Protein AF-0000000084598721 (afdb_homodimer)

InterPro domains:
  IPR013022 Xylose isomerase-like, TIM barrel domain [PF01261] (22-251)
  IPR036237 Xylose isomerase-like superfamily [SSF51658] (1-235)
  IPR050312 IolE/XylA/MocC-like [PTHR12110] (1-260)

Solvent-accessible surface area (backbone atoms only — not comparable to full-atom values): 28254 Å² total; per-residue (Å²): 56,45,40,18,44,37,51,62,39,45,47,56,36,45,44,26,62,66,56,50,50,54,52,36,43,75,66,67,36,46,23,31,27,40,29,39,62,40,55,62,54,34,57,87,43,75,77,64,36,24,69,48,38,41,75,60,63,26,43,35,70,25,34,39,46,80,64,58,53,88,53,59,64,71,60,34,50,52,50,48,51,51,50,53,51,51,28,54,55,30,63,28,46,35,35,36,31,57,49,56,79,42,26,63,89,74,51,49,72,69,57,48,52,48,36,40,53,47,50,37,53,51,27,52,57,28,45,77,70,66,25,31,39,20,39,34,39,29,76,44,8,36,23,30,38,69,66,42,33,52,49,48,53,61,70,40,62,50,90,28,56,34,27,27,46,23,51,48,38,39,40,70,52,67,47,57,54,69,59,49,46,63,73,44,46,92,42,48,69,33,33,37,44,47,30,31,54,43,80,92,32,55,69,42,70,36,65,78,33,64,49,34,85,86,45,68,48,71,34,61,42,53,49,83,70,25,62,54,58,48,68,57,53,56,69,74,43,92,48,63,88,33,39,32,30,50,55,47,84,48,82,62,42,68,63,50,51,50,54,43,47,60,62,47,51,79,64,35,63,70,76,67,82,118,56,43,39,18,45,36,52,63,38,45,49,56,36,43,43,25,64,67,57,50,49,53,50,37,43,76,66,68,36,45,23,32,26,41,30,38,62,40,53,61,52,36,56,87,42,74,75,65,37,22,68,48,38,42,76,59,63,25,42,37,69,25,34,40,47,80,62,59,54,88,53,58,64,71,62,32,51,53,51,49,50,53,50,53,50,52,29,54,57,29,63,29,47,35,35,34,31,56,50,55,80,43,26,63,87,74,50,49,70,69,56,48,52,47,35,39,53,47,53,37,55,51,26,52,57,28,44,76,68,67,25,30,39,18,39,34,38,29,74,45,7,35,22,30,40,71,68,42,33,53,50,47,53,60,71,38,61,49,90,28,56,33,25,27,46,23,50,48,37,40,40,70,53,67,47,56,53,68,60,50,46,64,73,44,45,93,42,48,67,33,32,38,44,47,30,32,53,44,81,92,31,56,67,44,69,36,66,77,34,63,49,33,84,85,46,69,50,70,35,61,40,52,48,84,71,26,64,54,60,47,69,55,53,55,68,73,43,90,48,61,87,34,40,32,31,49,55,48,84,49,81,62,43,68,64,51,51,51,54,43,48,60,63,46,55,79,64,33,61,72,79,68,82,119

Organism: NCBI:txid1246626

Nearest PDB structures (foldseek):
  3dx5-assembly1_A  TM=9.593E-01  e=3.913E-30  Bacillus anthracis
  3cqi-assembly1_B  TM=7.661E-01  e=5.317E-12  Escherichia coli
  3cqj-assembly1_B  TM=7.608E-01  e=1.124E-11  Escherichia coli
  3cqk-assembly1_B  TM=7.692E-01  e=1.191E-11  Escherichia coli
  3cny-assembly2_B  TM=8.053E-01  e=1.125E-10  Lactiplantibacillus plantarum WCFS1

Radius of gyration: 24.86 Å; Cα contacts (8 Å, |Δi|>4): 1060; chains: 2; bounding box: 48×81×68 Å

Sequence (548 aa):
MNVSVCTISFRHGLQSIEHIAKWATTHGFDGIELWGTHARHLKPHAHVNGEWLQTHGLTVSMLSDYLPLHEEWTKIQSAANNMLHLADRWNTSKVRVFAGELGSQLIQKEERLHLVNQLREVCKMAMEKNKQILVEIHPRTLCDTVSSTLQLLSEVNHPSLRVNFDVLHAWESGANVDEAFEQLQPFIEHLHLKNVLDRGHLHVFHPENVFHASASRQGMTSLFTGQIDYHQFLSNHDLSSFHASLEWFGHHPFAVLEKDKQKLVAYQKQTLYHMNVSVCTISFRHGLQSIEHIAKWATTHGFDGIELWGTHARHLKPHAHVNGEWLQTHGLTVSMLSDYLPLHEEWTKIQSAANNMLHLADRWNTSKVRVFAGELGSQLIQKEERLHLVNQLREVCKMAMEKNKQILVEIHPRTLCDTVSSTLQLLSEVNHPSLRVNFDVLHAWESGANVDEAFEQLQPFIEHLHLKNVLDRGHLHVFHPENVFHASASRQGMTSLFTGQIDYHQFLSNHDLSSFHASLEWFGHHPFAVLEKDKQKLVAYQKQTLYH

Secondary structure (DSSP, 8-state):
-EEEEEGGGGTTTT--HHHHHHHHHHTT--EEEEEHHHHHHTTT-TT-SHHHHHHTT-EEEEEE----TTS-HHHHHHHHHHHHHHHHHTT-SEEEE-S-SS-TTTS-HHHHHHHHHHHHHHHHHHHHTT-EEEEE--TTSTTSSHHHHHHHHHHH--TTEEEEEEHHHHHHTT--HHHHHHHHGGGEEEEEE-EES-GGGGGGGSHHHHS-TTS--TTEE-TTSSSS-HHHHHHHS--TT-EEEE---SS-HHHHHHHHHHHHGGGS------/-EEEEEGGGGTTTT--HHHHHHHHHHTT--EEEEEHHHHHHTTT-TT-SHHHHHHTT-EEEEEE----TTS-HHHHHHHHHHHHHHHHHTT-SEEEE-S-SS-TTTS-HHHHHHHHHHHHHHHHHHHHTT-EEEEE--TTSTTSSHHHHHHHHHHH--TTEEEEEEHHHHHHTT--HHHHHHHHGGGEEEEEE-EES-GGGGGGGSHHHHS-TTS--TTEE-TTSSSS-HHHHHHHS--TT-EEEE---SS-HHHHHHHHHHHHGGGS------

Foldseek 3Di:
DQEAAECLLCVPPPDDPVRVLLLCLVLPHQAYAYEPVNLVVCVVVLCDAQVNSVVSNYAHAEYEYEAPLQDDLVRRVVVLVVQLVSCVRRVYQEYEYEQDQAEPVPDDPVSNLSSLVSVLVSLVVSVVSNHAYAHECAHRGLNQELVSVVVSCVSSVHLRYAHAYEQVSHVLSVDDSQVSCVSRVVRHAEYEAFAWADNVCVCCPPPVNLVDPPHDPHGGDARPNHDDHVVCVLVVDDCLNHYYYYDDSDPPCSVRVSVNSVVCVVSNPDPPPD/DQEAAECLLCVPPPDDPVRVLLLCLVLPHQAYAYEPVNLVVCVVVLCDAQVNSVVSNYAHAEYEYEAPLQDDLVRRVVVLVVQLVSCVRRVYQEYEYEQDQAEPVPDDPVSNLSSLVSVLVSLVVSVVSNHAYAHECAHRGLNQELVSVVVSCVSSVHLRYAHAYEQVSHVLSVDDSQVSCVSRVVRHAEYEAFAWADNVCVCCPPPVNLVDPPHDPHGGDARPNHDDHVVCNLVVDDCLNHYYYYDDSDPPSSVRVSVNSVVCVVSNDPPPPD

pLDDT: mean 95.87, std 8.48, range [29.41, 98.94]

Structure (mmCIF, N/CA/C/O backbone):
data_AF-0000000084598721-model_v1
#
loop_
_entity.id
_entity.type
_entity.pdbx_description
1 polymer '3-dehydroshikimate dehydratase'
#
loop_
_atom_site.group_PDB
_atom_site.id
_atom_site.type_symbol
_atom_site.label_atom_id
_atom_site.label_alt_id
_atom_site.label_comp_id
_atom_site.label_asym_id
_atom_site.label_entity_id
_atom_site.label_seq_id
_atom_site.pdbx_PDB_ins_code
_atom_site.Cartn_x
_atom_site.Cartn_y
_atom_site.Cartn_z
_atom_site.occupancy
_atom_site.B_iso_or_equiv
_atom_site.auth_seq_id
_atom_site.auth_comp_id
_atom_site.auth_asym_id
_atom_site.auth_atom_id
_atom_site.pdbx_PDB_model_num
ATOM 1 N N . MET A 1 1 ? 6.695 20.859 21.328 1 91.44 1 MET A N 1
ATOM 2 C CA . MET A 1 1 ? 5.957 20.25 20.234 1 91.44 1 MET A CA 1
ATOM 3 C C . MET A 1 1 ? 5.785 18.75 20.453 1 91.44 1 MET A C 1
ATOM 5 O O . MET A 1 1 ? 6.719 18.062 20.891 1 91.44 1 MET A O 1
ATOM 9 N N . ASN A 1 2 ? 4.52 18.203 20.328 1 95.25 2 ASN A N 1
ATOM 10 C CA . ASN A 1 2 ? 4.258 16.766 20.375 1 95.25 2 ASN A CA 1
ATOM 11 C C . ASN A 1 2 ? 4.465 16.125 19.016 1 95.25 2 ASN A C 1
ATOM 13 O O . ASN A 1 2 ? 3.842 16.516 18.031 1 95.25 2 ASN A O 1
ATOM 17 N N . VAL A 1 3 ? 5.344 15.125 19 1 98.19 3 VAL A N 1
ATOM 18 C CA . VAL A 1 3 ? 5.75 14.562 17.719 1 98.19 3 VAL A CA 1
ATOM 19 C C . VAL A 1 3 ? 5.188 13.148 17.578 1 98.19 3 VAL A C 1
ATOM 21 O O . VAL A 1 3 ? 5.32 12.328 18.484 1 98.19 3 VAL A O 1
ATOM 24 N N . SER A 1 4 ? 4.578 12.898 16.484 1 98.69 4 SER A N 1
ATOM 25 C CA . SER A 1 4 ? 3.975 11.602 16.188 1 98.69 4 SER A CA 1
ATOM 26 C C . SER A 1 4 ? 4.648 10.93 15 1 98.69 4 SER A C 1
ATOM 28 O O . SER A 1 4 ? 5.254 11.594 14.164 1 98.69 4 SER A O 1
ATOM 30 N N . VAL A 1 5 ? 4.598 9.617 14.953 1 98.69 5 VAL A N 1
ATOM 31 C CA . VAL A 1 5 ? 4.977 8.844 13.773 1 98.69 5 VAL A CA 1
ATOM 32 C C . VAL A 1 5 ? 3.73 8.453 12.984 1 98.69 5 VAL A C 1
ATOM 34 O O . VAL A 1 5 ? 2.695 8.125 13.57 1 98.69 5 VAL A O 1
ATOM 37 N N . CYS A 1 6 ? 3.826 8.516 11.672 1 98.69 6 CYS A N 1
ATOM 38 C CA . CYS A 1 6 ? 2.707 8.141 10.82 1 98.69 6 CYS A CA 1
ATOM 39 C C . CYS A 1 6 ? 2.762 6.66 10.461 1 98.69 6 CYS A C 1
ATOM 41 O O . CYS A 1 6 ? 3.768 6.184 9.93 1 98.69 6 CYS A O 1
ATOM 43 N N . THR A 1 7 ? 1.649 5.98 10.625 1 98.44 7 THR A N 1
ATOM 44 C CA . THR A 1 7 ? 1.666 4.547 10.359 1 98.44 7 THR A CA 1
ATOM 45 C C . THR A 1 7 ? 1.784 4.273 8.859 1 98.44 7 THR A C 1
ATOM 47 O O . THR A 1 7 ? 2.25 3.207 8.453 1 98.44 7 THR A O 1
ATOM 50 N N . ILE A 1 8 ? 1.408 5.238 8.023 1 97.5 8 ILE A N 1
ATOM 51 C CA . ILE A 1 8 ? 1.488 5.039 6.582 1 97.5 8 ILE A CA 1
ATOM 52 C C . ILE A 1 8 ? 2.941 4.805 6.176 1 97.5 8 ILE A C 1
ATOM 54 O O . ILE A 1 8 ? 3.211 4.223 5.121 1 97.5 8 ILE A O 1
ATOM 58 N N . SER A 1 9 ? 3.906 5.258 6.988 1 97.56 9 SER A N 1
ATOM 59 C CA . SER A 1 9 ? 5.324 5.047 6.715 1 97.56 9 SER A CA 1
ATOM 60 C C . SER A 1 9 ? 5.664 3.562 6.664 1 97.56 9 SER A C 1
ATOM 62 O O . SER A 1 9 ? 6.68 3.174 6.082 1 97.56 9 SER A O 1
ATOM 64 N N . PHE A 1 10 ? 4.773 2.766 7.207 1 96.88 10 PHE A N 1
ATOM 65 C CA . PHE A 1 10 ? 5.074 1.347 7.359 1 96.88 10 PHE A CA 1
ATOM 66 C C . PHE A 1 10 ? 4.188 0.503 6.453 1 96.88 10 PHE A C 1
ATOM 68 O O . PHE A 1 10 ? 4.133 -0.72 6.59 1 96.88 10 PHE A O 1
ATOM 75 N N . ARG A 1 11 ? 3.549 1.06 5.441 1 95.81 11 ARG A N 1
ATOM 76 C CA . ARG A 1 11 ? 2.516 0.441 4.617 1 95.81 11 ARG A CA 1
ATOM 77 C C . ARG A 1 11 ? 3.084 -0.727 3.816 1 95.81 11 ARG A C 1
ATOM 79 O O . ARG A 1 11 ? 2.344 -1.626 3.41 1 95.81 11 ARG A O 1
ATOM 86 N N . HIS A 1 12 ? 4.383 -0.811 3.75 1 94 12 HIS A N 1
ATOM 87 C CA . HIS A 1 12 ? 5.008 -1.845 2.934 1 94 12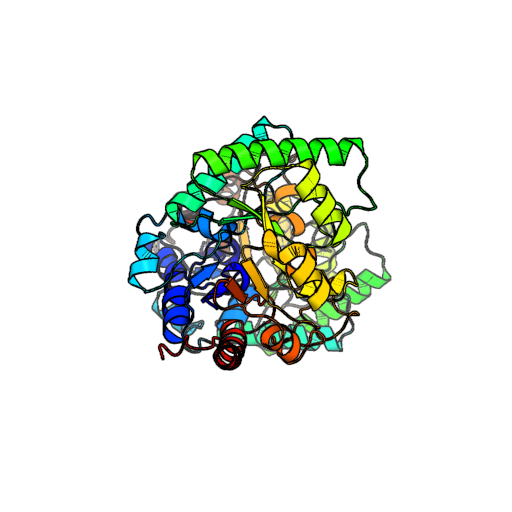 HIS A CA 1
ATOM 88 C C . HIS A 1 12 ? 5.836 -2.797 3.789 1 94 12 HIS A C 1
ATOM 90 O O . HIS A 1 12 ? 6.543 -3.658 3.26 1 94 12 HIS A O 1
ATOM 96 N N . GLY A 1 13 ? 5.762 -2.77 5.148 1 93.06 13 GLY A N 1
ATOM 97 C CA . GLY A 1 13 ? 6.809 -3.383 5.949 1 93.06 13 GLY A CA 1
ATOM 98 C C . GLY A 1 13 ? 6.316 -4.551 6.785 1 93.06 13 GLY A C 1
ATOM 99 O O . GLY A 1 13 ? 7.078 -5.129 7.559 1 93.06 13 GLY A O 1
ATOM 100 N N . LEU A 1 14 ? 5.152 -4.945 6.773 1 95.75 14 LEU A N 1
ATOM 101 C CA . LEU A 1 14 ? 4.559 -5.957 7.641 1 95.75 14 LEU A CA 1
ATOM 102 C C . LEU A 1 14 ? 4.891 -5.684 9.102 1 95.75 14 LEU A C 1
ATOM 104 O O . LEU A 1 14 ? 5.379 -6.566 9.812 1 95.75 14 LEU A O 1
ATOM 108 N N . GLN A 1 15 ? 4.648 -4.547 9.547 1 95.44 15 GLN A N 1
ATOM 109 C CA . GLN A 1 15 ? 4.816 -4.145 10.938 1 95.44 15 GLN A CA 1
ATOM 110 C C . GLN A 1 15 ? 3.475 -4.094 11.664 1 95.44 15 GLN A C 1
ATOM 112 O O . GLN A 1 15 ? 2.52 -3.49 11.172 1 95.44 15 GLN A O 1
ATOM 117 N N . SER A 1 16 ? 3.508 -4.758 12.82 1 95.94 16 SER A N 1
ATOM 118 C CA . SER A 1 16 ? 2.283 -4.68 13.609 1 95.94 16 SER A CA 1
ATOM 119 C C . SER A 1 16 ? 2.182 -3.348 14.336 1 95.94 16 SER A C 1
ATOM 121 O O . SER A 1 16 ? 3.191 -2.676 14.562 1 95.94 16 SER A O 1
ATOM 123 N N . ILE A 1 17 ? 0.969 -2.988 14.695 1 96.81 17 ILE A N 1
ATOM 124 C CA . ILE A 1 17 ? 0.767 -1.769 15.469 1 96.81 17 ILE A CA 1
ATOM 125 C C . ILE A 1 17 ? 1.465 -1.894 16.812 1 96.81 17 ILE A C 1
ATOM 127 O O . ILE A 1 17 ? 1.967 -0.906 17.359 1 96.81 17 ILE A O 1
ATOM 131 N N . GLU A 1 18 ? 1.579 -3.115 17.328 1 96.5 18 GLU A N 1
ATOM 132 C CA . GLU A 1 18 ? 2.289 -3.344 18.578 1 96.5 18 GLU A CA 1
ATOM 133 C C . GLU A 1 18 ? 3.773 -3.014 18.438 1 96.5 18 GLU A C 1
ATOM 135 O O . GLU A 1 18 ? 4.352 -2.354 19.312 1 96.5 18 GLU A O 1
ATOM 140 N N . HIS A 1 19 ? 4.328 -3.477 17.328 1 95.81 19 HIS A N 1
ATOM 141 C CA . HIS A 1 19 ? 5.73 -3.18 17.062 1 95.81 19 HIS A CA 1
ATOM 142 C C . HIS A 1 19 ? 5.957 -1.681 16.906 1 95.81 19 HIS A C 1
ATOM 144 O O . HIS A 1 19 ? 6.91 -1.131 17.469 1 95.81 19 HIS A O 1
ATOM 150 N N . ILE A 1 20 ? 5.109 -1.048 16.219 1 97.69 20 ILE A N 1
ATOM 151 C CA . ILE A 1 20 ? 5.23 0.383 15.961 1 97.69 20 ILE A CA 1
ATOM 152 C C . ILE A 1 20 ? 5.094 1.156 17.266 1 97.69 20 ILE A C 1
ATOM 154 O O . ILE A 1 20 ? 5.883 2.064 17.547 1 97.69 20 ILE A O 1
ATOM 158 N N . ALA A 1 21 ? 4.098 0.772 18.078 1 97.94 21 ALA A N 1
ATOM 159 C CA . ALA A 1 21 ? 3.859 1.449 19.359 1 97.94 21 ALA A CA 1
ATOM 160 C C . ALA A 1 21 ? 5.062 1.312 20.281 1 97.94 21 ALA A C 1
ATOM 162 O O . ALA A 1 21 ? 5.523 2.297 20.859 1 97.94 21 ALA A O 1
ATOM 163 N N . LYS A 1 22 ? 5.578 0.108 20.391 1 97.56 22 LYS A N 1
ATOM 164 C CA . LYS A 1 22 ? 6.742 -0.133 21.25 1 97.56 22 LYS A CA 1
ATOM 165 C C . LYS A 1 22 ? 7.949 0.667 20.75 1 97.56 22 LYS A C 1
ATOM 167 O O . LYS A 1 22 ? 8.641 1.301 21.562 1 97.56 22 LYS A O 1
ATOM 172 N N . TRP A 1 23 ? 8.156 0.629 19.5 1 97.88 23 TRP A N 1
ATOM 173 C CA . TRP A 1 23 ? 9.273 1.361 18.906 1 97.88 23 TRP A CA 1
ATOM 174 C C . TRP A 1 23 ? 9.125 2.861 19.141 1 97.88 23 TRP A C 1
ATOM 176 O O . TRP A 1 23 ? 10.078 3.533 19.547 1 97.88 23 TRP A O 1
ATOM 186 N N . ALA A 1 24 ? 7.906 3.389 18.844 1 98.5 24 ALA A N 1
ATOM 187 C CA . ALA A 1 24 ? 7.637 4.816 19 1 98.5 24 ALA A CA 1
ATOM 188 C C . ALA A 1 24 ? 7.902 5.273 20.438 1 98.5 24 ALA A C 1
ATOM 190 O O . ALA A 1 24 ? 8.555 6.293 20.656 1 98.5 24 ALA A O 1
ATOM 191 N N . THR A 1 25 ? 7.414 4.492 21.375 1 98.06 25 THR A N 1
ATOM 192 C CA . THR A 1 25 ? 7.625 4.809 22.781 1 98.06 25 THR A CA 1
ATOM 193 C C . THR A 1 25 ? 9.117 4.785 23.125 1 98.06 25 THR A C 1
ATOM 195 O O . THR A 1 25 ? 9.625 5.707 23.766 1 98.06 25 THR A O 1
ATOM 198 N N . THR A 1 26 ? 9.789 3.807 22.641 1 97.94 26 THR A N 1
ATOM 199 C CA . THR A 1 26 ? 11.211 3.621 22.922 1 97.94 26 THR A CA 1
ATOM 200 C C . THR A 1 26 ? 12.023 4.789 22.359 1 97.94 26 THR A C 1
ATOM 202 O O . THR A 1 26 ? 13.039 5.172 22.953 1 97.94 26 THR A O 1
ATOM 205 N N . HIS A 1 27 ? 11.539 5.406 21.344 1 97.62 27 HIS A N 1
ATOM 206 C CA . HIS A 1 27 ? 12.344 6.43 20.672 1 97.62 27 HIS A CA 1
ATOM 207 C C . HIS A 1 27 ? 11.773 7.82 20.938 1 97.62 27 HIS A C 1
ATOM 209 O O . HIS A 1 27 ? 12.086 8.766 20.203 1 97.62 27 HIS A O 1
ATOM 215 N N . GLY A 1 28 ? 10.891 7.926 21.875 1 96.62 28 GLY A N 1
ATOM 216 C CA . GLY A 1 28 ? 10.516 9.211 22.438 1 96.62 28 GLY A CA 1
ATOM 217 C C . GLY A 1 28 ? 9.43 9.914 21.641 1 96.62 28 GLY A C 1
ATOM 218 O O . GLY A 1 28 ? 9.281 11.133 21.719 1 96.62 28 GLY A O 1
ATOM 219 N N . PHE A 1 29 ? 8.711 9.227 20.812 1 98.19 29 PHE A N 1
ATOM 220 C CA . PHE A 1 29 ? 7.547 9.82 20.172 1 98.19 29 PHE A CA 1
ATOM 221 C C . PHE A 1 29 ? 6.406 9.984 21.172 1 98.19 29 PHE A C 1
ATOM 223 O O . PHE A 1 29 ? 6.273 9.195 22.109 1 98.19 29 PHE A O 1
ATOM 230 N N . ASP A 1 30 ? 5.602 10.984 20.906 1 97.38 30 ASP A N 1
ATOM 231 C CA . ASP A 1 30 ? 4.5 11.305 21.812 1 97.38 30 ASP A CA 1
ATOM 232 C C . ASP A 1 30 ? 3.199 10.664 21.344 1 97.38 30 ASP A C 1
ATOM 234 O O . ASP A 1 30 ? 2.256 10.508 22.109 1 97.38 30 ASP A O 1
ATOM 238 N N . GLY A 1 31 ? 3.188 10.359 20.094 1 98.12 31 GLY A N 1
ATOM 239 C CA . GLY A 1 31 ? 1.948 9.82 19.547 1 98.12 31 GLY A CA 1
ATOM 240 C C . GLY A 1 31 ? 2.129 9.148 18.203 1 98.12 31 GLY A C 1
ATOM 241 O O . GLY A 1 31 ? 3.254 9 17.719 1 98.12 31 GLY A O 1
ATOM 242 N N . ILE A 1 32 ? 0.996 8.703 17.719 1 98.31 32 ILE A N 1
ATOM 243 C CA . ILE A 1 32 ? 0.885 8.062 16.406 1 98.31 32 ILE A CA 1
ATOM 244 C C . ILE A 1 32 ? -0.176 8.773 15.578 1 98.31 32 ILE A C 1
ATOM 246 O O . ILE A 1 32 ? -1.245 9.125 16.078 1 98.31 32 ILE A O 1
ATOM 250 N N . GLU A 1 33 ? 0.181 9.156 14.406 1 98.88 33 GLU A N 1
ATOM 251 C CA . GLU A 1 33 ? -0.849 9.461 13.422 1 98.88 33 GLU A CA 1
ATOM 252 C C . GLU A 1 33 ? -1.268 8.211 12.656 1 98.88 33 GLU A C 1
ATOM 254 O O . GLU A 1 33 ? -0.459 7.613 11.938 1 98.88 33 GLU A O 1
ATOM 259 N N . LEU A 1 34 ? -2.49 7.906 12.812 1 98.69 34 LEU A N 1
ATOM 260 C CA . LEU A 1 34 ? -2.984 6.645 12.273 1 98.69 34 LEU A CA 1
ATOM 261 C C . LEU A 1 34 ? -3.594 6.844 10.891 1 98.69 34 LEU A C 1
ATOM 263 O O . LEU A 1 34 ? -4.461 7.699 10.711 1 98.69 34 LEU A O 1
ATOM 267 N N . TRP A 1 35 ? -3.082 6.086 9.961 1 98.31 35 TRP A N 1
ATOM 268 C CA . TRP A 1 35 ? -3.676 6.043 8.633 1 98.31 35 TRP A CA 1
ATOM 269 C C . TRP A 1 35 ? -5.031 5.34 8.664 1 98.31 35 TRP A C 1
ATOM 271 O O . TRP A 1 35 ? -5.164 4.258 9.234 1 98.31 35 TRP A O 1
ATOM 281 N N . GLY A 1 36 ? -6.012 6.008 8.102 1 97.62 36 GLY A N 1
ATOM 282 C CA . GLY A 1 36 ? -7.363 5.473 8.141 1 97.62 36 GLY A CA 1
ATOM 283 C C . GLY A 1 36 ? -7.453 4.043 7.641 1 97.62 36 GLY A C 1
ATOM 284 O O . GLY A 1 36 ? -8.18 3.225 8.211 1 97.62 36 GLY A O 1
ATOM 285 N N . THR A 1 37 ? -6.719 3.711 6.617 1 96.31 37 THR A N 1
ATOM 286 C CA . THR A 1 37 ? -6.691 2.361 6.062 1 96.31 37 THR A CA 1
ATOM 287 C C . THR A 1 37 ? -6.207 1.359 7.105 1 96.31 37 THR A C 1
ATOM 289 O O . THR A 1 37 ? -6.828 0.315 7.309 1 96.31 37 THR A O 1
ATOM 292 N N . HIS A 1 38 ? -5.117 1.685 7.789 1 97.12 38 HIS A N 1
ATOM 293 C CA . HIS A 1 38 ? -4.617 0.835 8.859 1 97.12 38 HIS A CA 1
ATOM 294 C C . HIS A 1 38 ? -5.645 0.694 9.977 1 97.12 38 HIS A C 1
ATOM 296 O O . HIS A 1 38 ? -5.895 -0.412 10.461 1 97.12 38 HIS A O 1
ATOM 302 N N . ALA A 1 39 ? -6.238 1.801 10.32 1 97.19 39 ALA A N 1
ATOM 303 C CA . ALA A 1 39 ? -7.223 1.806 11.406 1 97.19 39 ALA A CA 1
ATOM 304 C C . ALA A 1 39 ? -8.391 0.877 11.086 1 97.19 39 ALA A C 1
ATOM 306 O O . ALA A 1 39 ? -8.828 0.107 11.945 1 97.19 39 ALA A O 1
ATOM 307 N N . ARG A 1 40 ? -8.891 0.896 9.883 1 94.94 40 ARG A N 1
ATOM 308 C CA . ARG A 1 40 ? -10.023 0.072 9.477 1 94.94 40 ARG A CA 1
ATOM 309 C C . ARG A 1 40 ? -9.672 -1.409 9.516 1 94.94 40 ARG A C 1
ATOM 311 O O . ARG A 1 40 ? -10.477 -2.238 9.938 1 94.94 40 ARG A O 1
ATOM 318 N N . HIS A 1 41 ? -8.469 -1.688 9.172 1 93.81 41 HIS A N 1
ATOM 319 C CA . HIS A 1 41 ? -8.062 -3.088 9.109 1 93.81 41 HIS A CA 1
ATOM 320 C C . HIS A 1 41 ? -7.742 -3.633 10.492 1 93.81 41 HIS A C 1
ATOM 322 O O . HIS A 1 41 ? -7.621 -4.848 10.68 1 93.81 41 HIS A O 1
ATOM 328 N N . LEU A 1 42 ? -7.641 -2.781 11.445 1 94.62 42 LEU A N 1
ATOM 329 C CA . LEU A 1 42 ? -7.367 -3.207 12.812 1 94.62 42 LEU A CA 1
ATOM 330 C C . LEU A 1 42 ? -8.664 -3.428 13.586 1 94.62 42 LEU A C 1
ATOM 332 O O . LEU A 1 42 ? -8.648 -3.898 14.727 1 94.62 42 LEU A O 1
ATOM 336 N N . LYS A 1 43 ? -9.773 -3.191 12.953 1 91.62 43 LYS A N 1
ATOM 337 C CA . LYS A 1 43 ? -11.078 -3.268 13.609 1 91.62 43 LYS A CA 1
ATOM 338 C C . LYS A 1 43 ? -11.305 -4.645 14.227 1 91.62 43 LYS A C 1
ATOM 340 O O . LYS A 1 43 ? -11.828 -4.754 15.336 1 91.62 43 LYS A O 1
ATOM 345 N N . PRO A 1 44 ? -10.883 -5.711 13.594 1 89.06 44 PRO A N 1
ATOM 346 C CA . PRO A 1 44 ? -11.117 -7.035 14.18 1 89.06 44 PRO A CA 1
ATOM 347 C C . PRO A 1 44 ? -10.336 -7.25 15.477 1 89.06 44 PRO A C 1
ATOM 349 O O . PRO A 1 44 ? -10.625 -8.18 16.234 1 89.06 44 PRO A O 1
ATOM 352 N N . HIS A 1 45 ? -9.336 -6.449 15.703 1 90.06 45 HIS A N 1
ATOM 353 C CA . HIS A 1 45 ? -8.57 -6.531 16.938 1 90.06 45 HIS A CA 1
ATOM 354 C C . HIS A 1 45 ? -9.117 -5.566 17.984 1 90.06 45 HIS A C 1
ATOM 356 O O . HIS A 1 45 ? -8.547 -4.5 18.219 1 90.06 45 HIS A O 1
ATOM 362 N N . ALA A 1 46 ? -10.078 -5.996 18.734 1 89.75 46 ALA A N 1
ATOM 363 C CA . ALA A 1 46 ? -10.859 -5.141 19.609 1 89.75 46 ALA A CA 1
ATOM 364 C C . ALA A 1 46 ? -9.984 -4.539 20.719 1 89.75 46 ALA A C 1
ATOM 366 O O . ALA A 1 46 ? -10.25 -3.43 21.188 1 89.75 46 ALA A O 1
ATOM 367 N N . HIS A 1 47 ? -9 -5.238 21.047 1 92.69 47 HIS A N 1
ATOM 368 C CA . HIS A 1 47 ? -8.172 -4.793 22.172 1 92.69 47 HIS A CA 1
ATOM 369 C C . HIS A 1 47 ? -7.254 -3.65 21.75 1 92.69 47 HIS A C 1
ATOM 371 O O . HIS A 1 47 ? -6.727 -2.93 22.594 1 92.69 47 HIS A O 1
ATOM 377 N N . VAL A 1 48 ? -7.074 -3.533 20.453 1 95.06 48 VAL A N 1
ATOM 378 C CA . VAL A 1 48 ? -6.191 -2.49 19.938 1 95.06 48 VAL A CA 1
ATOM 379 C C . VAL A 1 48 ? -7.012 -1.242 19.609 1 95.06 48 VAL A C 1
ATOM 381 O O . VAL A 1 48 ? -7.762 -1.228 18.625 1 95.06 48 VAL A O 1
ATOM 384 N N . ASN A 1 49 ? -6.887 -0.218 20.422 1 97.62 49 ASN A N 1
ATOM 385 C CA . ASN A 1 49 ? -7.605 1.043 20.25 1 97.62 49 ASN A CA 1
ATOM 386 C C . ASN A 1 49 ? -6.855 2.201 20.906 1 97.62 49 ASN A C 1
ATOM 388 O O . ASN A 1 49 ? -5.684 2.066 21.266 1 97.62 49 ASN A O 1
ATOM 392 N N . GLY A 1 50 ? -7.539 3.361 21 1 98.06 50 GLY A N 1
ATOM 393 C CA . GLY A 1 50 ? -6.906 4.527 21.594 1 98.06 50 GLY A CA 1
ATOM 394 C C . GLY A 1 50 ? -6.504 4.324 23.047 1 98.06 50 GLY A C 1
ATOM 395 O O . GLY A 1 50 ? -5.441 4.773 23.469 1 98.06 50 GLY A O 1
ATOM 396 N N . GLU A 1 51 ? -7.324 3.68 23.766 1 97.88 51 GLU A N 1
ATOM 397 C CA . GLU A 1 51 ? -7.023 3.393 25.172 1 97.88 51 GLU A CA 1
ATOM 398 C C . GLU A 1 51 ? -5.793 2.5 25.297 1 97.88 51 GLU A C 1
ATOM 400 O O . GLU A 1 51 ? -4.949 2.721 26.172 1 97.88 51 GLU A O 1
ATOM 405 N N . TRP A 1 52 ? -5.785 1.515 24.422 1 97.94 52 TRP A N 1
ATOM 406 C CA . TRP A 1 52 ? -4.641 0.612 24.406 1 97.94 52 TRP A CA 1
ATOM 407 C C . TRP A 1 52 ? -3.348 1.375 24.125 1 97.94 52 TRP A C 1
ATOM 409 O O . TRP A 1 52 ? -2.342 1.171 24.812 1 97.94 52 TRP A O 1
ATOM 419 N N . LEU A 1 53 ? -3.316 2.256 23.188 1 98.06 53 LEU A N 1
ATOM 420 C CA . LEU A 1 53 ? -2.133 3.047 22.859 1 98.06 53 LEU A CA 1
ATOM 421 C C . LEU A 1 53 ? -1.731 3.922 24.047 1 98.06 53 LEU A C 1
ATOM 423 O O . LEU A 1 53 ? -0.542 4.137 24.297 1 98.06 53 LEU A O 1
ATOM 427 N N . GLN A 1 54 ? -2.707 4.414 24.781 1 97.69 54 GLN A N 1
ATOM 428 C CA . GLN A 1 54 ? -2.434 5.242 25.953 1 97.69 54 GLN A CA 1
ATOM 429 C C . GLN A 1 54 ? -1.652 4.465 27 1 97.69 54 GLN A C 1
ATOM 431 O O . GLN A 1 54 ? -0.824 5.035 27.719 1 97.69 54 GLN A O 1
ATOM 436 N N . THR A 1 55 ? -1.937 3.197 27.062 1 97.38 55 THR A N 1
ATOM 437 C CA . THR A 1 55 ? -1.209 2.369 28.016 1 97.38 55 THR A CA 1
ATOM 438 C C . THR A 1 55 ? 0.267 2.277 27.641 1 97.38 55 THR A C 1
ATOM 440 O O . THR A 1 55 ? 1.106 1.93 28.469 1 97.38 55 THR A O 1
ATOM 443 N N . HIS A 1 56 ? 0.585 2.605 26.469 1 96.56 56 HIS A N 1
ATOM 444 C CA . HIS A 1 56 ? 1.97 2.627 26.016 1 96.56 56 HIS A CA 1
ATOM 445 C C . HIS A 1 56 ? 2.543 4.039 26.062 1 96.56 56 HIS A C 1
ATOM 447 O O . HIS A 1 56 ? 3.65 4.281 25.578 1 96.56 56 HIS A O 1
ATOM 453 N N . GLY A 1 57 ? 1.698 4.969 26.562 1 97.38 57 GLY A N 1
ATOM 454 C CA . GLY A 1 57 ? 2.143 6.352 26.641 1 97.38 57 GLY A CA 1
ATOM 455 C C . GLY A 1 57 ? 2.012 7.098 25.328 1 97.38 57 GLY A C 1
ATOM 456 O O . GLY A 1 57 ? 2.688 8.109 25.109 1 97.38 57 GLY A O 1
ATOM 457 N N . LEU A 1 58 ? 1.196 6.551 24.422 1 98.31 58 LEU A N 1
ATOM 458 C CA . LEU A 1 58 ? 1.015 7.156 23.109 1 98.31 58 LEU A CA 1
ATOM 459 C C . LEU A 1 58 ? -0.425 7.629 22.922 1 98.31 58 LEU A C 1
ATOM 461 O O . LEU A 1 58 ? -1.357 7 23.422 1 98.31 58 LEU A O 1
ATOM 465 N N . THR A 1 59 ? -0.573 8.672 22.266 1 97.94 59 THR A N 1
ATOM 466 C CA . THR A 1 59 ? -1.89 9.125 21.828 1 97.94 59 THR A CA 1
ATOM 467 C C . THR A 1 59 ? -1.984 9.109 20.297 1 97.94 59 THR A C 1
ATOM 469 O O . THR A 1 59 ? -0.962 9.117 19.609 1 97.94 59 THR A O 1
ATOM 472 N N . VAL A 1 60 ? -3.174 9 19.766 1 98.69 60 VAL A N 1
ATOM 473 C CA . VAL A 1 60 ? -3.373 9.188 18.344 1 98.69 60 VAL A CA 1
ATOM 474 C C . VAL A 1 60 ? -3.578 10.672 18.047 1 98.69 60 VAL A C 1
ATOM 476 O O . VAL A 1 60 ? -4.645 11.227 18.328 1 98.69 60 VAL A O 1
ATOM 479 N N . SER A 1 61 ? -2.588 11.234 17.484 1 98.56 61 SER A N 1
ATOM 480 C CA . SER A 1 61 ? -2.613 12.68 17.281 1 98.56 61 SER A CA 1
ATOM 481 C C . SER A 1 61 ? -3.596 13.078 16.188 1 98.56 61 SER A C 1
ATOM 483 O O . SER A 1 61 ? -4.145 14.18 16.203 1 98.56 61 SER A O 1
ATOM 485 N N . MET A 1 62 ? -3.795 12.164 15.258 1 98.88 62 MET A N 1
ATOM 486 C CA . MET A 1 62 ? -4.66 12.445 14.117 1 98.88 62 MET A CA 1
ATOM 487 C C . MET A 1 62 ? -4.934 11.172 13.32 1 98.88 62 MET A C 1
ATOM 489 O O . MET A 1 62 ? -4.066 10.305 13.211 1 98.88 62 MET A O 1
ATOM 493 N N . LEU A 1 63 ? -6.168 11.016 12.93 1 98.81 63 LEU A N 1
ATOM 494 C CA . LEU A 1 63 ? -6.527 10.023 11.922 1 98.81 63 LEU A CA 1
ATOM 495 C C . LEU A 1 63 ? -6.484 10.633 10.516 1 98.81 63 LEU A C 1
ATOM 497 O O . LEU A 1 63 ? -7.129 11.648 10.258 1 98.81 63 LEU A O 1
ATOM 501 N N . SER A 1 64 ? -5.645 10.078 9.688 1 98.5 64 SER A N 1
ATOM 502 C CA . SER A 1 64 ? -5.59 10.562 8.312 1 98.5 64 SER A CA 1
ATOM 503 C C . SER A 1 64 ? -6.402 9.672 7.379 1 98.5 64 SER A C 1
ATOM 505 O O . SER A 1 64 ? -6.102 8.484 7.219 1 98.5 64 SER A O 1
ATOM 507 N N . ASP A 1 65 ? -7.371 10.266 6.781 1 97.31 65 ASP A N 1
ATOM 508 C CA . ASP A 1 65 ? -8.297 9.484 5.969 1 97.31 65 ASP A CA 1
ATOM 509 C C . ASP A 1 65 ? -8.734 10.258 4.727 1 97.31 65 ASP A C 1
ATOM 511 O O . ASP A 1 65 ? -8.094 11.25 4.355 1 97.31 65 ASP A O 1
ATOM 515 N N . TYR A 1 66 ? -9.711 9.719 3.996 1 95.56 66 TYR A N 1
ATOM 516 C CA . TYR A 1 66 ? -10.172 10.289 2.736 1 95.56 66 TYR A CA 1
ATOM 517 C C . TYR A 1 66 ? -11.695 10.312 2.674 1 95.56 66 TYR A C 1
ATOM 519 O O . TYR A 1 66 ? -12.352 9.414 3.201 1 95.56 66 TYR A O 1
ATOM 527 N N . LEU A 1 67 ? -12.195 11.32 2.102 1 96.88 67 LEU A N 1
ATOM 528 C CA . LEU A 1 67 ? -13.625 11.43 1.833 1 96.88 67 LEU A CA 1
ATOM 529 C C . LEU A 1 67 ? -13.883 11.648 0.346 1 96.88 67 LEU A C 1
ATOM 531 O O . LEU A 1 67 ? -13.164 12.414 -0.307 1 96.88 67 LEU A O 1
ATOM 535 N N . PRO A 1 68 ? -14.875 10.961 -0.19 1 95.69 68 PRO A N 1
ATOM 536 C CA . PRO A 1 68 ? -15.234 11.188 -1.592 1 95.69 68 PRO A CA 1
ATOM 537 C C . PRO A 1 68 ? -16.109 12.422 -1.783 1 95.69 68 PRO A C 1
ATOM 539 O O . PRO A 1 68 ? -17.266 12.297 -2.205 1 95.69 68 PRO A O 1
ATOM 542 N N . LEU A 1 69 ? -15.562 13.586 -1.659 1 97.19 69 LEU A N 1
ATOM 543 C CA . LEU A 1 69 ? -16.328 14.82 -1.572 1 97.19 69 LEU A CA 1
ATOM 544 C C . LEU A 1 69 ? -16.984 15.148 -2.912 1 97.19 69 LEU A C 1
ATOM 546 O O . LEU A 1 69 ? -17.859 16.016 -2.986 1 97.19 69 LEU A O 1
ATOM 550 N N . HIS A 1 70 ? -16.562 14.492 -3.992 1 94.5 70 HIS A N 1
ATOM 551 C CA . HIS A 1 70 ? -17.125 14.727 -5.312 1 94.5 70 HIS A CA 1
ATOM 552 C C . HIS A 1 70 ? -18.422 13.93 -5.504 1 94.5 70 HIS A C 1
ATOM 554 O O . HIS A 1 70 ? -19.156 14.164 -6.453 1 94.5 70 HIS A O 1
ATOM 560 N N . GLU A 1 71 ? -18.688 13.008 -4.574 1 95.25 71 GLU A N 1
ATOM 561 C CA . GLU A 1 71 ? -19.828 12.109 -4.707 1 95.25 71 GLU A CA 1
ATOM 562 C C . GLU A 1 71 ? -21.094 12.727 -4.133 1 95.25 71 GLU A C 1
ATOM 564 O O . GLU A 1 71 ? -21.062 13.867 -3.658 1 95.25 71 GLU A O 1
ATOM 569 N N . GLU A 1 72 ? -22.203 11.969 -4.285 1 96.38 72 GLU A N 1
ATOM 570 C CA . GLU A 1 72 ? -23.469 12.383 -3.684 1 96.38 72 GLU A CA 1
ATOM 571 C C . GLU A 1 72 ? -23.406 12.312 -2.16 1 96.38 72 GLU A C 1
ATOM 573 O O . GLU A 1 72 ? -22.609 11.539 -1.604 1 96.38 72 GLU A O 1
ATOM 578 N N . TRP A 1 73 ? -24.266 13.062 -1.566 1 97.44 73 TRP A N 1
ATOM 579 C CA . TRP A 1 73 ? -24.203 13.258 -0.121 1 97.44 73 TRP A CA 1
ATOM 580 C C . TRP A 1 73 ? -24.359 11.93 0.611 1 97.44 73 TRP A C 1
ATOM 582 O O . TRP A 1 73 ? -23.703 11.695 1.63 1 97.44 73 TRP A O 1
ATOM 592 N N . THR A 1 74 ? -25.172 11.055 0.118 1 97.56 74 THR A N 1
ATOM 593 C CA . THR A 1 74 ? -25.406 9.797 0.807 1 97.56 74 THR A CA 1
ATOM 594 C C . THR A 1 74 ? -24.109 9.008 0.957 1 97.56 74 THR A C 1
ATOM 596 O O . THR A 1 74 ? -23.844 8.43 2.014 1 97.56 74 THR A O 1
ATOM 599 N N . LYS A 1 75 ? -23.281 8.992 -0.04 1 96.06 75 LYS A N 1
ATOM 600 C CA . LYS A 1 75 ? -22 8.312 -0.007 1 96.06 75 LYS A CA 1
ATOM 601 C C . LYS A 1 75 ? -21.016 9.023 0.924 1 96.06 75 LYS A C 1
ATOM 603 O O . LYS A 1 75 ? -20.297 8.375 1.695 1 96.06 75 LYS A O 1
ATOM 608 N N . ILE A 1 76 ? -21.062 10.328 0.851 1 97.88 76 ILE A N 1
ATOM 609 C CA . ILE A 1 76 ? -20.172 11.133 1.687 1 97.88 76 ILE A CA 1
ATOM 610 C C . ILE A 1 76 ? -20.562 10.961 3.156 1 97.88 76 ILE A C 1
ATOM 612 O O . ILE A 1 76 ? -19.688 10.75 4.004 1 97.88 76 ILE A O 1
ATOM 616 N N . GLN A 1 77 ? -21.828 11.031 3.398 1 98.38 77 GLN A N 1
ATOM 617 C CA . GLN A 1 77 ? -22.328 10.914 4.762 1 98.38 77 GLN A CA 1
ATOM 618 C C . GLN A 1 77 ? -21.922 9.578 5.387 1 98.38 77 GLN A C 1
ATOM 620 O O . GLN A 1 77 ? -21.484 9.531 6.531 1 98.38 77 GLN A O 1
ATOM 625 N N . SER A 1 78 ? -22.094 8.562 4.633 1 97.62 78 SER A N 1
ATOM 626 C CA . SER A 1 78 ? -21.719 7.234 5.113 1 97.62 78 SER A CA 1
ATOM 627 C C . SER A 1 78 ? -20.234 7.152 5.406 1 97.62 78 SER A C 1
ATOM 629 O O . SER A 1 78 ? -19.828 6.656 6.461 1 97.62 78 SER A O 1
ATOM 631 N N . ALA A 1 79 ? -19.422 7.645 4.5 1 97 79 ALA A N 1
ATOM 632 C CA . ALA A 1 79 ? -17.984 7.633 4.668 1 97 79 ALA A CA 1
ATOM 633 C C . ALA A 1 79 ? -17.562 8.477 5.871 1 97 79 ALA A C 1
ATOM 635 O O . ALA A 1 79 ? -16.688 8.078 6.648 1 97 79 ALA A O 1
ATOM 636 N N . ALA A 1 80 ? -18.188 9.609 6.02 1 98.62 80 ALA A N 1
ATOM 637 C CA . ALA A 1 80 ? -17.891 10.508 7.129 1 98.62 80 ALA A CA 1
ATOM 638 C C . ALA A 1 80 ? -18.25 9.867 8.469 1 98.62 80 ALA A C 1
ATOM 640 O O . ALA A 1 80 ? -17.484 9.945 9.43 1 98.62 80 ALA A O 1
ATOM 641 N N . ASN A 1 81 ? -19.391 9.273 8.469 1 98.44 81 ASN A N 1
ATOM 642 C CA . ASN A 1 81 ? -19.812 8.594 9.688 1 98.44 81 ASN A CA 1
ATOM 643 C C . ASN A 1 81 ? -18.812 7.512 10.094 1 98.44 81 ASN A C 1
ATOM 645 O O . ASN A 1 81 ? -18.438 7.414 11.266 1 98.44 81 ASN A O 1
ATOM 649 N N . ASN A 1 82 ? -18.422 6.73 9.164 1 97.25 82 ASN A N 1
ATOM 650 C CA . ASN A 1 82 ? -17.438 5.68 9.43 1 97.25 82 ASN A CA 1
ATOM 651 C C . ASN A 1 82 ? -16.109 6.258 9.914 1 97.25 82 ASN A C 1
ATOM 653 O O . ASN A 1 82 ? -15.508 5.73 10.852 1 97.25 82 ASN A O 1
ATOM 657 N N . MET A 1 83 ? -15.695 7.254 9.281 1 98 83 MET A N 1
ATOM 658 C CA . MET A 1 83 ? -14.445 7.922 9.617 1 98 83 MET A CA 1
ATOM 659 C C . MET A 1 83 ? -14.492 8.484 11.031 1 98 83 MET A C 1
ATOM 661 O O . MET A 1 83 ? -13.547 8.312 11.812 1 98 83 MET A O 1
ATOM 665 N N . LEU A 1 84 ? -15.562 9.148 11.406 1 98.69 84 LEU A N 1
ATOM 666 C CA . LEU A 1 84 ? -15.703 9.75 12.727 1 98.69 84 LEU A CA 1
ATOM 667 C C . LEU A 1 84 ? -15.82 8.672 13.805 1 98.69 84 LEU A C 1
ATOM 669 O O . LEU A 1 84 ? -15.305 8.836 14.914 1 98.69 84 LEU A O 1
ATOM 673 N N . HIS A 1 85 ? -16.469 7.586 13.469 1 98.06 85 HIS A N 1
ATOM 674 C CA . HIS A 1 85 ? -16.531 6.457 14.391 1 98.06 85 HIS A CA 1
ATOM 675 C C . HIS A 1 85 ? -15.148 5.867 14.633 1 98.06 85 HIS A C 1
ATOM 677 O O . HIS A 1 85 ? -14.82 5.484 15.758 1 98.06 85 HIS A O 1
ATOM 683 N N . LEU A 1 86 ? -14.469 5.766 13.555 1 97.94 86 LEU A N 1
ATOM 684 C CA . LEU A 1 86 ? -13.102 5.266 13.648 1 97.94 86 LEU A CA 1
ATOM 685 C C . LEU A 1 86 ? -12.258 6.172 14.539 1 97.94 86 LEU A C 1
ATOM 687 O O . LEU A 1 86 ? -11.469 5.688 15.359 1 97.94 86 LEU A O 1
ATOM 691 N N . ALA A 1 87 ? -12.398 7.473 14.367 1 98.69 87 ALA A N 1
ATOM 692 C CA . ALA A 1 87 ? -11.695 8.438 15.211 1 98.69 87 ALA A CA 1
ATOM 693 C C . ALA A 1 87 ? -12.07 8.266 16.672 1 98.69 87 ALA A C 1
ATOM 695 O O . ALA A 1 87 ? -11.219 8.375 17.562 1 98.69 87 ALA A O 1
ATOM 696 N N . ASP A 1 88 ? -13.289 7.988 16.938 1 98.19 88 ASP A N 1
ATOM 697 C CA . ASP A 1 88 ? -13.75 7.738 18.297 1 98.19 88 ASP A CA 1
ATOM 698 C C . ASP A 1 88 ? -13.047 6.523 18.906 1 98.19 88 ASP A C 1
ATOM 700 O O . ASP A 1 88 ? -12.555 6.586 20.031 1 98.19 88 ASP A O 1
ATOM 704 N N . ARG A 1 89 ? -12.977 5.488 18.172 1 98 89 ARG A N 1
ATOM 705 C CA . ARG A 1 89 ? -12.328 4.266 18.625 1 98 89 ARG A CA 1
ATOM 706 C C . ARG A 1 89 ? -10.883 4.527 19.031 1 98 89 ARG A C 1
ATOM 708 O O . ARG A 1 89 ? -10.383 3.93 19.984 1 98 89 ARG A O 1
ATOM 715 N N . TRP A 1 90 ? -10.273 5.438 18.375 1 98.5 90 TRP A N 1
ATOM 716 C CA . TRP A 1 90 ? -8.844 5.66 18.562 1 98.5 90 TRP A CA 1
ATOM 717 C C . TRP A 1 90 ? -8.594 6.898 19.422 1 98.5 90 TRP A C 1
ATOM 719 O O . TRP A 1 90 ? -7.457 7.355 19.547 1 98.5 90 TRP A O 1
ATOM 729 N N . ASN A 1 91 ? -9.633 7.48 19.953 1 98.19 91 ASN A N 1
ATOM 730 C CA . ASN A 1 91 ? -9.586 8.586 20.906 1 98.19 91 ASN A CA 1
ATOM 731 C C . ASN A 1 91 ? -8.828 9.781 20.344 1 98.19 91 ASN A C 1
ATOM 733 O O . ASN A 1 91 ? -7.953 10.344 21 1 98.19 91 ASN A O 1
ATOM 737 N N . THR A 1 92 ? -9.156 10.102 19.141 1 98.69 92 THR A N 1
ATOM 738 C CA . THR A 1 92 ? -8.602 11.32 18.562 1 98.69 92 THR A CA 1
ATOM 739 C C . THR A 1 92 ? -9.719 12.273 18.141 1 98.69 92 THR A C 1
ATOM 741 O O . THR A 1 92 ? -10.82 11.836 17.797 1 98.69 92 THR A O 1
ATOM 744 N N . SER A 1 93 ? -9.406 13.5 18.219 1 98.56 93 SER A N 1
ATOM 745 C CA . SER A 1 93 ? -10.391 14.516 17.875 1 98.56 93 SER A CA 1
ATOM 746 C C . SER A 1 93 ? -10.094 15.133 16.5 1 98.56 93 SER A C 1
ATOM 748 O O . SER A 1 93 ? -10.844 15.992 16.031 1 98.56 93 SER A O 1
ATOM 750 N N . LYS A 1 94 ? -9.055 14.688 15.852 1 98.81 94 LYS A N 1
ATOM 751 C CA . LYS A 1 94 ? -8.641 15.273 14.586 1 98.81 94 LYS A CA 1
ATOM 752 C C . LYS A 1 94 ? -8.664 14.242 13.461 1 98.81 94 LYS A C 1
ATOM 754 O O . LYS A 1 94 ? -8.141 13.141 13.609 1 98.81 94 LYS A O 1
ATOM 759 N N . VAL A 1 95 ? -9.266 14.617 12.383 1 98.88 95 VAL A N 1
ATOM 760 C CA . VAL A 1 95 ? -9.266 13.789 11.18 1 98.88 95 VAL A CA 1
ATOM 761 C C . VAL A 1 95 ? -8.805 14.625 9.977 1 98.88 95 VAL A C 1
ATOM 763 O O . VAL A 1 95 ? -9.414 15.641 9.656 1 98.88 95 VAL A O 1
ATOM 766 N N . ARG A 1 96 ? -7.789 14.172 9.359 1 98.94 96 ARG A N 1
ATOM 767 C CA . ARG A 1 96 ? -7.254 14.859 8.188 1 98.94 96 ARG A CA 1
ATOM 768 C C . ARG A 1 96 ? -7.859 14.312 6.902 1 98.94 96 ARG A C 1
ATOM 770 O O . ARG A 1 96 ? -7.898 13.094 6.699 1 98.94 96 ARG A O 1
ATOM 777 N N . VAL A 1 97 ? -8.336 15.203 6.023 1 98.56 97 VAL A N 1
ATOM 778 C CA . VAL A 1 97 ? -8.836 14.82 4.703 1 98.56 97 VAL A CA 1
ATOM 779 C C . VAL A 1 97 ? -8.227 15.742 3.643 1 98.56 97 VAL A C 1
ATOM 781 O O . VAL A 1 97 ? -7.594 16.75 3.971 1 98.56 97 VAL A O 1
ATOM 784 N N . PHE A 1 98 ? -8.406 15.375 2.365 1 98.19 98 PHE A N 1
ATOM 785 C CA . PHE A 1 98 ? -8.086 16.25 1.24 1 98.19 98 PHE A CA 1
ATOM 786 C C . PHE A 1 98 ? -9.32 17.016 0.783 1 98.19 98 PHE A C 1
ATOM 788 O O . PHE A 1 98 ? -10.422 16.453 0.727 1 98.19 98 PHE A O 1
ATOM 795 N N . ALA A 1 99 ? -9.102 18.234 0.501 1 98.31 99 ALA A N 1
ATOM 796 C CA . ALA A 1 99 ? -10.203 19.047 -0.006 1 98.31 99 ALA A CA 1
ATOM 797 C C . ALA A 1 99 ? -10.383 18.859 -1.509 1 98.31 99 ALA A C 1
ATOM 799 O O . ALA A 1 99 ? -10.086 19.75 -2.297 1 98.31 99 ALA A O 1
ATOM 800 N N . GLY A 1 100 ? -10.891 17.734 -1.87 1 96.62 100 GLY A N 1
ATOM 801 C CA . GLY A 1 100 ? -11.125 17.422 -3.27 1 96.62 100 GLY A CA 1
ATOM 802 C C . GLY A 1 100 ? -9.93 16.781 -3.949 1 96.62 100 GLY A C 1
ATOM 803 O O . GLY A 1 100 ? -8.984 16.359 -3.283 1 96.62 100 GLY A O 1
ATOM 804 N N . GLU A 1 101 ? -10.031 16.688 -5.277 1 95.06 101 GLU A N 1
ATOM 805 C CA . GLU A 1 101 ? -9.023 15.961 -6.055 1 95.06 101 GLU A CA 1
ATOM 806 C C . GLU A 1 101 ? -8.5 16.828 -7.199 1 95.06 101 GLU A C 1
ATOM 808 O O . GLU A 1 101 ? -7.809 16.328 -8.094 1 95.06 101 GLU A O 1
ATOM 813 N N . LEU A 1 102 ? -8.891 18.109 -7.203 1 96.81 102 LEU A N 1
ATOM 814 C CA . LEU A 1 102 ? -8.43 19.062 -8.219 1 96.81 102 LEU A CA 1
ATOM 815 C C . LEU A 1 102 ? -7.867 20.328 -7.57 1 96.81 102 LEU A C 1
ATOM 817 O O . LEU A 1 102 ? -8.398 20.797 -6.562 1 96.81 102 LEU A O 1
ATOM 821 N N . GLY A 1 103 ? -6.91 20.828 -8.203 1 97.94 103 GLY A N 1
ATOM 822 C CA . GLY A 1 103 ? -6.348 22.094 -7.742 1 97.94 103 GLY A CA 1
ATOM 823 C C . GLY A 1 103 ? -7.27 23.281 -7.965 1 97.94 103 GLY A C 1
ATOM 824 O O . GLY A 1 103 ? -8.211 23.203 -8.758 1 97.94 103 GLY A O 1
ATOM 825 N N . SER A 1 104 ? -6.914 24.312 -7.316 1 98.19 104 SER A N 1
ATOM 826 C CA . SER A 1 104 ? -7.773 25.484 -7.266 1 98.19 104 SER A CA 1
ATOM 827 C C . SER A 1 104 ? -7.914 26.125 -8.648 1 98.19 104 SER A C 1
ATOM 829 O O . SER A 1 104 ? -8.953 26.719 -8.953 1 98.19 104 SER A O 1
ATOM 831 N N . GLN A 1 105 ? -6.953 25.984 -9.531 1 97.81 105 GLN A N 1
ATOM 832 C CA . GLN A 1 105 ? -6.992 26.625 -10.844 1 97.81 105 GLN A CA 1
ATOM 833 C C . GLN A 1 105 ? -7.754 25.766 -11.852 1 97.81 105 GLN A C 1
ATOM 835 O O . GLN A 1 105 ? -8.141 26.25 -12.914 1 97.81 105 GLN A O 1
ATOM 840 N N . LEU A 1 106 ? -7.953 24.547 -11.539 1 97.94 106 LEU A N 1
ATOM 841 C CA . LEU A 1 106 ? -8.516 23.625 -12.508 1 97.94 106 LEU A CA 1
ATOM 842 C C . LEU A 1 106 ? -9.984 23.344 -12.211 1 97.94 106 LEU A C 1
ATOM 844 O O . LEU A 1 106 ? -10.742 22.938 -13.094 1 97.94 106 LEU A O 1
ATOM 848 N N . ILE A 1 107 ? -10.438 23.578 -10.977 1 97.62 107 ILE A N 1
ATOM 849 C CA . ILE A 1 107 ? -11.789 23.203 -10.562 1 97.62 107 ILE A CA 1
ATOM 850 C C . ILE A 1 107 ? -12.789 24.234 -11.07 1 97.62 107 ILE A C 1
ATOM 852 O O . ILE A 1 107 ? -12.516 25.438 -11.039 1 97.62 107 ILE A O 1
ATOM 856 N N . GLN A 1 108 ? -13.906 23.781 -11.539 1 97.62 108 GLN A N 1
ATOM 857 C CA . GLN A 1 108 ? -14.984 24.656 -11.977 1 97.62 108 GLN A CA 1
ATOM 858 C C . GLN A 1 108 ? -15.734 25.25 -10.781 1 97.62 108 GLN A C 1
ATOM 860 O O . GLN A 1 108 ? -15.766 24.656 -9.703 1 97.62 108 GLN A O 1
ATOM 865 N N . LYS A 1 109 ? -16.312 26.375 -11.031 1 97.62 109 LYS A N 1
ATOM 866 C CA . LYS A 1 109 ? -17 27.109 -9.977 1 97.62 109 LYS A CA 1
ATOM 867 C C . LYS A 1 109 ? -18.078 26.266 -9.305 1 97.62 109 LYS A C 1
ATOM 869 O O . LYS A 1 109 ? -18.172 26.219 -8.078 1 97.62 109 LYS A O 1
ATOM 874 N N . GLU A 1 110 ? -18.844 25.641 -10.078 1 97.5 110 GLU A N 1
ATOM 875 C CA . GLU A 1 110 ? -19.922 24.828 -9.555 1 97.5 110 GLU A CA 1
ATOM 876 C C . GLU A 1 110 ? -19.391 23.656 -8.734 1 97.5 110 GLU A C 1
ATOM 878 O O . GLU A 1 110 ? -19.969 23.281 -7.711 1 97.5 110 GLU A O 1
ATOM 883 N N . GLU A 1 111 ? -18.297 23.078 -9.195 1 97.38 111 GLU A N 1
ATOM 884 C CA . GLU A 1 111 ? -17.672 21.969 -8.477 1 97.38 111 GLU A CA 1
ATOM 885 C C . GLU A 1 111 ? -17.109 22.422 -7.141 1 97.38 111 GLU A C 1
ATOM 887 O O . GLU A 1 111 ? -17.219 21.719 -6.141 1 97.38 111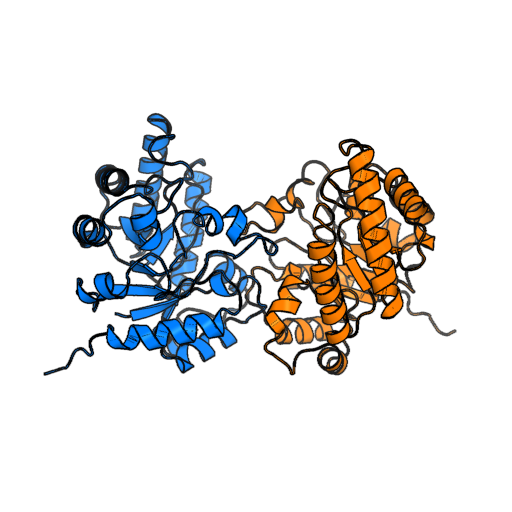 GLU A O 1
ATOM 892 N N . ARG A 1 112 ? -16.5 23.562 -7.141 1 98.19 112 ARG A N 1
ATOM 893 C CA . ARG A 1 112 ? -15.984 24.125 -5.895 1 98.19 112 ARG A CA 1
ATOM 894 C C . ARG A 1 112 ? -17.109 24.359 -4.895 1 98.19 112 ARG A C 1
ATOM 896 O O . ARG A 1 112 ? -17 23.984 -3.723 1 98.19 112 ARG A O 1
ATOM 903 N N . LEU A 1 113 ? -18.172 24.938 -5.402 1 98.06 113 LEU A N 1
ATOM 904 C CA . LEU A 1 113 ? -19.312 25.203 -4.535 1 98.06 113 LEU A CA 1
ATOM 905 C C . LEU A 1 113 ? -19.844 23.906 -3.939 1 98.06 113 LEU A C 1
ATOM 907 O O . LEU A 1 113 ? -20.188 23.844 -2.758 1 98.06 113 LEU A O 1
ATOM 911 N N . HIS A 1 114 ? -19.938 22.922 -4.773 1 98.06 114 HIS A N 1
ATOM 912 C CA . HIS A 1 114 ? -20.375 21.609 -4.301 1 98.06 114 HIS A CA 1
ATOM 913 C C . HIS A 1 114 ? -19.469 21.094 -3.184 1 98.06 114 HIS A C 1
ATOM 915 O O . HIS A 1 114 ? -19.953 20.703 -2.123 1 98.06 114 HIS A O 1
ATOM 921 N N . LEU A 1 115 ? -18.219 21.141 -3.393 1 98.25 115 LEU A N 1
ATOM 922 C CA . LEU A 1 115 ? -17.234 20.656 -2.424 1 98.25 115 LEU A CA 1
ATOM 923 C C . LEU A 1 115 ? -17.344 21.438 -1.116 1 98.25 115 LEU A C 1
ATOM 925 O O . LEU A 1 115 ? -17.297 20.844 -0.034 1 98.25 115 LEU A O 1
ATOM 929 N N . VAL A 1 116 ? -17.453 22.703 -1.215 1 98.69 116 VAL A N 1
ATOM 930 C CA . VAL A 1 116 ? -17.562 23.578 -0.05 1 98.69 116 VAL A CA 1
ATOM 931 C C . VAL A 1 116 ? -18.797 23.188 0.777 1 98.69 116 VAL A C 1
ATOM 933 O O . VAL A 1 116 ? -18.703 23.047 2 1 98.69 116 VAL A O 1
ATOM 936 N N . ASN A 1 117 ? -19.875 22.953 0.086 1 98.56 117 ASN A N 1
ATOM 937 C CA . ASN A 1 117 ? -21.109 22.578 0.771 1 98.56 117 ASN A CA 1
ATOM 938 C C . ASN A 1 117 ? -20.969 21.219 1.459 1 98.56 117 ASN A C 1
ATOM 940 O O . ASN A 1 117 ? -21.406 21.047 2.596 1 98.56 117 ASN A O 1
ATOM 944 N N . GLN A 1 118 ? -20.391 20.312 0.752 1 98.56 118 GLN A N 1
ATOM 945 C CA . GLN A 1 118 ? -20.203 18.984 1.331 1 98.56 118 GLN A CA 1
ATOM 946 C C . GLN A 1 118 ? -19.297 19.047 2.559 1 98.56 118 GLN A C 1
ATOM 948 O O . GLN A 1 118 ? -19.578 18.422 3.578 1 98.56 118 GLN A O 1
ATOM 953 N N . LEU A 1 119 ? -18.219 19.781 2.428 1 98.75 119 LEU A N 1
ATOM 954 C CA . LEU A 1 119 ? -17.281 19.922 3.529 1 98.75 119 LEU A CA 1
ATOM 955 C C . LEU A 1 119 ? -17.938 20.578 4.738 1 98.75 119 LEU A C 1
ATOM 957 O O . LEU A 1 119 ? -17.688 20.172 5.879 1 98.75 119 LEU A O 1
ATOM 961 N N . ARG A 1 120 ? -18.734 21.578 4.512 1 98.81 120 ARG A N 1
ATOM 962 C CA . ARG A 1 120 ? -19.469 22.234 5.594 1 98.81 120 ARG A CA 1
ATOM 963 C C . ARG A 1 120 ? -20.344 21.234 6.34 1 98.81 120 ARG A C 1
ATOM 965 O O . ARG A 1 120 ? -20.359 21.219 7.574 1 98.81 120 ARG A O 1
ATOM 972 N N . GLU A 1 121 ? -21.047 20.391 5.559 1 98.81 121 GLU A N 1
ATOM 973 C CA . GLU A 1 121 ? -21.922 19.391 6.176 1 98.81 121 GLU A CA 1
ATOM 974 C C . GLU A 1 121 ? -21.109 18.375 6.977 1 98.81 121 GLU A C 1
ATOM 976 O O . GLU A 1 121 ? -21.516 17.969 8.062 1 98.81 121 GLU A O 1
ATOM 981 N N . VAL A 1 122 ? -19.984 17.969 6.473 1 98.88 122 VAL A N 1
ATOM 982 C CA . VAL A 1 122 ? -19.109 17.047 7.18 1 98.88 122 VAL A CA 1
ATOM 983 C C . VAL A 1 122 ? -18.609 17.688 8.477 1 98.88 122 VAL A C 1
ATOM 985 O O . VAL A 1 122 ? -18.516 17.031 9.508 1 98.88 122 VAL A O 1
ATOM 988 N N . CYS A 1 123 ? -18.297 18.969 8.438 1 98.94 123 CYS A N 1
ATOM 989 C CA . CYS A 1 123 ? -17.844 19.688 9.625 1 98.94 123 CYS A CA 1
ATOM 990 C C . CYS A 1 123 ? -18.938 19.719 10.688 1 98.94 123 CYS A C 1
ATOM 992 O O . CYS A 1 123 ? -18.656 19.594 11.883 1 98.94 123 CYS A O 1
ATOM 994 N N . LYS A 1 124 ? -20.141 19.906 10.242 1 98.88 124 LYS A N 1
ATOM 995 C CA . LYS A 1 124 ? -21.25 19.844 11.188 1 98.88 124 LYS A CA 1
ATOM 996 C C . LYS A 1 124 ? -21.312 18.5 11.891 1 98.88 124 LYS A C 1
ATOM 998 O O . LYS A 1 124 ? -21.469 18.438 13.109 1 98.88 124 LYS A O 1
ATOM 1003 N N . MET A 1 125 ? -21.188 17.438 11.125 1 98.81 125 MET A N 1
ATOM 1004 C CA . MET A 1 125 ? -21.156 16.094 11.695 1 98.81 125 MET A CA 1
ATOM 1005 C C . MET A 1 125 ? -20.031 15.945 12.703 1 98.81 125 MET A C 1
ATOM 1007 O O . MET A 1 125 ? -20.219 15.375 13.773 1 98.81 125 MET A O 1
ATOM 1011 N N . ALA A 1 126 ? -18.891 16.438 12.336 1 98.88 126 ALA A N 1
ATOM 1012 C CA . ALA A 1 126 ? -17.703 16.328 13.195 1 98.88 126 ALA A CA 1
ATOM 1013 C C . ALA A 1 126 ? -17.906 17.094 14.5 1 98.88 126 ALA A C 1
ATOM 1015 O O . ALA A 1 126 ? -17.578 16.594 15.578 1 98.88 126 ALA A O 1
ATOM 1016 N N . MET A 1 127 ? -18.453 18.297 14.391 1 98.62 127 MET A N 1
ATOM 1017 C CA . MET A 1 127 ? -18.672 19.141 15.562 1 98.62 127 MET A CA 1
ATOM 1018 C C . MET A 1 127 ? -19.594 18.438 16.562 1 98.62 127 MET A C 1
ATOM 1020 O O . MET A 1 127 ? -19.375 18.5 17.766 1 98.62 127 MET A O 1
ATOM 1024 N N . GLU A 1 128 ? -20.594 17.766 16.078 1 98.38 128 GLU A N 1
ATOM 1025 C CA . GLU A 1 128 ? -21.547 17.031 16.922 1 98.38 128 GLU A CA 1
ATOM 1026 C C . GLU A 1 128 ? -20.828 15.953 17.719 1 98.38 128 GLU A C 1
ATOM 1028 O O . GLU A 1 128 ? -21.312 15.562 18.797 1 98.38 128 GLU A O 1
ATOM 1033 N N . LYS A 1 129 ? -19.734 15.523 17.281 1 98.19 129 LYS A N 1
ATOM 1034 C CA . LYS A 1 129 ? -18.984 14.453 17.938 1 98.19 129 LYS A CA 1
ATOM 1035 C C . LYS A 1 129 ? -17.719 15 18.594 1 98.19 129 LYS A C 1
ATOM 1037 O O . LYS A 1 129 ? -16.828 14.234 18.969 1 98.19 129 LYS A O 1
ATOM 1042 N N . ASN A 1 130 ? -17.625 16.312 18.656 1 98.5 130 ASN A N 1
ATOM 1043 C CA . ASN A 1 130 ? -16.484 17.016 19.25 1 98.5 130 ASN A CA 1
ATOM 1044 C C . ASN A 1 130 ? -15.195 16.688 18.516 1 98.5 130 ASN A C 1
ATOM 1046 O O . ASN A 1 130 ? -14.18 16.375 19.141 1 98.5 130 ASN A O 1
ATOM 1050 N N . LYS A 1 131 ? -15.289 16.703 17.25 1 98.75 131 LYS A N 1
ATOM 1051 C CA . LYS A 1 131 ? -14.125 16.438 16.406 1 98.75 131 LYS A CA 1
ATOM 1052 C C . LYS A 1 131 ? -13.898 17.562 15.406 1 98.75 131 LYS A C 1
ATOM 1054 O O . LYS A 1 131 ? -14.773 18.406 15.211 1 98.75 131 LYS A O 1
ATOM 1059 N N . GLN A 1 132 ? -12.711 17.531 14.867 1 98.88 132 GLN A N 1
ATOM 1060 C CA . GLN A 1 132 ? -12.328 18.516 13.859 1 98.88 132 GLN A CA 1
ATOM 1061 C C . GLN A 1 132 ? -11.922 17.844 12.555 1 98.88 132 GLN A C 1
ATOM 1063 O O . GLN A 1 132 ? -11.367 16.75 12.562 1 98.88 132 GLN A O 1
ATOM 1068 N N . ILE A 1 133 ? -12.281 18.531 11.453 1 98.94 133 ILE A N 1
ATOM 1069 C CA . ILE A 1 133 ? -11.828 18.141 10.117 1 98.94 133 ILE A CA 1
ATOM 1070 C C . ILE A 1 133 ? -10.648 19.031 9.695 1 98.94 133 ILE A C 1
ATOM 1072 O O . ILE A 1 133 ? -10.773 20.25 9.633 1 98.94 133 ILE A O 1
ATOM 1076 N N . LEU A 1 134 ? -9.531 18.406 9.508 1 98.94 134 LEU A N 1
ATOM 1077 C CA . LEU A 1 134 ? -8.359 19.156 9.07 1 98.94 134 LEU A CA 1
ATOM 1078 C C . LEU A 1 134 ? -8.109 18.953 7.578 1 98.94 134 LEU A C 1
ATOM 1080 O O . LEU A 1 134 ? -7.785 17.844 7.145 1 98.94 134 LEU A O 1
ATOM 1084 N N . VAL A 1 135 ? -8.258 20.016 6.773 1 98.94 135 VAL A N 1
ATOM 1085 C CA . VAL A 1 135 ? -7.844 19.953 5.375 1 98.94 135 VAL A CA 1
ATOM 1086 C C . VAL A 1 135 ? -6.336 20.188 5.27 1 98.94 135 VAL A C 1
ATOM 1088 O O . VAL A 1 135 ? -5.777 21.016 5.98 1 98.94 135 VAL A O 1
ATOM 1091 N N . GLU A 1 136 ? -5.734 19.453 4.41 1 98.88 136 GLU A N 1
ATOM 1092 C CA . GLU A 1 136 ? -4.281 19.469 4.301 1 98.88 136 GLU A CA 1
ATOM 1093 C C . GLU A 1 136 ? -3.826 20.375 3.16 1 98.88 136 GLU A C 1
ATOM 1095 O O . GLU A 1 136 ? -4.387 20.328 2.062 1 98.88 136 GLU A O 1
ATOM 1100 N N . ILE A 1 137 ? -2.812 21.219 3.426 1 98.81 137 ILE A N 1
ATOM 1101 C CA . ILE A 1 137 ? -2.129 21.859 2.303 1 98.81 137 ILE A CA 1
ATOM 1102 C C . ILE A 1 137 ? -1.519 20.781 1.404 1 98.81 137 ILE A C 1
ATOM 1104 O O . ILE A 1 137 ? -0.652 20.016 1.838 1 98.81 137 ILE A O 1
ATOM 1108 N N . HIS A 1 138 ? -2.039 20.703 0.203 1 98.62 138 HIS A N 1
ATOM 1109 C CA . HIS A 1 138 ? -1.682 19.594 -0.667 1 98.62 138 HIS A CA 1
ATOM 1110 C C . HIS A 1 138 ? -1.949 19.922 -2.129 1 98.62 138 HIS A C 1
ATOM 1112 O O . HIS A 1 138 ? -2.984 20.516 -2.457 1 98.62 138 HIS A O 1
ATOM 1118 N N . PRO A 1 139 ? -1.024 19.594 -3.057 1 98.19 139 PRO A N 1
ATOM 1119 C CA . PRO A 1 139 ? -1.303 19.812 -4.48 1 98.19 139 PRO A CA 1
ATOM 1120 C C . PRO A 1 139 ? -2.527 19.047 -4.961 1 98.19 139 PRO A C 1
ATOM 1122 O O . PRO A 1 139 ? -2.951 18.078 -4.312 1 98.19 139 PRO A O 1
ATOM 1125 N N . ARG A 1 140 ? -3.098 19.5 -5.949 1 96.81 140 ARG A N 1
ATOM 1126 C CA . ARG A 1 140 ? -4.227 18.844 -6.605 1 96.81 140 ARG A CA 1
ATOM 1127 C C . ARG A 1 140 ? -5.441 18.797 -5.688 1 96.81 140 ARG A C 1
ATOM 1129 O O . ARG A 1 140 ? -6.23 17.859 -5.738 1 96.81 140 ARG A O 1
ATOM 1136 N N . THR A 1 141 ? -5.59 19.656 -4.766 1 98.38 141 THR A N 1
ATOM 1137 C CA . THR A 1 141 ? -6.758 19.906 -3.932 1 98.38 141 THR A CA 1
ATOM 1138 C C . THR A 1 141 ? -7.098 21.391 -3.9 1 98.38 141 THR A C 1
ATOM 1140 O O . THR A 1 141 ? -6.363 22.219 -4.457 1 98.38 141 THR A O 1
ATOM 1143 N N . LEU A 1 142 ? -8.148 21.766 -3.189 1 98.62 142 LEU A N 1
ATOM 1144 C CA . LEU A 1 142 ? -8.492 23.172 -3.029 1 98.62 142 LEU A CA 1
ATOM 1145 C C . LEU A 1 142 ? -7.535 23.859 -2.068 1 98.62 142 LEU A C 1
ATOM 1147 O O . LEU A 1 142 ? -7.562 25.078 -1.932 1 98.62 142 LEU A O 1
ATOM 1151 N N . CYS A 1 143 ? -6.656 23.094 -1.47 1 98.88 143 CYS A N 1
ATOM 1152 C CA . CYS A 1 143 ? -5.672 23.656 -0.547 1 98.88 143 CYS A CA 1
ATOM 1153 C C . CYS A 1 143 ? -4.277 23.625 -1.154 1 98.88 143 CYS A C 1
ATOM 1155 O O . CYS A 1 143 ? -3.297 23.359 -0.454 1 98.88 143 CYS A O 1
ATOM 1157 N N . ASP A 1 144 ? -4.211 23.844 -2.457 1 98.81 144 ASP A N 1
ATOM 1158 C CA . ASP A 1 144 ? -2.934 23.75 -3.156 1 98.81 144 ASP A CA 1
ATOM 1159 C C . ASP A 1 144 ? -2.15 25.062 -3.023 1 98.81 144 ASP A C 1
ATOM 1161 O O . ASP A 1 144 ? -0.951 25.109 -3.307 1 98.81 144 ASP A O 1
ATOM 1165 N N . THR A 1 145 ? -2.807 26.188 -2.582 1 98.62 145 THR A N 1
ATOM 1166 C CA . THR A 1 145 ? -2.168 27.453 -2.291 1 98.62 145 THR A CA 1
ATOM 1167 C C . THR A 1 145 ? -2.697 28.047 -0.984 1 98.62 145 THR A C 1
ATOM 1169 O O . THR A 1 145 ? -3.768 27.656 -0.512 1 98.62 145 THR A O 1
ATOM 1172 N N . VAL A 1 146 ? -1.901 28.969 -0.442 1 98.69 146 VAL A N 1
ATOM 1173 C CA . VAL A 1 146 ? -2.318 29.641 0.785 1 98.69 146 VAL A CA 1
ATOM 1174 C C . VAL A 1 146 ? -3.609 30.422 0.535 1 98.69 146 VAL A C 1
ATOM 1176 O O . VAL A 1 146 ? -4.559 30.328 1.317 1 98.69 146 VAL A O 1
ATOM 1179 N N . SER A 1 147 ? -3.658 31.094 -0.61 1 98.62 147 SER A N 1
ATOM 1180 C CA . SER A 1 147 ? -4.824 31.906 -0.944 1 98.62 147 SER A CA 1
ATOM 1181 C C . SER A 1 147 ? -6.07 31.047 -1.102 1 98.62 147 SER A C 1
ATOM 1183 O O . SER A 1 147 ? -7.133 31.375 -0.571 1 98.62 147 SER A O 1
ATOM 1185 N N . SER A 1 148 ? -5.93 29.969 -1.841 1 98.88 148 SER A N 1
ATOM 1186 C CA . SER A 1 148 ? -7.078 29.078 -2.033 1 98.88 148 SER A CA 1
ATOM 1187 C C . SER A 1 148 ? -7.52 28.453 -0.716 1 98.88 148 SER A C 1
ATOM 1189 O O . SER A 1 148 ? -8.711 28.25 -0.492 1 98.88 148 SER A O 1
ATOM 1191 N N . THR A 1 149 ? -6.582 28.141 0.158 1 98.94 149 THR A N 1
ATOM 1192 C CA . THR A 1 149 ? -6.895 27.578 1.465 1 98.94 149 THR A CA 1
ATOM 1193 C C . THR A 1 149 ? -7.684 28.578 2.311 1 98.94 149 THR A C 1
ATOM 1195 O O . THR A 1 149 ? -8.711 28.219 2.896 1 98.94 149 THR A O 1
ATOM 1198 N N . LEU A 1 150 ? -7.227 29.797 2.34 1 98.88 150 LEU A N 1
ATOM 1199 C CA . LEU A 1 150 ? -7.93 30.828 3.082 1 98.88 150 LEU A CA 1
ATOM 1200 C C . LEU A 1 150 ? -9.336 31.047 2.523 1 98.88 150 LEU A C 1
ATOM 1202 O O . LEU A 1 150 ? -10.289 31.219 3.283 1 98.88 150 LEU A O 1
ATOM 1206 N N . GLN A 1 151 ? -9.422 31.031 1.208 1 98.81 151 GLN A N 1
ATOM 1207 C CA . GLN A 1 151 ? -10.727 31.172 0.573 1 98.81 151 GLN A CA 1
ATOM 1208 C C . GLN A 1 151 ? -11.656 30.031 0.995 1 98.81 151 GLN A C 1
ATOM 1210 O O . GLN A 1 151 ? -12.828 30.266 1.323 1 98.81 151 GLN A O 1
ATOM 1215 N N . LEU A 1 152 ? -11.148 28.828 0.978 1 98.88 152 LEU A N 1
ATOM 1216 C CA . LEU A 1 152 ? -11.938 27.672 1.37 1 98.88 152 LEU A CA 1
ATOM 1217 C C . LEU A 1 152 ? -12.422 27.812 2.809 1 98.88 152 LEU A C 1
ATOM 1219 O O . LEU A 1 152 ? -13.594 27.547 3.1 1 98.88 152 LEU A O 1
ATOM 1223 N N . LEU A 1 153 ? -11.516 28.172 3.707 1 98.88 153 LEU A N 1
ATOM 1224 C CA . LEU A 1 153 ? -11.852 28.359 5.113 1 98.88 153 LEU A CA 1
ATOM 1225 C C . LEU A 1 153 ? -12.977 29.375 5.273 1 98.88 153 LEU A C 1
ATOM 1227 O O . LEU A 1 153 ? -13.906 29.172 6.051 1 98.88 153 LEU A O 1
ATOM 1231 N N . SER A 1 154 ? -12.859 30.406 4.516 1 98.75 154 SER A N 1
ATOM 1232 C CA . SER A 1 154 ? -13.875 31.469 4.57 1 98.75 154 SER A CA 1
ATOM 1233 C C . SER A 1 154 ? -15.211 30.969 4.023 1 98.75 154 SER A C 1
ATOM 1235 O O . SER A 1 154 ? -16.266 31.266 4.594 1 98.75 154 SER A O 1
ATOM 1237 N N . GLU A 1 155 ? -15.188 30.25 2.957 1 98.81 155 GLU A N 1
ATOM 1238 C CA . GLU A 1 155 ? -16.391 29.766 2.301 1 98.81 155 GLU A CA 1
ATOM 1239 C C . GLU A 1 155 ? -17.125 28.75 3.174 1 98.81 155 GLU A C 1
ATOM 1241 O O . GLU A 1 155 ? -18.359 28.812 3.303 1 98.81 155 GLU A O 1
ATOM 1246 N N . VAL A 1 156 ? -16.375 27.812 3.684 1 98.81 156 VAL A N 1
ATOM 1247 C CA . VAL A 1 156 ? -16.984 26.797 4.539 1 98.81 156 VAL A CA 1
ATOM 1248 C C . VAL A 1 156 ? -17.453 27.438 5.844 1 98.81 156 VAL A C 1
ATOM 1250 O O . VAL A 1 156 ? -18.531 27.125 6.344 1 98.81 156 VAL A O 1
ATOM 1253 N N . ASN A 1 157 ? -16.625 28.328 6.375 1 98.5 157 ASN A N 1
ATOM 1254 C CA . ASN A 1 157 ? -16.938 29.156 7.535 1 98.5 157 ASN A CA 1
ATOM 1255 C C . ASN A 1 157 ? -17.531 28.328 8.672 1 98.5 157 ASN A C 1
ATOM 1257 O O . ASN A 1 157 ? -18.609 28.625 9.172 1 98.5 157 ASN A O 1
ATOM 1261 N N . HIS A 1 158 ? -16.828 27.359 9.125 1 98.69 158 HIS A N 1
ATOM 1262 C CA . HIS A 1 158 ? -17.219 26.484 10.227 1 98.69 158 HIS A CA 1
ATOM 1263 C C . HIS A 1 158 ? -16.062 26.281 11.211 1 98.69 158 HIS A C 1
ATOM 1265 O O . HIS A 1 158 ? -14.93 26.062 10.797 1 98.69 158 HIS A O 1
ATOM 1271 N N . PRO A 1 159 ? -16.297 26.328 12.492 1 98.44 159 PRO A N 1
ATOM 1272 C CA . PRO A 1 159 ? -15.219 26.281 13.484 1 98.44 159 PRO A CA 1
ATOM 1273 C C . PRO A 1 159 ? -14.508 24.938 13.523 1 98.44 159 PRO A C 1
ATOM 1275 O O . PRO A 1 159 ? -13.352 24.859 13.961 1 98.44 159 PRO A O 1
ATOM 1278 N N . SER A 1 160 ? -15.125 23.859 13.078 1 98.69 160 SER A N 1
ATOM 1279 C CA . SER A 1 160 ? -14.523 22.531 13.117 1 98.69 160 SER A CA 1
ATOM 1280 C C . SER A 1 160 ? -13.602 22.312 11.922 1 98.69 160 SER A C 1
ATOM 1282 O O . SER A 1 160 ? -12.922 21.281 11.844 1 98.69 160 SER A O 1
ATOM 1284 N N . LEU A 1 161 ? -13.641 23.203 10.953 1 98.94 161 LEU A N 1
ATOM 1285 C CA . LEU A 1 161 ? -12.695 23.109 9.844 1 98.94 161 LEU A CA 1
ATOM 1286 C C . LEU A 1 161 ? -11.359 23.734 10.211 1 98.94 161 LEU A C 1
ATOM 1288 O O . LEU A 1 161 ? -11.289 24.938 10.5 1 98.94 161 LEU A O 1
ATOM 1292 N N . ARG A 1 162 ? -10.367 22.922 10.234 1 98.88 162 ARG A N 1
ATOM 1293 C CA . ARG A 1 162 ? -9.016 23.344 10.594 1 98.88 162 ARG A CA 1
ATOM 1294 C C . ARG A 1 162 ? -8.016 22.938 9.523 1 98.88 162 ARG A C 1
ATOM 1296 O O . ARG A 1 162 ? -8.398 22.469 8.453 1 98.88 162 ARG A O 1
ATOM 1303 N N . VAL A 1 163 ? -6.727 23.219 9.758 1 98.88 163 VAL A N 1
ATOM 1304 C CA . VAL A 1 163 ? -5.727 23 8.719 1 98.88 163 VAL A CA 1
ATOM 1305 C C . VAL A 1 163 ? -4.637 22.062 9.242 1 98.88 163 VAL A C 1
ATOM 1307 O O . VAL A 1 163 ? -4.184 22.219 10.383 1 98.88 163 VAL A O 1
ATOM 1310 N N . ASN A 1 164 ? -4.352 21.031 8.562 1 98.94 164 ASN A N 1
ATOM 1311 C CA . ASN A 1 164 ? -3.068 20.344 8.656 1 98.94 164 ASN A CA 1
ATOM 1312 C C . ASN A 1 164 ? -2.018 20.984 7.758 1 98.94 164 ASN A C 1
ATOM 1314 O O . ASN A 1 164 ? -2.096 20.891 6.531 1 98.94 164 ASN A O 1
ATOM 1318 N N . PHE A 1 165 ? -1.085 21.641 8.383 1 98.88 165 PHE A N 1
ATOM 1319 C CA . PHE A 1 165 ? -0.062 22.391 7.652 1 98.88 165 PHE A CA 1
ATOM 1320 C C . PHE A 1 165 ? 1.097 21.469 7.27 1 98.88 165 PHE A C 1
ATOM 1322 O O . PHE A 1 165 ? 2.012 21.25 8.062 1 98.88 165 PHE A O 1
ATOM 1329 N N . ASP A 1 166 ? 0.989 20.984 6.066 1 98.88 166 ASP A N 1
ATOM 1330 C CA . ASP A 1 166 ? 2.133 20.266 5.523 1 98.88 166 ASP A CA 1
ATOM 1331 C C . ASP A 1 166 ? 3.209 21.234 5.027 1 98.88 166 ASP A C 1
ATOM 1333 O O . ASP A 1 166 ? 3.037 21.891 4 1 98.88 166 ASP A O 1
ATOM 1337 N N . VAL A 1 167 ? 4.301 21.219 5.652 1 98.81 167 VAL A N 1
ATOM 1338 C CA . VAL A 1 167 ? 5.332 22.219 5.406 1 98.81 167 VAL A CA 1
ATOM 1339 C C . VAL A 1 167 ? 5.883 22.062 3.99 1 98.81 167 VAL A C 1
ATOM 1341 O O . VAL A 1 167 ? 6.062 23.047 3.273 1 98.81 167 VAL A O 1
ATOM 1344 N N . LEU A 1 168 ? 6.094 20.859 3.607 1 98.81 168 LEU A N 1
ATOM 1345 C CA . LEU A 1 168 ? 6.629 20.641 2.27 1 98.81 168 LEU A CA 1
ATOM 1346 C C . LEU A 1 168 ? 5.652 21.125 1.203 1 98.81 168 LEU A C 1
ATOM 1348 O O . LEU A 1 168 ? 6.051 21.797 0.253 1 98.81 168 LEU A O 1
ATOM 1352 N N . HIS A 1 169 ? 4.434 20.812 1.364 1 98.69 169 HIS A N 1
ATOM 1353 C CA . HIS A 1 169 ? 3.459 21.172 0.342 1 98.69 169 HIS A CA 1
ATOM 1354 C C . HIS A 1 169 ? 3.213 22.688 0.331 1 98.69 169 HIS A C 1
ATOM 1356 O O . HIS A 1 169 ? 2.914 23.266 -0.717 1 98.69 169 HIS A O 1
ATOM 1362 N N . ALA A 1 170 ? 3.316 23.312 1.522 1 98.75 170 ALA A N 1
ATOM 1363 C CA . ALA A 1 170 ? 3.303 24.766 1.521 1 98.75 170 ALA A CA 1
ATOM 1364 C C . ALA A 1 170 ? 4.465 25.328 0.701 1 98.75 170 ALA A C 1
ATOM 1366 O O . ALA A 1 170 ? 4.27 26.203 -0.143 1 98.75 170 ALA A O 1
ATOM 1367 N N . TRP A 1 171 ? 5.637 24.781 0.901 1 98.69 171 TRP A N 1
ATOM 1368 C CA . TRP A 1 171 ? 6.82 25.156 0.135 1 98.69 171 TRP A CA 1
ATOM 1369 C C . TRP A 1 171 ? 6.629 24.859 -1.348 1 98.69 171 TRP A C 1
ATOM 1371 O O . TRP A 1 171 ? 6.961 25.672 -2.205 1 98.69 171 TRP A O 1
ATOM 1381 N N . GLU A 1 172 ? 6.062 23.719 -1.658 1 98.5 172 GLU A N 1
ATOM 1382 C CA . GLU A 1 172 ? 5.812 23.297 -3.033 1 98.5 172 GLU A CA 1
ATOM 1383 C C . GLU A 1 172 ? 4.898 24.266 -3.756 1 98.5 172 GLU A C 1
ATOM 1385 O O . GLU A 1 172 ? 5.023 24.469 -4.969 1 98.5 172 GLU A O 1
ATOM 1390 N N . SER A 1 173 ? 4.016 24.906 -3.066 1 98.12 173 SER A N 1
ATOM 1391 C CA . SER A 1 173 ? 3.07 25.844 -3.658 1 98.12 173 SER A CA 1
ATOM 1392 C C . SER A 1 173 ? 3.771 27.109 -4.125 1 98.12 173 SER A C 1
ATOM 1394 O O . SER A 1 173 ? 3.186 27.922 -4.852 1 98.12 173 SER A O 1
ATOM 1396 N N . GLY A 1 174 ? 4.996 27.297 -3.674 1 97.5 174 GLY A N 1
ATOM 1397 C CA . GLY A 1 174 ? 5.746 28.5 -4.012 1 97.5 174 GLY A CA 1
ATOM 1398 C C . GLY A 1 174 ? 5.691 29.562 -2.93 1 97.5 174 GLY A C 1
ATOM 1399 O O . GLY A 1 174 ? 6.324 30.609 -3.053 1 97.5 174 GLY A O 1
ATOM 1400 N N . ALA A 1 175 ? 5.02 29.328 -1.863 1 98.12 175 ALA A N 1
ATOM 1401 C CA . ALA A 1 175 ? 4.891 30.297 -0.78 1 98.12 175 ALA A CA 1
ATOM 1402 C C . ALA A 1 175 ? 6.156 30.328 0.073 1 98.12 175 ALA A C 1
ATOM 1404 O O . ALA A 1 175 ? 6.918 29.359 0.107 1 98.12 175 ALA A O 1
ATOM 1405 N N . ASN A 1 176 ? 6.383 31.469 0.685 1 98.06 176 ASN A N 1
ATOM 1406 C CA . ASN A 1 176 ? 7.285 31.5 1.831 1 98.06 176 ASN A CA 1
ATOM 1407 C C . ASN A 1 176 ? 6.707 30.734 3.021 1 98.06 176 ASN A C 1
ATOM 1409 O O . ASN A 1 176 ? 5.645 31.094 3.535 1 98.06 176 ASN A O 1
ATOM 1413 N N . VAL A 1 177 ? 7.387 29.734 3.439 1 98.5 177 VAL A N 1
ATOM 1414 C CA . VAL A 1 177 ? 6.863 28.797 4.422 1 98.5 177 VAL A CA 1
ATOM 1415 C C . VAL A 1 177 ? 6.531 29.531 5.719 1 98.5 177 VAL A C 1
ATOM 1417 O O . VAL A 1 177 ? 5.465 29.312 6.301 1 98.5 177 VAL A O 1
ATOM 1420 N N . ASP A 1 178 ? 7.41 30.406 6.145 1 98.44 178 ASP A N 1
ATOM 1421 C CA . ASP A 1 178 ? 7.184 31.141 7.387 1 98.44 178 ASP A CA 1
ATOM 1422 C C . ASP A 1 178 ? 5.965 32.062 7.27 1 98.44 178 ASP A C 1
ATOM 1424 O O . ASP A 1 178 ? 5.117 32.094 8.164 1 98.44 178 ASP A O 1
ATOM 1428 N N . GLU A 1 179 ? 5.867 32.719 6.188 1 98.5 179 GLU A N 1
ATOM 1429 C CA . GLU A 1 179 ? 4.734 33.625 5.969 1 98.5 179 GLU A CA 1
ATOM 1430 C C . GLU A 1 179 ? 3.43 32.844 5.852 1 98.5 179 GLU A C 1
ATOM 1432 O O . GLU A 1 179 ? 2.404 33.25 6.402 1 98.5 179 GLU A O 1
ATOM 1437 N N . ALA A 1 180 ? 3.504 31.766 5.129 1 98.75 180 ALA A N 1
ATOM 1438 C CA . ALA A 1 180 ? 2.326 30.922 4.988 1 98.75 180 ALA A CA 1
ATOM 1439 C C . ALA A 1 180 ? 1.852 30.406 6.348 1 98.75 180 ALA A C 1
ATOM 1441 O O . ALA A 1 180 ? 0.653 30.422 6.637 1 98.75 180 ALA A O 1
ATOM 1442 N N . PHE A 1 181 ? 2.818 29.984 7.152 1 98.69 181 PHE A N 1
ATOM 1443 C CA . PHE A 1 181 ? 2.496 29.5 8.492 1 98.69 181 PHE A CA 1
ATOM 1444 C C . PHE A 1 181 ? 1.821 30.594 9.312 1 98.69 181 PHE A C 1
ATOM 1446 O O . PHE A 1 181 ? 0.791 30.344 9.945 1 98.69 181 PHE A O 1
ATOM 1453 N N . GLU A 1 182 ? 2.35 31.734 9.266 1 98.31 182 GLU A N 1
ATOM 1454 C CA . GLU A 1 182 ? 1.802 32.844 10.039 1 98.31 182 GLU A CA 1
ATOM 1455 C C . GLU A 1 182 ? 0.39 33.188 9.578 1 98.31 182 GLU A C 1
ATOM 1457 O O . GLU A 1 182 ? -0.493 33.438 10.398 1 98.31 182 GLU A O 1
ATOM 1462 N N . GLN A 1 183 ? 0.188 33.188 8.305 1 98.44 183 GLN A N 1
ATOM 1463 C CA . GLN A 1 183 ? -1.119 33.531 7.754 1 98.44 183 GLN A CA 1
ATOM 1464 C C . GLN A 1 183 ? -2.17 32.5 8.156 1 98.44 183 GLN A C 1
ATOM 1466 O O . GLN A 1 183 ? -3.322 32.844 8.422 1 98.44 183 GLN A O 1
ATOM 1471 N N . LEU A 1 184 ? -1.761 31.266 8.211 1 98.62 184 LEU A N 1
ATOM 1472 C CA . LEU A 1 184 ? -2.715 30.172 8.438 1 98.62 184 LEU A CA 1
ATOM 1473 C C . LEU A 1 184 ? -2.734 29.766 9.906 1 98.62 184 LEU A C 1
ATOM 1475 O O . LEU A 1 184 ? -3.584 28.984 10.32 1 98.62 184 LEU A O 1
ATOM 1479 N N . GLN A 1 185 ? -1.862 30.281 10.695 1 97.88 185 GLN A N 1
ATOM 1480 C CA . GLN A 1 185 ? -1.592 29.828 12.055 1 97.88 185 GLN A CA 1
ATOM 1481 C C . GLN A 1 185 ? -2.877 29.766 12.875 1 97.88 185 GLN A C 1
ATOM 1483 O O . GLN A 1 185 ? -3.102 28.797 13.602 1 97.88 185 GLN A O 1
ATOM 1488 N N . PRO A 1 186 ? -3.805 30.734 12.781 1 97.69 186 PRO A N 1
ATOM 1489 C CA . PRO A 1 186 ? -5.023 30.672 13.586 1 97.69 186 PRO A CA 1
ATOM 1490 C C . PRO A 1 186 ? -5.867 29.438 13.289 1 97.69 186 PRO A C 1
ATOM 1492 O O . PRO A 1 186 ? -6.727 29.062 14.094 1 97.69 186 PRO A O 1
ATOM 1495 N N . PHE A 1 187 ? -5.609 28.812 12.141 1 98.56 187 PHE A N 1
ATOM 1496 C CA . PHE A 1 187 ? -6.441 27.688 11.711 1 98.56 187 PHE A CA 1
ATOM 1497 C C . PHE A 1 187 ? -5.684 26.375 11.828 1 98.56 187 PHE A C 1
ATOM 1499 O O . PHE A 1 187 ? -6.277 25.297 11.734 1 98.56 187 PHE A O 1
ATOM 1506 N N . ILE A 1 188 ? -4.398 26.391 12.062 1 98.62 188 ILE A N 1
ATOM 1507 C CA . ILE A 1 188 ? -3.568 25.188 12.031 1 98.62 188 ILE A CA 1
ATOM 1508 C C . ILE A 1 188 ? -3.73 24.422 13.344 1 98.62 188 ILE A C 1
ATOM 1510 O O . ILE A 1 188 ? -3.631 25 14.422 1 98.62 188 ILE A O 1
ATOM 1514 N N . GLU A 1 189 ? -3.98 23.141 13.211 1 98.25 189 GLU A N 1
ATOM 1515 C CA . GLU A 1 189 ? -4.094 22.297 14.391 1 98.25 189 GLU A CA 1
ATOM 1516 C C . GLU A 1 189 ? -3.057 21.172 14.359 1 98.25 189 GLU A C 1
ATOM 1518 O O . GLU A 1 189 ? -2.877 20.453 15.344 1 98.25 189 GLU A O 1
ATOM 1523 N N . HIS A 1 190 ? -2.395 20.984 13.258 1 98.75 190 HIS A N 1
ATOM 1524 C CA . HIS A 1 190 ? -1.438 19.891 13.094 1 98.75 190 HIS A CA 1
ATOM 1525 C C . HIS A 1 190 ? -0.426 20.219 12 1 98.75 190 HIS A C 1
ATOM 1527 O O . HIS A 1 190 ? -0.724 20.969 11.07 1 98.75 190 HIS A O 1
ATOM 1533 N N . LEU A 1 191 ? 0.773 19.656 12.117 1 98.75 191 LEU A N 1
ATOM 1534 C CA . LEU A 1 191 ? 1.812 19.828 11.102 1 98.75 191 LEU A CA 1
ATOM 1535 C C . LEU A 1 191 ? 2.23 18.484 10.531 1 98.75 191 LEU A C 1
ATOM 1537 O O . LEU A 1 191 ? 2.301 17.484 11.258 1 98.75 191 LEU A O 1
ATOM 1541 N N . HIS A 1 192 ? 2.461 18.453 9.266 1 98.88 192 HIS A N 1
ATOM 1542 C CA . HIS A 1 192 ? 3.207 17.375 8.625 1 98.88 192 HIS A CA 1
ATOM 1543 C C . HIS A 1 192 ? 4.617 17.828 8.258 1 98.88 192 HIS A C 1
ATOM 1545 O O . HIS A 1 192 ? 4.801 18.875 7.641 1 98.88 192 HIS A O 1
ATOM 1551 N N . LEU A 1 193 ? 5.562 17 8.656 1 98.75 193 LEU A N 1
ATOM 1552 C CA . LEU A 1 193 ? 6.965 17.312 8.406 1 98.75 193 LEU A CA 1
ATOM 1553 C C . LEU A 1 193 ? 7.613 16.25 7.531 1 98.75 193 LEU A C 1
ATOM 1555 O O . LEU A 1 193 ? 7.637 15.07 7.895 1 98.75 193 LEU A O 1
ATOM 1559 N N . LYS A 1 194 ? 8.086 16.625 6.422 1 98.81 194 LYS A N 1
ATOM 1560 C CA . LYS A 1 194 ? 8.898 15.828 5.504 1 98.81 194 LYS A CA 1
ATOM 1561 C C . LYS A 1 194 ? 9.75 16.719 4.605 1 98.81 194 LYS A C 1
ATOM 1563 O O . LYS A 1 194 ? 9.562 17.938 4.582 1 98.81 194 LYS A O 1
ATOM 1568 N N . ASN A 1 195 ? 10.68 16.156 3.949 1 98.81 195 ASN A N 1
ATOM 1569 C CA . ASN A 1 195 ? 11.57 16.969 3.127 1 98.81 195 ASN A CA 1
ATOM 1570 C C . ASN A 1 195 ? 11.859 16.297 1.787 1 98.81 195 ASN A C 1
ATOM 1572 O O . ASN A 1 195 ? 11.477 15.148 1.564 1 98.81 195 ASN A O 1
ATOM 1576 N N . VAL A 1 196 ? 12.398 17.062 0.899 1 98.81 196 VAL A N 1
ATOM 1577 C CA . VAL A 1 196 ? 12.727 16.625 -0.453 1 98.81 196 VAL A CA 1
ATOM 1578 C C . VAL A 1 196 ? 14.078 17.188 -0.868 1 98.81 196 VAL A C 1
ATOM 1580 O O . VAL A 1 196 ? 14.477 18.266 -0.415 1 98.81 196 VAL A O 1
ATOM 1583 N N . LEU A 1 197 ? 14.742 16.484 -1.706 1 98.31 197 LEU A N 1
ATOM 1584 C CA . LEU A 1 197 ? 16.094 16.875 -2.107 1 98.31 197 LEU A CA 1
ATOM 1585 C C . LEU A 1 197 ? 16.062 18.203 -2.871 1 98.31 197 LEU A C 1
ATOM 1587 O O . LEU A 1 197 ? 16.922 19.062 -2.666 1 98.31 197 LEU A O 1
ATOM 1591 N N . ASP A 1 198 ? 15.133 18.328 -3.771 1 97.75 198 ASP A N 1
ATOM 1592 C CA . ASP A 1 198 ? 14.953 19.547 -4.562 1 97.75 198 ASP A CA 1
ATOM 1593 C C . ASP A 1 198 ? 13.594 19.547 -5.262 1 97.75 198 ASP A C 1
ATOM 1595 O O . ASP A 1 198 ? 12.859 18.547 -5.199 1 97.75 198 ASP A O 1
ATOM 1599 N N . ARG A 1 199 ? 13.25 20.625 -5.953 1 97.62 199 ARG A N 1
ATOM 1600 C CA . ARG A 1 199 ? 11.93 20.812 -6.551 1 97.62 199 ARG A CA 1
ATOM 1601 C C . ARG A 1 199 ? 11.695 19.797 -7.676 1 97.62 199 ARG A C 1
ATOM 1603 O O . ARG A 1 199 ? 10.555 19.438 -7.953 1 97.62 199 ARG A O 1
ATOM 1610 N N . GLY A 1 200 ? 12.805 19.422 -8.281 1 97.62 200 GLY A N 1
ATOM 1611 C CA . GLY A 1 200 ? 12.695 18.469 -9.383 1 97.62 200 GLY A CA 1
ATOM 1612 C C . GLY A 1 200 ? 12.227 17.094 -8.953 1 97.62 200 GLY A C 1
ATOM 1613 O O . GLY A 1 200 ? 11.836 16.281 -9.789 1 97.62 200 GLY A O 1
ATOM 1614 N N . HIS A 1 201 ? 12.133 16.781 -7.629 1 98.19 201 HIS A N 1
ATOM 1615 C CA . HIS A 1 201 ? 11.781 15.469 -7.105 1 98.19 201 HIS A CA 1
ATOM 1616 C C . HIS A 1 201 ? 10.414 15.492 -6.43 1 98.19 201 HIS A C 1
ATOM 1618 O O . HIS A 1 201 ? 10.008 14.508 -5.812 1 98.19 201 HIS A O 1
ATOM 1624 N N . LEU A 1 202 ? 9.625 16.516 -6.609 1 98.06 202 LEU A N 1
ATOM 1625 C CA . LEU A 1 202 ? 8.367 16.688 -5.895 1 98.06 202 LEU A CA 1
ATOM 1626 C C . LEU A 1 202 ? 7.367 15.609 -6.305 1 98.06 202 LEU A C 1
ATOM 1628 O O . LEU A 1 202 ? 6.52 15.203 -5.504 1 98.06 202 LEU A O 1
ATOM 1632 N N . HIS A 1 203 ? 7.535 15.086 -7.465 1 96.31 203 HIS A N 1
ATOM 1633 C CA . HIS A 1 203 ? 6.602 14.109 -8.008 1 96.31 203 HIS A CA 1
ATOM 1634 C C . HIS A 1 203 ? 6.625 12.82 -7.195 1 96.31 203 HIS A C 1
ATOM 1636 O O . HIS A 1 203 ? 5.695 12.016 -7.277 1 96.31 203 HIS A O 1
ATOM 1642 N N . VAL A 1 204 ? 7.656 12.57 -6.375 1 97.25 204 VAL A N 1
ATOM 1643 C CA . VAL A 1 204 ? 7.809 11.328 -5.625 1 97.25 204 VAL A CA 1
ATOM 1644 C C . VAL A 1 204 ? 6.754 11.266 -4.523 1 97.25 204 VAL A C 1
ATOM 1646 O O . VAL A 1 204 ? 6.508 10.195 -3.955 1 97.25 204 VAL A O 1
ATOM 1649 N N . PHE A 1 205 ? 6.078 12.375 -4.246 1 97.06 205 PHE A N 1
ATOM 1650 C CA . PHE A 1 205 ? 5.09 12.414 -3.178 1 97.06 205 PHE A CA 1
ATOM 1651 C C . PHE A 1 205 ? 3.678 12.32 -3.744 1 97.06 205 PHE A C 1
ATOM 1653 O O . PHE A 1 205 ? 2.701 12.297 -2.99 1 97.06 205 PHE A O 1
ATOM 1660 N N . HIS A 1 206 ? 3.557 12.266 -5.078 1 94.19 206 HIS A N 1
ATOM 1661 C CA . HIS A 1 206 ? 2.23 12.023 -5.641 1 94.19 206 HIS A CA 1
ATOM 1662 C C . HIS A 1 206 ? 1.663 10.695 -5.164 1 94.19 206 HIS A C 1
ATOM 1664 O O . HIS A 1 206 ? 2.393 9.703 -5.062 1 94.19 206 HIS A O 1
ATOM 1670 N N . PRO A 1 207 ? 0.332 10.695 -4.887 1 90.06 207 PRO A N 1
ATOM 1671 C CA . PRO A 1 207 ? -0.281 9.484 -4.348 1 90.06 207 PRO A CA 1
ATOM 1672 C C . PRO A 1 207 ? 0.026 8.242 -5.184 1 90.06 207 PRO A C 1
ATOM 1674 O O . PRO A 1 207 ? 0.316 7.18 -4.633 1 90.06 207 PRO A O 1
ATOM 1677 N N . GLU A 1 208 ? 0.018 8.344 -6.504 1 89.69 208 GLU A N 1
ATOM 1678 C CA . GLU A 1 208 ? 0.256 7.195 -7.379 1 89.69 208 GLU A CA 1
ATOM 1679 C C . GLU A 1 208 ? 1.661 6.633 -7.184 1 89.69 208 GLU A C 1
ATOM 1681 O O . GLU A 1 208 ? 1.889 5.438 -7.375 1 89.69 208 GLU A O 1
ATOM 1686 N N . ASN A 1 209 ? 2.582 7.516 -6.805 1 92.81 209 ASN A N 1
ATOM 1687 C CA . ASN A 1 209 ? 3.941 7.07 -6.516 1 92.81 209 ASN A CA 1
ATOM 1688 C C . ASN A 1 209 ? 4.059 6.5 -5.109 1 92.81 209 ASN A C 1
ATOM 1690 O O . ASN A 1 209 ? 4.609 5.41 -4.918 1 92.81 209 ASN A O 1
ATOM 1694 N N . VAL A 1 210 ? 3.494 7.18 -4.156 1 93.56 210 VAL A N 1
ATOM 1695 C CA . VAL A 1 210 ? 3.602 6.816 -2.746 1 93.56 210 VAL A CA 1
ATOM 1696 C C . VAL A 1 210 ? 2.971 5.445 -2.518 1 93.56 210 VAL A C 1
ATOM 1698 O O . VAL A 1 210 ? 3.508 4.625 -1.768 1 93.56 210 VAL A O 1
ATOM 1701 N N . PHE A 1 211 ? 1.907 5.098 -3.195 1 90.69 211 PHE A N 1
ATOM 1702 C CA . PHE A 1 211 ? 1.174 3.859 -2.965 1 90.69 211 PHE A CA 1
ATOM 1703 C C . PHE A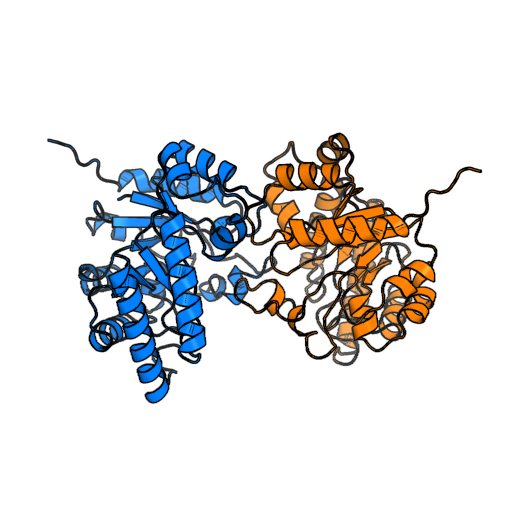 1 211 ? 1.776 2.717 -3.771 1 90.69 211 PHE A C 1
ATOM 1705 O O . PHE A 1 211 ? 1.565 1.545 -3.451 1 90.69 211 PHE A O 1
ATOM 1712 N N . HIS A 1 212 ? 2.504 3.068 -4.777 1 88.94 212 HIS A N 1
ATOM 1713 C CA . HIS A 1 212 ? 3.1 2.049 -5.633 1 88.94 212 HIS A CA 1
ATOM 1714 C C . HIS A 1 212 ? 4.406 1.527 -5.039 1 88.94 212 HIS A C 1
ATOM 1716 O O . HIS A 1 212 ? 5.402 2.254 -4.988 1 88.94 212 HIS A O 1
ATOM 1722 N N . ALA A 1 213 ? 4.418 0.316 -4.777 1 86.69 213 ALA A N 1
ATOM 1723 C CA . ALA A 1 213 ? 5.5 -0.295 -4.008 1 86.69 213 ALA A CA 1
ATOM 1724 C C . ALA A 1 213 ? 6.82 -0.224 -4.77 1 86.69 213 ALA A C 1
ATOM 1726 O O . ALA A 1 213 ? 7.883 -0.086 -4.164 1 86.69 213 ALA A O 1
ATOM 1727 N N . SER A 1 214 ? 6.797 -0.288 -6.082 1 85.88 214 SER A N 1
ATOM 1728 C CA . SER A 1 214 ? 8.016 -0.362 -6.883 1 85.88 214 SER A CA 1
ATOM 1729 C C . SER A 1 214 ? 8.414 1.012 -7.41 1 85.88 214 SER A C 1
ATOM 1731 O O . SER A 1 214 ? 9.391 1.139 -8.148 1 85.88 214 SER A O 1
ATOM 1733 N N . ALA A 1 215 ? 7.641 2.023 -7.047 1 89.56 215 ALA A N 1
ATOM 1734 C CA . ALA A 1 215 ? 7.953 3.357 -7.551 1 89.56 215 ALA A CA 1
ATOM 1735 C C . ALA A 1 215 ? 9.219 3.906 -6.902 1 89.56 215 ALA A C 1
ATOM 1737 O O . ALA A 1 215 ? 9.578 3.516 -5.789 1 89.56 215 ALA A O 1
ATOM 1738 N N . SER A 1 216 ? 9.812 4.797 -7.59 1 92 216 SER A N 1
ATOM 1739 C CA . SER A 1 216 ? 11.055 5.402 -7.117 1 92 216 SER A CA 1
ATOM 1740 C C . SER A 1 216 ? 10.82 6.242 -5.867 1 92 216 SER A C 1
ATOM 1742 O O . SER A 1 216 ? 9.82 6.961 -5.773 1 92 216 SER A O 1
ATOM 1744 N N . ARG A 1 217 ? 11.812 6.172 -4.961 1 96.19 217 ARG A N 1
ATOM 1745 C CA . ARG A 1 217 ? 11.82 7.027 -3.779 1 96.19 217 ARG A CA 1
ATOM 1746 C C . ARG A 1 217 ? 12.938 8.055 -3.854 1 96.19 217 ARG A C 1
ATOM 1748 O O . ARG A 1 217 ? 13.195 8.773 -2.885 1 96.19 217 ARG A O 1
ATOM 1755 N N . GLN A 1 218 ? 13.523 8.062 -5.035 1 95.38 218 GLN A N 1
ATOM 1756 C CA . GLN A 1 218 ? 14.641 8.992 -5.195 1 95.38 218 GLN A CA 1
ATOM 1757 C C . GLN A 1 218 ? 14.172 10.438 -5.027 1 95.38 218 GLN A C 1
ATOM 1759 O O . GLN A 1 218 ? 13.234 10.875 -5.699 1 95.38 218 GLN A O 1
ATOM 1764 N N . GLY A 1 219 ? 14.773 11.18 -4.172 1 97.62 219 GLY A N 1
ATOM 1765 C CA . GLY A 1 219 ? 14.406 12.555 -3.873 1 97.62 219 GLY A CA 1
ATOM 1766 C C . GLY A 1 219 ? 13.875 12.742 -2.463 1 97.62 219 GLY A C 1
ATOM 1767 O O . GLY A 1 219 ? 13.883 13.859 -1.933 1 97.62 219 GLY A O 1
ATOM 1768 N N . MET A 1 220 ? 13.336 11.672 -1.889 1 98.31 220 MET A N 1
ATOM 1769 C CA . MET A 1 220 ? 12.961 11.734 -0.479 1 98.31 220 MET A CA 1
ATOM 1770 C C . MET A 1 220 ? 14.195 11.758 0.414 1 98.31 220 MET A C 1
ATOM 1772 O O . MET A 1 220 ? 15.156 11.031 0.173 1 98.31 220 MET A O 1
ATOM 1776 N N . THR A 1 221 ? 14.148 12.609 1.371 1 98.19 221 THR A N 1
ATOM 1777 C CA . THR A 1 221 ? 15.32 12.711 2.238 1 98.19 221 THR A CA 1
ATOM 1778 C C . THR A 1 221 ? 14.898 12.977 3.684 1 98.19 221 THR A C 1
ATOM 1780 O O . THR A 1 221 ? 13.734 13.281 3.951 1 98.19 221 THR A O 1
ATOM 1783 N N . SER A 1 222 ? 15.836 12.812 4.586 1 97.81 222 SER A N 1
ATOM 1784 C CA . SER A 1 222 ? 15.602 13.094 5.996 1 97.81 222 SER A CA 1
ATOM 1785 C C . SER A 1 222 ? 15.195 14.547 6.207 1 97.81 222 SER A C 1
ATOM 1787 O O . SER A 1 222 ? 15.461 15.406 5.359 1 97.81 222 SER A O 1
ATOM 1789 N N . LEU A 1 223 ? 14.617 14.797 7.305 1 98.44 223 LEU A N 1
ATOM 1790 C CA . LEU A 1 223 ? 13.961 16.062 7.598 1 98.44 223 LEU A CA 1
ATOM 1791 C C . LEU A 1 223 ? 14.938 17.234 7.461 1 98.44 223 LEU A C 1
ATOM 1793 O O . LEU A 1 223 ? 14.578 18.297 6.949 1 98.44 223 LEU A O 1
ATOM 1797 N N . PHE A 1 224 ? 16.219 17.016 7.797 1 97.94 224 PHE A N 1
ATOM 1798 C CA . PHE A 1 224 ? 17.125 18.156 7.926 1 97.94 224 PHE A CA 1
ATOM 1799 C C . PHE A 1 224 ? 18.172 18.141 6.812 1 97.94 224 PHE A C 1
ATOM 1801 O O . PHE A 1 224 ? 19.188 18.828 6.895 1 97.94 224 PHE A O 1
ATOM 1808 N N . THR A 1 225 ? 17.969 17.391 5.738 1 97.5 225 THR A N 1
ATOM 1809 C CA . THR A 1 225 ? 18.969 17.281 4.688 1 97.5 225 THR A CA 1
ATOM 1810 C C . THR A 1 225 ? 18.375 17.672 3.334 1 97.5 225 THR A C 1
ATOM 1812 O O . THR A 1 225 ? 18.984 17.422 2.291 1 97.5 225 THR A O 1
ATOM 1815 N N . GLY A 1 226 ? 17.203 18.234 3.342 1 98 226 GLY A N 1
ATOM 1816 C CA . GLY A 1 226 ? 16.547 18.578 2.086 1 98 226 GLY A CA 1
ATOM 1817 C C . GLY A 1 226 ? 16.453 20.062 1.839 1 98 226 GLY A C 1
ATOM 1818 O O . GLY A 1 226 ? 17.203 20.844 2.434 1 98 226 GLY A O 1
ATOM 1819 N N . GLN A 1 227 ? 15.641 20.469 0.936 1 97.88 227 GLN A N 1
ATOM 1820 C CA . GLN A 1 227 ? 15.523 21.828 0.431 1 97.88 227 GLN A CA 1
ATOM 1821 C C . GLN A 1 227 ? 14.812 22.734 1.436 1 97.88 227 GLN A C 1
ATOM 1823 O O . GLN A 1 227 ? 15.07 23.938 1.488 1 97.88 227 GLN A O 1
ATOM 1828 N N . ILE A 1 228 ? 13.93 22.172 2.166 1 98.31 228 ILE A N 1
ATOM 1829 C CA . ILE A 1 228 ? 13.234 22.969 3.174 1 98.31 228 ILE A CA 1
ATOM 1830 C C . ILE A 1 228 ? 14.125 23.141 4.402 1 98.31 228 ILE A C 1
ATOM 1832 O O . ILE A 1 228 ? 14.617 22.156 4.961 1 98.31 228 ILE A O 1
ATOM 1836 N N . ASP A 1 229 ? 14.32 24.312 4.797 1 97.5 229 ASP A N 1
ATOM 1837 C CA . ASP A 1 229 ? 15.148 24.594 5.965 1 97.5 229 ASP A CA 1
ATOM 1838 C C . ASP A 1 229 ? 14.344 24.469 7.258 1 97.5 229 ASP A C 1
ATOM 1840 O O . ASP A 1 229 ? 13.883 25.469 7.805 1 97.5 229 ASP A O 1
ATOM 1844 N N . TYR A 1 230 ? 14.297 23.328 7.766 1 97.94 230 TYR A N 1
ATOM 1845 C CA . TYR A 1 230 ? 13.523 23.078 8.977 1 97.94 230 TYR A CA 1
ATOM 1846 C C . TYR A 1 230 ? 14.188 23.719 10.195 1 97.94 230 TYR A C 1
ATOM 1848 O O . TYR A 1 230 ? 13.516 24.031 11.172 1 97.94 230 TYR A O 1
ATOM 1856 N N . HIS A 1 231 ? 15.523 23.906 10.148 1 96.31 231 HIS A N 1
ATOM 1857 C CA . HIS A 1 231 ? 16.141 24.641 11.234 1 96.31 231 HIS A CA 1
ATOM 1858 C C . HIS A 1 231 ? 15.555 26.031 11.375 1 96.31 231 HIS A C 1
ATOM 1860 O O . HIS A 1 231 ? 15.18 26.453 12.477 1 96.31 231 HIS A O 1
ATOM 1866 N N . GLN A 1 232 ? 15.492 26.625 10.273 1 96.31 232 GLN A N 1
ATOM 1867 C CA . GLN A 1 232 ? 14.945 27.984 10.266 1 96.31 232 GLN A CA 1
ATOM 1868 C C . GLN A 1 232 ? 13.469 27.984 10.68 1 96.31 232 GLN A C 1
ATOM 1870 O O . GLN A 1 232 ? 13.062 28.766 11.539 1 96.31 232 GLN A O 1
ATOM 1875 N N . PHE A 1 233 ? 12.703 27.156 10.086 1 98 233 PHE A N 1
ATOM 1876 C CA . PHE A 1 233 ? 11.273 27.109 10.344 1 98 233 PHE A CA 1
ATOM 1877 C C . PHE A 1 233 ? 10.992 26.844 11.812 1 98 233 PHE A C 1
ATOM 1879 O O . PHE A 1 233 ? 10.195 27.547 12.445 1 98 233 PHE A O 1
ATOM 1886 N N . LEU A 1 234 ? 11.664 25.844 12.367 1 96.44 234 LEU A N 1
ATOM 1887 C CA . LEU A 1 234 ? 11.422 25.422 13.742 1 96.44 234 LEU A CA 1
ATOM 1888 C C . LEU A 1 234 ? 11.953 26.453 14.734 1 96.44 234 LEU A C 1
ATOM 1890 O O . LEU A 1 234 ? 11.43 26.578 15.844 1 96.44 234 LEU A O 1
ATOM 1894 N N . SER A 1 235 ? 12.961 27.234 14.289 1 95.12 235 SER A N 1
ATOM 1895 C CA . SER A 1 235 ? 13.516 28.281 15.156 1 95.12 235 SER A CA 1
ATOM 1896 C C . SER A 1 235 ? 12.664 29.547 15.102 1 95.12 235 SER A C 1
ATOM 1898 O O . SER A 1 235 ? 12.562 30.266 16.094 1 95.12 235 SER A O 1
ATOM 1900 N N . ASN A 1 236 ? 12.047 29.734 14.008 1 95.75 236 ASN A N 1
ATOM 1901 C CA . ASN A 1 236 ? 11.305 30.969 13.781 1 95.75 236 ASN A CA 1
ATOM 1902 C C . ASN A 1 236 ? 9.938 30.938 14.477 1 95.75 236 ASN A C 1
ATOM 1904 O O . ASN A 1 236 ? 9.312 31.969 14.672 1 95.75 236 ASN A O 1
ATOM 1908 N N . HIS A 1 237 ? 9.453 29.781 14.773 1 95.94 237 HIS A N 1
ATOM 1909 C CA . HIS A 1 237 ? 8.078 29.672 15.266 1 95.94 237 HIS A CA 1
ATOM 1910 C C . HIS A 1 237 ? 8.031 28.922 16.594 1 95.94 237 HIS A C 1
ATOM 1912 O O . HIS A 1 237 ? 8.773 27.953 16.781 1 95.94 237 HIS A O 1
ATOM 1918 N N . ASP A 1 238 ? 7.188 29.422 17.484 1 93.12 238 ASP A N 1
ATOM 1919 C CA . ASP A 1 238 ? 6.879 28.672 18.703 1 93.12 238 ASP A CA 1
ATOM 1920 C C . ASP A 1 238 ? 5.855 27.578 18.422 1 93.12 238 ASP A C 1
ATOM 1922 O O . ASP A 1 238 ? 4.664 27.859 18.266 1 93.12 238 ASP A O 1
ATOM 1926 N N . LEU A 1 239 ? 6.352 26.344 18.391 1 92.62 239 LEU A N 1
ATOM 1927 C CA . LEU A 1 239 ? 5.504 25.203 18.047 1 92.62 239 LEU A CA 1
ATOM 1928 C C . LEU A 1 239 ? 5.215 24.344 19.266 1 92.62 239 LEU A C 1
ATOM 1930 O O . LEU A 1 239 ? 4.812 23.188 19.125 1 92.62 239 LEU A O 1
ATOM 1934 N N . SER A 1 240 ? 5.336 24.828 20.438 1 90.12 240 SER A N 1
ATOM 1935 C CA . SER A 1 240 ? 5.246 24.062 21.672 1 90.12 240 SER A CA 1
ATOM 1936 C C . SER A 1 240 ? 3.848 23.484 21.859 1 90.12 240 SER A C 1
ATOM 1938 O O . SER A 1 240 ? 3.682 22.438 22.469 1 90.12 240 SER A O 1
ATOM 1940 N N . SER A 1 241 ? 2.928 24.141 21.312 1 90.06 241 SER A N 1
ATOM 1941 C CA . SER A 1 241 ? 1.55 23.703 21.516 1 90.06 241 SER A CA 1
ATOM 1942 C C . SER A 1 241 ? 1.034 22.906 20.344 1 90.06 241 SER A C 1
ATOM 1944 O O . SER A 1 241 ? -0.128 22.484 20.312 1 90.06 241 SER A O 1
ATOM 1946 N N . PHE A 1 242 ? 1.916 22.625 19.406 1 93.5 242 PHE A N 1
ATOM 1947 C CA . PHE A 1 242 ? 1.454 21.984 18.188 1 93.5 242 PHE A CA 1
ATOM 1948 C C . PHE A 1 242 ? 1.771 20.484 18.219 1 93.5 242 PHE A C 1
ATOM 1950 O O . PHE A 1 242 ? 2.693 20.062 18.906 1 93.5 242 PHE A O 1
ATOM 1957 N N . HIS A 1 243 ? 0.918 19.781 17.562 1 96.25 243 HIS A N 1
ATOM 1958 C CA . HIS A 1 243 ? 1.231 18.406 17.172 1 96.25 243 HIS A CA 1
ATOM 1959 C C . HIS A 1 243 ? 1.842 18.359 15.773 1 96.25 243 HIS A C 1
ATOM 1961 O O . HIS A 1 243 ? 1.428 19.109 14.883 1 96.25 243 HIS A O 1
ATOM 1967 N N . ALA A 1 244 ? 2.846 17.562 15.68 1 98.19 244 ALA A N 1
ATOM 1968 C CA . ALA A 1 244 ? 3.486 17.375 14.383 1 98.19 244 ALA A CA 1
ATOM 1969 C C . ALA A 1 244 ? 3.715 15.891 14.094 1 98.19 244 ALA A C 1
ATOM 1971 O O . ALA A 1 244 ? 4.051 15.125 14.992 1 98.19 244 ALA A O 1
ATOM 1972 N N . SER A 1 245 ? 3.506 15.516 12.906 1 98.75 245 SER A N 1
ATOM 1973 C CA . SER A 1 245 ? 3.799 14.156 12.477 1 98.75 245 SER A CA 1
ATOM 1974 C C . SER A 1 245 ? 4.996 14.117 11.531 1 98.75 245 SER A C 1
ATOM 1976 O O . SER A 1 245 ? 5.062 14.891 10.57 1 98.75 245 SER A O 1
ATOM 1978 N N . LEU A 1 246 ? 5.922 13.242 11.852 1 98.62 246 LEU A N 1
ATOM 1979 C CA . LEU A 1 246 ? 7 12.938 10.914 1 98.62 246 LEU A CA 1
ATOM 1980 C C . LEU A 1 246 ? 6.527 11.945 9.852 1 98.62 246 LEU A C 1
ATOM 1982 O O . LEU A 1 246 ? 6.113 10.828 10.18 1 98.62 246 LEU A O 1
ATOM 1986 N N . GLU A 1 247 ? 6.625 12.383 8.648 1 98.25 247 GLU A N 1
ATOM 1987 C CA . GLU A 1 247 ? 6.211 11.539 7.531 1 98.25 247 GLU A CA 1
ATOM 1988 C C . GLU A 1 247 ? 7.422 11.039 6.746 1 98.25 247 G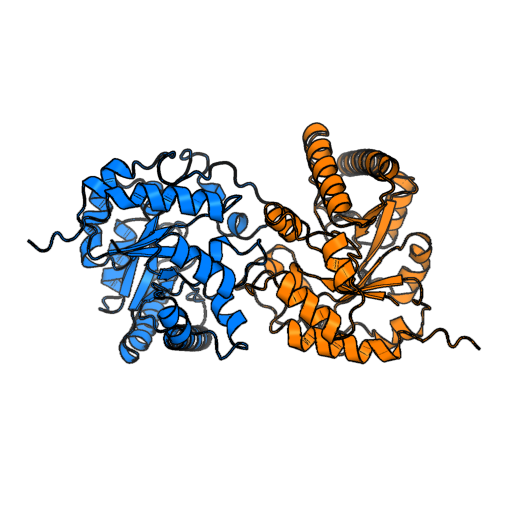LU A C 1
ATOM 1990 O O . GLU A 1 247 ? 8.281 11.82 6.355 1 98.25 247 GLU A O 1
ATOM 1995 N N . TRP A 1 248 ? 7.469 9.766 6.531 1 98.44 248 TRP A N 1
ATOM 1996 C CA . TRP A 1 248 ? 8.508 9.156 5.711 1 98.44 248 TRP A CA 1
ATOM 1997 C C . TRP A 1 248 ? 7.922 8.102 4.777 1 98.44 248 TRP A C 1
ATOM 1999 O O . TRP A 1 248 ? 7.207 7.199 5.223 1 98.44 248 TRP A O 1
ATOM 2009 N N . PHE A 1 249 ? 8.289 8.211 3.486 1 97.44 249 PHE A N 1
ATOM 2010 C CA . PHE A 1 249 ? 7.715 7.309 2.498 1 97.44 249 PHE A CA 1
ATOM 2011 C C . PHE A 1 249 ? 8.812 6.531 1.778 1 97.44 249 PHE A C 1
ATOM 2013 O O . PHE A 1 249 ? 8.531 5.762 0.857 1 97.44 249 PHE A O 1
ATOM 2020 N N . GLY A 1 250 ? 10.023 6.812 2.203 1 95.56 250 GLY A N 1
ATOM 2021 C CA . GLY A 1 250 ? 11.156 6.141 1.587 1 95.56 250 GLY A CA 1
ATOM 2022 C C . GLY A 1 250 ? 11.508 4.828 2.256 1 95.56 250 GLY A C 1
ATOM 2023 O O . GLY A 1 250 ? 10.672 4.223 2.934 1 95.56 250 GLY A O 1
ATOM 2024 N N . HIS A 1 251 ? 12.742 4.371 1.99 1 92.69 251 HIS A N 1
ATOM 2025 C CA . HIS A 1 251 ? 13.219 3.096 2.512 1 92.69 251 HIS A CA 1
ATOM 2026 C C . HIS A 1 251 ? 13.68 3.232 3.961 1 92.69 251 HIS A C 1
ATOM 2028 O O . HIS A 1 251 ? 13.992 4.332 4.418 1 92.69 251 HIS A O 1
ATOM 2034 N N . HIS A 1 252 ? 13.594 2.213 4.75 1 93.69 252 HIS A N 1
ATOM 2035 C CA . HIS A 1 252 ? 14.102 2.109 6.113 1 93.69 252 HIS A CA 1
ATOM 2036 C C . HIS A 1 252 ? 13.438 3.131 7.031 1 93.69 252 HIS A C 1
ATOM 2038 O O . HIS A 1 252 ? 14.125 3.945 7.656 1 93.69 252 HIS A O 1
ATOM 2044 N N . PRO A 1 253 ? 12.172 3.084 7.152 1 97.06 253 PRO A N 1
ATOM 2045 C CA . PRO A 1 253 ? 11.453 4.113 7.902 1 97.06 253 PRO A CA 1
ATOM 2046 C C . PRO A 1 253 ? 11.898 4.207 9.359 1 97.06 253 PRO A C 1
ATOM 2048 O O . PRO A 1 253 ? 12.055 5.312 9.891 1 97.06 253 PRO A O 1
ATOM 2051 N N . PHE A 1 254 ? 12.195 3.115 10.031 1 96.94 254 PHE A N 1
ATOM 2052 C CA . PHE A 1 254 ? 12.578 3.168 11.438 1 96.94 254 PHE A CA 1
ATOM 2053 C C . PHE A 1 254 ? 13.859 3.979 11.625 1 96.94 254 PHE A C 1
ATOM 2055 O O . PHE A 1 254 ? 13.914 4.867 12.477 1 96.94 254 PHE A O 1
ATOM 2062 N N . ALA A 1 255 ? 14.789 3.68 10.789 1 96.75 255 ALA A N 1
ATOM 2063 C CA . ALA A 1 255 ? 16.078 4.34 10.922 1 96.75 255 ALA A CA 1
ATOM 2064 C C . ALA A 1 255 ? 15.969 5.836 10.656 1 96.75 255 ALA A C 1
ATOM 2066 O O . ALA A 1 255 ? 16.5 6.652 11.406 1 96.75 255 ALA A O 1
ATOM 2067 N N . VAL A 1 256 ? 15.273 6.238 9.664 1 97.81 256 VAL A N 1
ATOM 2068 C CA . VAL A 1 256 ? 15.164 7.637 9.266 1 97.81 256 VAL A CA 1
ATOM 2069 C C . VAL A 1 256 ? 14.352 8.414 10.289 1 97.81 256 VAL A C 1
ATOM 2071 O O . VAL A 1 256 ? 14.75 9.492 10.734 1 97.81 256 VAL A O 1
ATOM 2074 N N . LEU A 1 257 ? 13.25 7.84 10.703 1 98.56 257 LEU A N 1
ATOM 2075 C CA . LEU A 1 257 ? 12.367 8.516 11.641 1 98.56 257 LEU A CA 1
ATOM 2076 C C . LEU A 1 257 ? 13.031 8.664 13.008 1 98.56 257 LEU A C 1
ATOM 2078 O O . LEU A 1 257 ? 12.836 9.672 13.688 1 98.56 257 LEU A O 1
ATOM 2082 N N . GLU A 1 258 ? 13.773 7.656 13.375 1 98.25 258 GLU A N 1
ATOM 2083 C CA . GLU A 1 258 ? 14.531 7.754 14.617 1 98.25 258 GLU A CA 1
ATOM 2084 C C . GLU A 1 258 ? 15.516 8.922 14.578 1 98.25 258 GLU A C 1
ATOM 2086 O O . GLU A 1 258 ? 15.562 9.727 15.516 1 98.25 258 GLU A O 1
ATOM 2091 N N . LYS A 1 259 ? 16.234 9 13.539 1 97.94 259 LYS A N 1
ATOM 2092 C CA . LYS A 1 259 ? 17.234 10.062 13.398 1 97.94 259 LYS A CA 1
ATOM 2093 C C . LYS A 1 259 ? 16.578 11.438 13.359 1 97.94 259 LYS A C 1
ATOM 2095 O O . LYS A 1 259 ? 17.047 12.375 14 1 97.94 259 LYS A O 1
ATOM 2100 N N . ASP A 1 260 ? 15.516 11.57 12.625 1 98.31 260 ASP A N 1
ATOM 2101 C CA . ASP A 1 260 ? 14.789 12.836 12.539 1 98.31 260 ASP A CA 1
ATOM 2102 C C . ASP A 1 260 ? 14.219 13.242 13.891 1 98.31 260 ASP A C 1
ATOM 2104 O O . ASP A 1 260 ? 14.281 14.406 14.281 1 98.31 260 ASP A O 1
ATOM 2108 N N . LYS A 1 261 ? 13.656 12.281 14.617 1 98.06 261 LYS A N 1
ATOM 2109 C CA . LYS A 1 261 ? 13.109 12.539 15.945 1 98.06 261 LYS A CA 1
ATOM 2110 C C . LYS A 1 261 ? 14.188 13.047 16.891 1 98.06 261 LYS A C 1
ATOM 2112 O O . LYS A 1 261 ? 13.961 13.992 17.656 1 98.06 261 LYS A O 1
ATOM 2117 N N . GLN A 1 262 ? 15.305 12.453 16.828 1 96.88 262 GLN A N 1
ATOM 2118 C CA . GLN A 1 262 ? 16.406 12.859 17.688 1 96.88 262 GLN A CA 1
ATOM 2119 C C . GLN A 1 262 ? 16.828 14.305 17.422 1 96.88 262 GLN A C 1
ATOM 2121 O O . GLN A 1 262 ? 17.062 15.07 18.344 1 96.88 262 GLN A O 1
ATOM 2126 N N . LYS A 1 263 ? 16.844 14.641 16.219 1 95.75 263 LYS A N 1
ATOM 2127 C CA . LYS A 1 263 ? 17.234 16 15.852 1 95.75 263 LYS A CA 1
ATOM 2128 C C . LYS A 1 263 ? 16.156 17.016 16.234 1 95.75 263 LYS A C 1
ATOM 2130 O O . LYS A 1 263 ? 16.469 18.172 16.531 1 95.75 263 LYS A O 1
ATOM 2135 N N . LEU A 1 264 ? 14.945 16.578 16.266 1 95.94 264 LEU A N 1
ATOM 2136 C CA . LEU A 1 264 ? 13.828 17.453 16.578 1 95.94 264 LEU A CA 1
ATOM 2137 C C . LEU A 1 264 ? 13.82 17.797 18.062 1 95.94 264 LEU A C 1
ATOM 2139 O O . LEU A 1 264 ? 13.195 18.797 18.469 1 95.94 264 LEU A O 1
ATOM 2143 N N . VAL A 1 265 ? 14.523 17.016 18.906 1 92 265 VAL A N 1
ATOM 2144 C CA . VAL A 1 265 ? 14.523 17.203 20.344 1 92 265 VAL A CA 1
ATOM 2145 C C . VAL A 1 265 ? 15.047 18.609 20.688 1 92 265 VAL A C 1
ATOM 2147 O O . VAL A 1 265 ? 14.562 19.234 21.625 1 92 265 VAL A O 1
ATOM 2150 N N . ALA A 1 266 ? 15.867 19.062 19.891 1 88.88 266 ALA A N 1
ATOM 2151 C CA . ALA A 1 266 ? 16.484 20.359 20.125 1 88.88 266 ALA A CA 1
ATOM 2152 C C . ALA A 1 266 ? 15.453 21.484 20 1 88.88 266 ALA A C 1
ATOM 2154 O O . ALA A 1 266 ? 15.656 22.594 20.516 1 88.88 266 ALA A O 1
ATOM 2155 N N . TYR A 1 267 ? 14.383 21.219 19.375 1 88.19 267 TYR A N 1
ATOM 2156 C CA . TYR A 1 267 ? 13.383 22.25 19.109 1 88.19 267 TYR A CA 1
ATOM 2157 C C . TYR A 1 267 ? 12.133 22.031 19.953 1 88.19 267 TYR A C 1
ATOM 2159 O O . TYR A 1 267 ? 11.164 22.781 19.844 1 88.19 267 TYR A O 1
ATOM 2167 N N . GLN A 1 268 ? 12.055 20.953 20.625 1 81.06 268 GLN A N 1
ATOM 2168 C CA . GLN A 1 268 ? 10.914 20.656 21.484 1 81.06 268 GLN A CA 1
ATOM 2169 C C . GLN A 1 268 ? 11.094 21.281 22.875 1 81.06 268 GLN A C 1
ATOM 2171 O O . GLN A 1 268 ? 12.156 21.156 23.484 1 81.06 268 GLN A O 1
ATOM 2176 N N . LYS A 1 269 ? 11.18 22.703 22.906 1 60.09 269 LYS A N 1
ATOM 2177 C CA . LYS A 1 269 ? 11.445 23.5 24.094 1 60.09 269 LYS A CA 1
ATOM 2178 C C . LYS A 1 269 ? 10.852 22.859 25.344 1 60.09 269 LYS A C 1
ATOM 2180 O O . LYS A 1 269 ? 9.711 22.391 25.312 1 60.09 269 LYS A O 1
ATOM 2185 N N . GLN A 1 270 ? 11.656 22.312 26.125 1 51.47 270 GLN A N 1
ATOM 2186 C CA . GLN A 1 270 ? 11.312 21.969 27.5 1 51.47 270 GLN A CA 1
ATOM 2187 C C . GLN A 1 270 ? 10.578 23.125 28.172 1 51.47 270 GLN A C 1
ATOM 2189 O O . GLN A 1 270 ? 11.031 24.266 28.125 1 51.47 270 GLN A O 1
ATOM 2194 N N . THR A 1 271 ? 9.273 23.172 28.016 1 42.72 271 THR A N 1
ATOM 2195 C CA . THR A 1 271 ? 8.664 24.047 29 1 42.72 271 THR A CA 1
ATOM 2196 C C . THR A 1 271 ? 9.469 24.047 30.297 1 42.72 271 THR A C 1
ATOM 2198 O O . THR A 1 271 ? 9.555 23.031 30.984 1 42.72 271 THR A O 1
ATOM 2201 N N . LEU A 1 272 ? 10.555 24.672 30.328 1 36.28 272 LEU A N 1
ATOM 2202 C CA . LEU A 1 272 ? 11.156 24.969 31.625 1 36.28 272 LEU A CA 1
ATOM 2203 C C . LEU A 1 272 ? 10.133 25.562 32.594 1 36.28 272 LEU A C 1
ATOM 2205 O O . LEU A 1 272 ? 9.539 26.609 32.281 1 36.28 272 LEU A O 1
ATOM 2209 N N . TYR A 1 273 ? 9.383 24.641 33.219 1 36.97 273 TYR A N 1
ATOM 2210 C CA . TYR A 1 273 ? 8.773 25.156 34.438 1 36.97 273 TYR A CA 1
ATOM 2211 C C . TYR A 1 273 ? 9.773 25.984 35.25 1 36.97 273 TYR A C 1
ATOM 2213 O O . TYR A 1 273 ? 10.812 25.484 35.688 1 36.97 273 TYR A O 1
ATOM 2221 N N . HIS A 1 274 ? 10.086 27.141 34.75 1 29.41 274 HIS A N 1
ATOM 2222 C CA . HIS A 1 274 ? 10.469 28.031 35.844 1 29.41 274 HIS A CA 1
ATOM 2223 C C . HIS A 1 274 ? 9.289 28.328 36.75 1 29.41 274 HIS A C 1
ATOM 2225 O O . HIS A 1 274 ? 8.156 28.453 36.281 1 29.41 274 HIS A O 1
ATOM 2231 N N . MET B 1 1 ? -2.322 -30.844 -2.99 1 91.62 1 MET B N 1
ATOM 2232 C CA . MET B 1 1 ? -1.907 -29.484 -3.35 1 91.62 1 MET B CA 1
ATOM 2233 C C . MET B 1 1 ? -1.413 -28.734 -2.123 1 91.62 1 MET B C 1
ATOM 2235 O O . MET B 1 1 ? -2.006 -28.828 -1.046 1 91.62 1 MET B O 1
ATOM 2239 N N . ASN B 1 2 ? -0.195 -28.094 -2.205 1 95.25 2 ASN B N 1
ATOM 2240 C CA . ASN B 1 2 ? 0.316 -27.219 -1.152 1 95.25 2 ASN B CA 1
ATOM 2241 C C . ASN B 1 2 ? -0.222 -25.797 -1.291 1 95.25 2 ASN B C 1
ATOM 2243 O O . ASN B 1 2 ? -0.043 -25.156 -2.332 1 95.25 2 ASN B O 1
ATOM 2247 N N . VAL B 1 3 ? -0.87 -25.328 -0.236 1 98.19 3 VAL B N 1
ATOM 2248 C CA . VAL B 1 3 ? -1.579 -24.062 -0.335 1 98.19 3 VAL B CA 1
ATOM 2249 C C . VAL B 1 3 ? -0.858 -23 0.495 1 98.19 3 VAL B C 1
ATOM 2251 O O . VAL B 1 3 ? -0.529 -23.234 1.66 1 98.19 3 VAL B O 1
ATOM 2254 N N . SER B 1 4 ? -0.615 -21.906 -0.093 1 98.69 4 SER B N 1
ATOM 2255 C CA . SER B 1 4 ? 0.074 -20.797 0.558 1 98.69 4 SER B CA 1
ATOM 2256 C C . SER B 1 4 ? -0.834 -19.578 0.684 1 98.69 4 SER B C 1
ATOM 2258 O O . SER B 1 4 ? -1.792 -19.422 -0.079 1 98.69 4 SER B O 1
ATOM 2260 N N . VAL B 1 5 ? -0.578 -18.734 1.659 1 98.69 5 VAL B N 1
ATOM 2261 C CA . VAL B 1 5 ? -1.188 -17.406 1.774 1 98.69 5 VAL B CA 1
ATOM 2262 C C . VAL B 1 5 ? -0.234 -16.359 1.231 1 98.69 5 VAL B C 1
ATOM 2264 O O . VAL B 1 5 ? 0.979 -16.438 1.443 1 98.69 5 VAL B O 1
ATOM 2267 N N . CYS B 1 6 ? -0.774 -15.383 0.527 1 98.69 6 CYS B N 1
ATOM 2268 C CA . CYS B 1 6 ? 0.034 -14.297 -0.015 1 98.69 6 CYS B CA 1
ATOM 2269 C C . CYS B 1 6 ? 0.122 -13.141 0.97 1 98.69 6 CYS B C 1
ATOM 2271 O O . CYS B 1 6 ? -0.902 -12.609 1.407 1 98.69 6 CYS B O 1
ATOM 2273 N N . THR B 1 7 ? 1.328 -12.656 1.202 1 98.44 7 THR B N 1
ATOM 2274 C CA . THR B 1 7 ? 1.475 -11.594 2.184 1 98.44 7 THR B CA 1
ATOM 2275 C C . THR B 1 7 ? 0.907 -10.281 1.645 1 98.44 7 THR B C 1
ATOM 2277 O O . THR B 1 7 ? 0.526 -9.398 2.418 1 98.44 7 THR B O 1
ATOM 2280 N N . ILE B 1 8 ? 0.804 -10.156 0.323 1 97.44 8 ILE B N 1
ATOM 2281 C CA . ILE B 1 8 ? 0.276 -8.93 -0.258 1 97.44 8 ILE B CA 1
ATOM 2282 C C . ILE B 1 8 ? -1.166 -8.719 0.199 1 97.44 8 ILE B C 1
ATOM 2284 O O . ILE B 1 8 ? -1.674 -7.598 0.175 1 97.44 8 ILE B O 1
ATOM 2288 N N . SER B 1 9 ? -1.857 -9.781 0.61 1 97.5 9 SER B N 1
ATOM 2289 C CA . SER B 1 9 ? -3.225 -9.688 1.11 1 97.5 9 SER B CA 1
ATOM 2290 C C . SER B 1 9 ? -3.299 -8.805 2.354 1 97.5 9 SER B C 1
ATOM 2292 O O . SER B 1 9 ? -4.367 -8.297 2.695 1 97.5 9 SER B O 1
ATOM 2294 N N . PHE B 1 10 ? -2.152 -8.594 2.955 1 96.81 10 PHE B N 1
ATOM 2295 C CA . PHE B 1 10 ? -2.129 -7.902 4.238 1 96.81 10 PHE B CA 1
ATOM 2296 C C . PHE B 1 10 ? -1.466 -6.539 4.109 1 96.81 10 PHE B C 1
ATOM 2298 O O . PHE B 1 10 ? -1.146 -5.898 5.113 1 96.81 10 PHE B O 1
ATOM 2305 N N . ARG B 1 11 ? -1.317 -5.977 2.922 1 95.69 11 ARG B N 1
ATOM 2306 C CA . ARG B 1 11 ? -0.537 -4.785 2.611 1 95.69 11 ARG B CA 1
ATOM 2307 C C . ARG B 1 11 ? -1.127 -3.553 3.289 1 95.69 11 ARG B C 1
ATOM 2309 O O . ARG B 1 11 ? -0.423 -2.566 3.514 1 95.69 11 ARG B O 1
ATOM 2316 N N . HIS B 1 12 ? -2.344 -3.68 3.762 1 93.88 12 HIS B N 1
ATOM 2317 C CA . HIS B 1 12 ? -3.016 -2.527 4.352 1 93.88 12 HIS B CA 1
ATOM 2318 C C . HIS B 1 12 ? -3.307 -2.756 5.832 1 93.88 12 HIS B C 1
ATOM 2320 O O . HIS B 1 12 ? -3.963 -1.934 6.473 1 93.88 12 HIS B O 1
ATOM 2326 N N . GLY B 1 13 ? -2.797 -3.83 6.504 1 92.56 13 GLY B N 1
ATOM 2327 C CA . GLY B 1 13 ? -3.385 -4.25 7.766 1 92.56 13 GLY B CA 1
ATOM 2328 C C . GLY B 1 13 ? -2.436 -4.117 8.938 1 92.56 13 GLY B C 1
ATOM 2329 O O . GLY B 1 13 ? -2.771 -4.5 10.062 1 92.56 13 GLY B O 1
ATOM 2330 N N . LEU B 1 14 ? -1.29 -3.658 8.844 1 95.62 14 LEU B N 1
ATOM 2331 C CA . LEU B 1 14 ? -0.268 -3.619 9.883 1 95.62 14 LEU B CA 1
ATOM 2332 C C . LEU B 1 14 ? -0.124 -4.98 10.555 1 95.62 14 LEU B C 1
ATOM 2334 O O . LEU B 1 14 ? -0.194 -5.082 11.781 1 95.62 14 LEU B O 1
ATOM 2338 N N . GLN B 1 15 ? 0.065 -5.977 9.844 1 95.38 15 GLN B N 1
ATOM 2339 C CA . GLN B 1 15 ? 0.309 -7.332 10.328 1 95.38 15 GLN B CA 1
ATOM 2340 C C . GLN B 1 15 ? 1.787 -7.695 10.219 1 95.38 15 GLN B C 1
ATOM 2342 O O . GLN B 1 15 ? 2.408 -7.492 9.172 1 95.38 15 GLN B O 1
ATOM 2347 N N . SER B 1 16 ? 2.254 -8.211 11.352 1 95.94 16 SER B N 1
ATOM 2348 C CA . SER B 1 16 ? 3.639 -8.664 11.297 1 95.94 16 SER B CA 1
ATOM 2349 C C . SER B 1 16 ? 3.744 -10.023 10.609 1 95.94 16 SER B C 1
ATOM 2351 O O . SER B 1 16 ? 2.77 -10.773 10.555 1 95.94 16 SER B O 1
ATOM 2353 N N . ILE B 1 17 ? 4.914 -10.312 10.102 1 96.81 17 ILE B N 1
ATOM 2354 C CA . ILE B 1 17 ? 5.145 -11.617 9.492 1 96.81 17 ILE B CA 1
ATOM 2355 C C . ILE B 1 17 ? 4.98 -12.711 10.539 1 96.81 17 ILE B C 1
ATOM 2357 O O . ILE B 1 17 ? 4.523 -13.812 10.227 1 96.81 17 ILE B O 1
ATOM 2361 N N . GLU B 1 18 ? 5.27 -12.383 11.797 1 96.56 18 GLU B N 1
ATOM 2362 C CA . GLU B 1 18 ? 5.078 -13.352 12.875 1 96.56 18 GLU B CA 1
ATOM 2363 C C . GLU B 1 18 ? 3.604 -13.695 13.055 1 96.56 18 GLU B C 1
ATOM 2365 O O . GLU B 1 18 ? 3.248 -14.867 13.195 1 96.56 18 GLU B O 1
ATOM 2370 N N . HIS B 1 19 ? 2.789 -12.648 13.016 1 95.69 19 HIS B N 1
ATOM 2371 C CA . HIS B 1 19 ? 1.353 -12.867 13.133 1 95.69 19 HIS B CA 1
ATOM 2372 C C . HIS B 1 19 ? 0.821 -13.68 11.953 1 95.69 19 HIS B C 1
ATOM 2374 O O . HIS B 1 19 ? 0.028 -14.609 12.141 1 95.69 19 HIS B O 1
ATOM 2380 N N . ILE B 1 20 ? 1.254 -13.375 10.805 1 97.56 20 ILE B N 1
ATOM 2381 C CA . ILE B 1 20 ? 0.8 -14.055 9.602 1 97.56 20 ILE B CA 1
ATOM 2382 C C . ILE B 1 20 ? 1.23 -15.523 9.641 1 97.56 20 ILE B C 1
ATOM 2384 O O . ILE B 1 20 ? 0.435 -16.422 9.352 1 97.56 20 ILE B O 1
ATOM 2388 N N . ALA B 1 21 ? 2.506 -15.75 10.023 1 97.94 21 ALA B N 1
ATOM 2389 C CA . ALA B 1 21 ? 3.033 -17.109 10.086 1 97.94 21 ALA B CA 1
ATOM 2390 C C . ALA B 1 21 ? 2.258 -17.953 11.094 1 97.94 21 ALA B C 1
ATOM 2392 O O . ALA B 1 21 ? 1.854 -19.078 10.789 1 97.94 21 ALA B O 1
ATOM 2393 N N . LYS B 1 22 ? 2.037 -17.406 12.273 1 97.56 22 LYS B N 1
ATOM 2394 C CA . LYS B 1 22 ? 1.286 -18.125 13.305 1 97.56 22 LYS B CA 1
ATOM 2395 C C . LYS B 1 22 ? -0.134 -18.422 12.836 1 97.56 22 LYS B C 1
ATOM 2397 O O . LYS B 1 22 ? -0.617 -19.547 12.992 1 97.56 22 LYS B O 1
ATOM 2402 N N . TRP B 1 23 ? -0.746 -17.469 12.273 1 97.81 23 TRP B N 1
ATOM 2403 C CA . TRP B 1 23 ? -2.105 -17.625 11.773 1 97.81 23 TRP B CA 1
ATOM 2404 C C . TRP B 1 23 ? -2.156 -18.688 10.68 1 97.81 23 TRP B C 1
ATOM 2406 O O . TRP B 1 23 ? -3.025 -19.562 10.688 1 97.81 23 TRP B O 1
ATOM 2416 N N . ALA B 1 24 ? -1.232 -18.578 9.695 1 98.5 24 ALA B N 1
ATOM 2417 C CA . ALA B 1 24 ? -1.184 -19.5 8.57 1 98.5 24 ALA B CA 1
ATOM 2418 C C . ALA B 1 24 ? -1.03 -20.938 9.062 1 98.5 24 ALA B C 1
ATOM 2420 O O . ALA B 1 24 ? -1.745 -21.844 8.609 1 98.5 24 ALA B O 1
ATOM 2421 N N . THR B 1 25 ? -0.108 -21.125 9.992 1 98.06 25 THR B N 1
ATOM 2422 C CA . THR B 1 25 ? 0.113 -22.453 10.562 1 98.06 25 THR B CA 1
ATOM 2423 C C . THR B 1 25 ? -1.143 -22.953 11.266 1 98.06 25 THR B C 1
ATOM 2425 O O . THR B 1 25 ? -1.561 -24.094 11.062 1 98.06 25 THR B O 1
ATOM 2428 N N . THR B 1 26 ? -1.771 -22.109 12.008 1 97.94 26 THR B N 1
ATOM 2429 C CA . THR B 1 26 ? -2.959 -22.453 12.781 1 97.94 26 THR B CA 1
ATOM 2430 C C . THR B 1 26 ? -4.102 -22.859 11.859 1 97.94 26 THR B C 1
ATOM 2432 O O . THR B 1 26 ? -4.91 -23.719 12.211 1 97.94 26 THR B O 1
ATOM 2435 N N . HIS B 1 27 ? -4.105 -22.359 10.672 1 97.62 27 HIS B N 1
ATOM 2436 C CA . HIS B 1 27 ? -5.246 -22.594 9.789 1 97.62 27 HIS B CA 1
ATOM 2437 C C . HIS B 1 27 ? -4.879 -23.531 8.648 1 97.62 27 HIS B C 1
ATOM 2439 O O . HIS B 1 27 ? -5.578 -23.594 7.637 1 97.62 27 HIS B O 1
ATOM 2445 N N . GLY B 1 28 ? -3.764 -24.172 8.766 1 96.69 28 GLY B N 1
ATOM 2446 C CA . GLY B 1 28 ? -3.457 -25.328 7.934 1 96.69 28 GLY B CA 1
ATOM 2447 C C . GLY B 1 28 ? -2.838 -24.953 6.602 1 96.69 28 GLY B C 1
ATOM 2448 O O . GLY B 1 28 ? -2.896 -25.719 5.641 1 96.69 28 GLY B O 1
ATOM 2449 N N . PHE B 1 29 ? -2.342 -23.766 6.465 1 98.19 29 PHE B N 1
ATOM 2450 C CA . PHE B 1 29 ? -1.582 -23.422 5.266 1 98.19 29 PHE B CA 1
ATOM 2451 C C . PHE B 1 29 ? -0.22 -24.109 5.277 1 98.19 29 PHE B C 1
ATOM 2453 O O . PHE B 1 29 ? 0.354 -24.344 6.34 1 98.19 29 PHE B O 1
ATOM 2460 N N . ASP B 1 30 ? 0.271 -24.375 4.094 1 97.38 30 ASP B N 1
ATOM 2461 C CA . ASP B 1 30 ? 1.541 -25.078 3.953 1 97.38 30 ASP B CA 1
ATOM 2462 C C . ASP B 1 30 ? 2.695 -24.094 3.754 1 97.38 30 ASP B C 1
ATOM 2464 O O . ASP B 1 30 ? 3.857 -24.453 3.975 1 97.38 30 ASP B O 1
ATOM 2468 N N . GLY B 1 31 ? 2.332 -22.938 3.32 1 98.12 31 GLY B N 1
ATOM 2469 C CA . GLY B 1 31 ? 3.389 -21.984 3.029 1 98.12 31 GLY B CA 1
ATOM 2470 C C . GLY B 1 31 ? 2.887 -20.562 2.906 1 98.12 31 GLY B C 1
ATOM 2471 O O . GLY B 1 31 ? 1.71 -20.297 3.154 1 98.12 31 GLY B O 1
ATOM 2472 N N . ILE B 1 32 ? 3.857 -19.719 2.615 1 98.38 32 ILE B N 1
ATOM 2473 C CA . ILE B 1 32 ? 3.635 -18.297 2.383 1 98.38 32 ILE B CA 1
ATOM 2474 C C . ILE B 1 32 ? 4.207 -17.906 1.024 1 98.38 32 ILE B C 1
ATOM 2476 O O . ILE B 1 32 ? 5.305 -18.328 0.657 1 98.38 32 ILE B O 1
ATOM 2480 N N . GLU B 1 33 ? 3.418 -17.281 0.238 1 98.88 33 GLU B N 1
ATOM 2481 C CA . GLU B 1 33 ? 3.982 -16.516 -0.875 1 98.88 33 GLU B CA 1
ATOM 2482 C C . GLU B 1 33 ? 4.328 -15.094 -0.452 1 98.88 33 GLU B C 1
ATOM 2484 O O . GLU B 1 33 ? 3.443 -14.32 -0.091 1 98.88 33 GLU B O 1
ATOM 2489 N N . LEU B 1 34 ? 5.562 -14.828 -0.542 1 98.69 34 LEU B N 1
ATOM 2490 C CA . LEU B 1 34 ? 6.059 -13.562 -0.013 1 98.69 34 LEU B CA 1
ATOM 2491 C C . LEU B 1 34 ? 6.121 -12.5 -1.107 1 98.69 34 LEU B C 1
ATOM 2493 O O . LEU B 1 34 ? 6.715 -12.727 -2.164 1 98.69 34 LEU B O 1
ATOM 2497 N N . TRP B 1 35 ? 5.465 -11.406 -0.843 1 98.31 35 TRP B N 1
ATOM 2498 C CA . TRP B 1 35 ? 5.574 -10.242 -1.717 1 98.31 35 TRP B CA 1
ATOM 2499 C C . TRP B 1 35 ? 6.961 -9.609 -1.615 1 98.31 35 TRP B C 1
ATOM 2501 O O . TRP B 1 35 ? 7.465 -9.383 -0.515 1 98.31 35 TRP B O 1
ATOM 2511 N N . GLY B 1 36 ? 7.559 -9.406 -2.76 1 97.69 36 GLY B N 1
ATOM 2512 C CA . GLY B 1 36 ? 8.922 -8.883 -2.779 1 97.69 36 GLY B CA 1
ATOM 2513 C C . GLY B 1 36 ? 9.086 -7.617 -1.968 1 97.69 36 GLY B C 1
ATOM 2514 O O . GLY B 1 36 ? 10.094 -7.441 -1.279 1 97.69 36 GLY B O 1
ATOM 2515 N N . THR B 1 37 ? 8.117 -6.742 -1.995 1 96.31 37 THR B N 1
ATOM 2516 C CA . THR B 1 37 ? 8.141 -5.5 -1.229 1 96.31 37 THR B CA 1
ATOM 2517 C C . THR B 1 37 ? 8.219 -5.789 0.267 1 96.31 37 THR B C 1
ATOM 2519 O O . THR B 1 37 ? 9.047 -5.207 0.975 1 96.31 37 THR B O 1
ATOM 2522 N N . HIS B 1 38 ? 7.387 -6.699 0.742 1 97.12 38 HIS B N 1
ATOM 2523 C CA . HIS B 1 38 ? 7.438 -7.105 2.143 1 97.12 38 HIS B CA 1
ATOM 2524 C C . HIS B 1 38 ? 8.789 -7.719 2.49 1 97.12 38 HIS B C 1
ATOM 2526 O O . HIS B 1 38 ? 9.383 -7.383 3.52 1 97.12 38 HIS B O 1
ATOM 2532 N N . ALA B 1 39 ? 9.258 -8.555 1.611 1 97.25 39 ALA B N 1
ATOM 2533 C CA . ALA B 1 39 ? 10.523 -9.234 1.844 1 97.25 39 ALA B CA 1
ATOM 2534 C C . ALA B 1 39 ? 11.664 -8.234 2.002 1 97.25 39 ALA B C 1
ATOM 2536 O O . ALA B 1 39 ? 12.492 -8.367 2.904 1 97.25 39 ALA B O 1
ATOM 2537 N N . ARG B 1 40 ? 11.719 -7.219 1.178 1 95 40 ARG B N 1
ATOM 2538 C CA . ARG B 1 40 ? 12.773 -6.211 1.216 1 95 40 ARG B CA 1
ATOM 2539 C C . ARG B 1 40 ? 12.719 -5.406 2.512 1 95 40 ARG B C 1
ATOM 2541 O O . ARG B 1 40 ? 13.758 -5.094 3.098 1 95 40 ARG B O 1
ATOM 2548 N N . HIS B 1 41 ? 11.547 -5.184 2.957 1 93.81 41 HIS B N 1
ATOM 2549 C CA . HIS B 1 41 ? 11.391 -4.355 4.148 1 93.81 41 HIS B CA 1
ATOM 2550 C C . HIS B 1 41 ? 11.656 -5.16 5.414 1 93.81 41 HIS B C 1
ATOM 2552 O O . HIS B 1 41 ? 11.82 -4.59 6.496 1 93.81 41 HIS B O 1
ATOM 2558 N N . LEU B 1 42 ? 11.734 -6.434 5.293 1 94.75 42 LEU B N 1
ATOM 2559 C CA . LEU B 1 42 ? 12.016 -7.289 6.438 1 94.75 42 LEU B CA 1
ATOM 2560 C C . LEU B 1 42 ? 13.516 -7.535 6.574 1 94.75 42 LEU B C 1
ATOM 2562 O O . LEU B 1 42 ? 13.961 -8.141 7.551 1 94.75 42 LEU B O 1
ATOM 2566 N N . LYS B 1 43 ? 14.281 -7 5.68 1 91.75 43 LYS B N 1
ATOM 2567 C CA . LYS B 1 43 ? 15.727 -7.246 5.641 1 91.75 43 LYS B CA 1
ATOM 2568 C C . LYS B 1 43 ? 16.375 -6.859 6.961 1 91.75 43 LYS B C 1
ATOM 2570 O O . LYS B 1 43 ? 17.266 -7.566 7.453 1 91.75 43 LYS B O 1
ATOM 2575 N N . PRO B 1 44 ? 15.969 -5.781 7.598 1 89.12 44 PRO B N 1
ATOM 2576 C CA . PRO B 1 44 ? 16.609 -5.406 8.859 1 89.12 44 PRO B CA 1
ATOM 2577 C C . PRO B 1 44 ? 16.375 -6.422 9.977 1 89.12 44 PRO B C 1
ATOM 2579 O O . PRO B 1 44 ? 17.062 -6.398 11 1 89.12 44 PRO B O 1
ATOM 2582 N N . HIS B 1 45 ? 15.383 -7.25 9.812 1 90.12 45 HIS B N 1
ATOM 2583 C CA . HIS B 1 45 ? 15.102 -8.297 10.789 1 90.12 45 HIS B CA 1
ATOM 2584 C C . HIS B 1 45 ? 15.789 -9.602 10.406 1 90.12 45 HIS B C 1
ATOM 2586 O O . HIS B 1 45 ? 15.148 -10.523 9.891 1 90.12 45 HIS B O 1
ATOM 2592 N N . ALA B 1 46 ? 17 -9.766 10.797 1 89.69 46 ALA B N 1
ATOM 2593 C CA . ALA B 1 46 ? 17.875 -10.836 10.328 1 89.69 46 ALA B CA 1
ATOM 2594 C C . ALA B 1 46 ? 17.328 -12.203 10.742 1 89.69 46 ALA B C 1
ATOM 2596 O O . ALA B 1 46 ? 17.531 -13.195 10.039 1 89.69 46 ALA B O 1
ATOM 2597 N N . HIS B 1 47 ? 16.656 -12.203 11.805 1 92.62 47 HIS B N 1
ATOM 2598 C CA . HIS B 1 47 ? 16.188 -13.477 12.328 1 92.62 47 HIS B CA 1
ATOM 2599 C C . HIS B 1 47 ? 14.992 -14 11.531 1 92.62 47 HIS B C 1
ATOM 2601 O O . HIS B 1 47 ? 14.664 -15.188 11.594 1 92.62 47 HIS B O 1
ATOM 2607 N N . VAL B 1 48 ? 14.367 -13.102 10.82 1 95.06 48 VAL B N 1
ATOM 2608 C CA . VAL B 1 48 ? 13.203 -13.484 10.031 1 95.06 48 VAL B CA 1
ATOM 2609 C C . VAL B 1 48 ? 13.633 -13.844 8.609 1 95.06 48 VAL B C 1
ATOM 2611 O O . VAL B 1 48 ? 14.008 -12.961 7.828 1 95.06 48 VAL B O 1
ATOM 2614 N N . ASN B 1 49 ? 13.609 -15.109 8.289 1 97.62 49 ASN B N 1
ATOM 2615 C CA . ASN B 1 49 ? 14 -15.625 6.98 1 97.62 49 ASN B CA 1
ATOM 2616 C C . ASN B 1 49 ? 13.328 -16.953 6.684 1 97.62 49 ASN B C 1
ATOM 2618 O O . ASN B 1 49 ? 12.383 -17.344 7.371 1 97.62 49 ASN B O 1
ATOM 2622 N N . GLY B 1 50 ? 13.789 -17.609 5.598 1 98.06 50 GLY B N 1
ATOM 2623 C CA . GLY B 1 50 ? 13.195 -18.891 5.215 1 98.06 50 GLY B CA 1
ATOM 2624 C C . GLY B 1 50 ? 13.352 -19.953 6.277 1 98.06 50 GLY B C 1
ATOM 2625 O O . GLY B 1 50 ? 12.43 -20.734 6.512 1 98.06 50 GLY B O 1
ATOM 2626 N N . GLU B 1 51 ? 14.469 -20 6.879 1 97.88 51 GLU B N 1
ATOM 2627 C CA . GLU B 1 51 ? 14.719 -20.969 7.941 1 97.88 51 GLU B CA 1
ATOM 2628 C C . GLU B 1 51 ? 13.773 -20.734 9.125 1 97.88 51 GLU B C 1
ATOM 2630 O O . GLU B 1 51 ? 13.25 -21.688 9.695 1 97.88 51 GLU B O 1
ATOM 2635 N N . TRP B 1 52 ? 13.641 -19.469 9.43 1 97.94 52 TRP B N 1
ATOM 2636 C CA . TRP B 1 52 ? 12.734 -19.109 10.516 1 97.94 52 TRP B CA 1
ATOM 2637 C C . TRP B 1 52 ? 11.32 -19.578 10.219 1 97.94 52 TRP B C 1
ATOM 2639 O O . TRP B 1 52 ? 10.656 -20.156 11.078 1 97.94 52 TRP B O 1
ATOM 2649 N N . LEU B 1 53 ? 10.812 -19.359 9.039 1 98.06 53 LEU B N 1
ATOM 2650 C CA . LEU B 1 53 ? 9.477 -19.797 8.656 1 98.06 53 LEU B CA 1
ATOM 2651 C C . LEU B 1 53 ? 9.352 -21.312 8.727 1 98.06 53 LEU B C 1
ATOM 2653 O O . LEU B 1 53 ? 8.297 -21.844 9.094 1 98.06 53 LEU B O 1
ATOM 2657 N N . GLN B 1 54 ? 10.414 -22.016 8.406 1 97.69 54 GLN B N 1
ATOM 2658 C CA . GLN B 1 54 ? 10.406 -23.469 8.469 1 97.69 54 GLN B CA 1
ATOM 2659 C C . GLN B 1 54 ? 10.18 -23.953 9.891 1 97.69 54 GLN B C 1
ATOM 2661 O O . GLN B 1 54 ? 9.555 -25 10.109 1 97.69 54 GLN B O 1
ATOM 2666 N N . THR B 1 55 ? 10.688 -23.203 10.82 1 97.38 55 THR B N 1
ATOM 2667 C CA . THR B 1 55 ? 10.484 -23.562 12.219 1 97.38 55 THR B CA 1
ATOM 2668 C C . THR B 1 55 ? 9.008 -23.469 12.594 1 97.38 55 THR B C 1
ATOM 2670 O O . THR B 1 55 ? 8.57 -24.062 13.586 1 97.38 55 THR B O 1
ATOM 2673 N N . HIS B 1 56 ? 8.258 -22.797 11.828 1 96.56 56 HIS B N 1
ATOM 2674 C CA . HIS B 1 56 ? 6.816 -22.688 12.039 1 96.56 56 HIS B CA 1
ATOM 2675 C C . HIS B 1 56 ? 6.055 -23.672 11.164 1 96.56 56 HIS B C 1
ATOM 2677 O O . HIS B 1 56 ? 4.824 -23.625 11.094 1 96.56 56 HIS B O 1
ATOM 2683 N N . GLY B 1 57 ? 6.844 -24.484 10.422 1 97.38 57 GLY B N 1
ATOM 2684 C CA . GLY B 1 57 ? 6.215 -25.453 9.539 1 97.38 57 GLY B CA 1
ATOM 2685 C C . GLY B 1 57 ? 5.762 -24.859 8.219 1 97.38 57 GLY B C 1
ATOM 2686 O O . GLY B 1 57 ? 4.887 -25.406 7.551 1 97.38 57 GLY B O 1
ATOM 2687 N N . LEU B 1 58 ? 6.305 -23.688 7.887 1 98.25 58 LEU B N 1
ATOM 2688 C CA . LEU B 1 58 ? 5.922 -23 6.66 1 98.25 58 LEU B CA 1
ATOM 2689 C C . LEU B 1 58 ? 7.109 -22.891 5.707 1 98.25 58 LEU B C 1
ATOM 2691 O O . LEU B 1 58 ? 8.25 -22.734 6.145 1 98.25 58 LEU B O 1
ATOM 2695 N N . THR B 1 59 ? 6.844 -22.984 4.496 1 97.94 59 THR B N 1
ATOM 2696 C CA . THR B 1 59 ? 7.832 -22.688 3.467 1 97.94 59 THR B CA 1
ATOM 2697 C C . THR B 1 59 ? 7.41 -21.484 2.641 1 97.94 59 THR B C 1
ATOM 2699 O O . THR B 1 59 ? 6.23 -21.125 2.619 1 97.94 59 THR B O 1
ATOM 2702 N N . VAL B 1 60 ? 8.352 -20.812 2.045 1 98.62 60 VAL B N 1
ATOM 2703 C CA . VAL B 1 60 ? 8.016 -19.766 1.071 1 98.62 60 VAL B CA 1
ATOM 2704 C C . VAL B 1 60 ? 7.844 -20.391 -0.311 1 98.62 60 VAL B C 1
ATOM 2706 O O . VAL B 1 60 ? 8.828 -20.781 -0.957 1 98.62 60 VAL B O 1
ATOM 2709 N N . SER B 1 61 ? 6.641 -20.453 -0.708 1 98.62 61 SER B N 1
ATOM 2710 C CA . SER B 1 61 ? 6.34 -21.172 -1.942 1 98.62 61 SER B CA 1
ATOM 2711 C C . SER B 1 61 ? 6.812 -20.391 -3.164 1 98.62 61 SER B C 1
ATOM 2713 O O . SER B 1 61 ? 7.133 -20.984 -4.199 1 98.62 61 SER B O 1
ATOM 2715 N N . MET B 1 62 ? 6.844 -19.078 -3.02 1 98.88 62 MET B N 1
ATOM 2716 C CA . MET B 1 62 ? 7.207 -18.219 -4.137 1 98.88 62 MET B CA 1
ATOM 2717 C C . MET B 1 62 ? 7.414 -16.781 -3.662 1 98.88 62 MET B C 1
ATOM 2719 O O . MET B 1 62 ? 6.723 -16.312 -2.754 1 98.88 62 MET B O 1
ATOM 2723 N N . LEU B 1 63 ? 8.445 -16.172 -4.16 1 98.81 63 LEU B N 1
ATOM 2724 C CA . LEU B 1 63 ? 8.617 -14.719 -4.043 1 98.81 63 LEU B CA 1
ATOM 2725 C C . LEU B 1 63 ? 7.996 -14 -5.238 1 98.81 63 LEU B C 1
ATOM 2727 O O . LEU B 1 63 ? 8.328 -14.305 -6.387 1 98.81 63 LEU B O 1
ATOM 2731 N N . SER B 1 64 ? 7.039 -13.164 -4.961 1 98.56 64 SER B N 1
ATOM 2732 C CA . SER B 1 64 ? 6.445 -12.391 -6.047 1 98.56 64 SER B CA 1
ATOM 2733 C C . SER B 1 64 ? 7.039 -10.984 -6.121 1 98.56 64 SER B C 1
ATOM 2735 O O . SER B 1 64 ? 6.914 -10.203 -5.176 1 98.56 64 SER B O 1
ATOM 2737 N N . ASP B 1 65 ? 7.625 -10.719 -7.23 1 97.31 65 ASP B N 1
ATOM 2738 C CA . ASP B 1 65 ? 8.344 -9.453 -7.363 1 97.31 65 ASP B CA 1
ATOM 2739 C C . ASP B 1 65 ? 8.188 -8.875 -8.766 1 97.31 65 ASP B C 1
ATOM 2741 O O . ASP B 1 65 ? 7.297 -9.289 -9.516 1 97.31 65 ASP B O 1
ATOM 2745 N N . TYR B 1 66 ? 8.945 -7.824 -9.062 1 95.56 66 TYR B N 1
ATOM 2746 C CA . TYR B 1 66 ? 8.844 -7.105 -10.328 1 95.56 66 TYR B CA 1
ATOM 2747 C C . TYR B 1 66 ? 10.227 -6.809 -10.891 1 95.56 66 TYR B C 1
ATOM 2749 O O . TYR B 1 66 ? 11.18 -6.578 -10.141 1 95.56 66 TYR B O 1
ATOM 2757 N N . LEU B 1 67 ? 10.328 -6.871 -12.156 1 96.94 67 LEU B N 1
ATOM 2758 C CA . LEU B 1 67 ? 11.539 -6.488 -12.867 1 96.94 67 LEU B CA 1
ATOM 2759 C C . LEU B 1 67 ? 11.242 -5.414 -13.914 1 96.94 67 LEU B C 1
ATOM 2761 O O . LEU B 1 67 ? 10.219 -5.48 -14.602 1 96.94 67 LEU B O 1
ATOM 2765 N N . PRO B 1 68 ? 12.094 -4.426 -13.992 1 95.75 68 PRO B N 1
ATOM 2766 C CA . PRO B 1 68 ? 11.922 -3.404 -15.023 1 95.75 68 PRO B CA 1
ATOM 2767 C C . PRO B 1 68 ? 12.453 -3.848 -16.391 1 95.75 68 PRO B C 1
ATOM 2769 O O . PRO B 1 68 ? 13.398 -3.252 -16.906 1 95.75 68 PRO B O 1
ATOM 2772 N N . LEU B 1 69 ? 11.781 -4.734 -17.047 1 97.25 69 LEU B N 1
ATOM 2773 C CA . LEU B 1 69 ? 12.305 -5.418 -18.219 1 97.25 69 LEU B CA 1
ATOM 2774 C C . LEU B 1 69 ? 12.391 -4.465 -19.406 1 97.25 69 LEU B C 1
ATOM 2776 O O . LEU B 1 69 ? 13.031 -4.773 -20.422 1 97.25 69 LEU B O 1
ATOM 2780 N N . HIS B 1 70 ? 11.75 -3.299 -19.312 1 94.62 70 HIS B N 1
ATOM 2781 C CA . HIS B 1 70 ? 11.789 -2.312 -20.391 1 94.62 70 HIS B CA 1
ATOM 2782 C C . HIS B 1 70 ? 13.062 -1.468 -20.312 1 94.62 70 HIS B C 1
ATOM 2784 O O . HIS B 1 70 ? 13.391 -0.745 -21.25 1 94.62 70 HIS B O 1
ATOM 2790 N N . GLU B 1 71 ? 13.781 -1.597 -19.203 1 95.31 71 GLU B N 1
ATOM 2791 C CA . GLU B 1 71 ? 14.953 -0.757 -18.953 1 95.31 71 GLU B CA 1
ATOM 2792 C C . GLU B 1 71 ? 16.203 -1.37 -19.562 1 95.31 71 GLU B C 1
ATOM 2794 O O . GLU B 1 71 ? 16.141 -2.43 -20.188 1 95.31 71 GLU B O 1
ATOM 2799 N N . GLU B 1 72 ? 17.312 -0.608 -19.438 1 96.38 72 GLU B N 1
ATOM 2800 C CA . GLU B 1 72 ? 18.609 -1.116 -19.875 1 96.38 72 GLU B CA 1
ATOM 2801 C C . GLU B 1 72 ? 19.078 -2.268 -18.984 1 96.38 72 GLU B C 1
ATOM 2803 O O . GLU B 1 72 ? 18.688 -2.367 -17.828 1 96.38 72 GLU B O 1
ATOM 2808 N N . TRP B 1 73 ? 19.938 -3.047 -19.547 1 97.5 73 TRP B N 1
ATOM 2809 C CA . TRP B 1 73 ? 20.344 -4.301 -18.922 1 97.5 73 TRP B CA 1
ATOM 2810 C C . TRP B 1 73 ? 20.969 -4.043 -17.547 1 97.5 73 TRP B C 1
ATOM 2812 O O . TRP B 1 73 ? 20.75 -4.809 -16.609 1 97.5 73 TRP B O 1
ATOM 2822 N N . THR B 1 74 ? 21.703 -2.984 -17.406 1 97.62 74 THR B N 1
ATOM 2823 C CA . THR B 1 74 ? 22.375 -2.717 -16.141 1 97.62 74 THR B CA 1
ATOM 2824 C C . THR B 1 74 ? 21.375 -2.578 -15.008 1 97.62 74 THR B C 1
ATOM 2826 O O . THR B 1 74 ? 21.578 -3.102 -13.914 1 97.62 74 THR B O 1
ATOM 2829 N N . LYS B 1 75 ? 20.266 -1.938 -15.242 1 96.12 75 LYS B N 1
ATOM 2830 C CA . LYS B 1 75 ? 19.203 -1.769 -14.258 1 96.12 75 LYS B CA 1
ATOM 2831 C C . LYS B 1 75 ? 18.5 -3.09 -13.984 1 96.12 75 LYS B C 1
ATOM 2833 O O . LYS B 1 75 ? 18.203 -3.422 -12.836 1 96.12 75 LYS B O 1
ATOM 2838 N N . ILE B 1 76 ? 18.281 -3.812 -15.055 1 97.94 76 ILE B N 1
ATOM 2839 C CA . ILE B 1 76 ? 17.594 -5.102 -14.938 1 97.94 76 ILE B CA 1
ATOM 2840 C C . ILE B 1 76 ? 18.469 -6.074 -14.156 1 97.94 76 ILE B C 1
ATOM 2842 O O . ILE B 1 76 ? 18 -6.758 -13.242 1 97.94 76 ILE B O 1
ATOM 2846 N N . GLN B 1 77 ? 19.719 -6.09 -14.516 1 98.38 77 GLN B N 1
ATOM 2847 C CA . GLN B 1 77 ? 20.672 -6.996 -13.875 1 98.38 77 GLN B CA 1
ATOM 2848 C C . GLN B 1 77 ? 20.734 -6.742 -12.375 1 98.38 77 GLN B C 1
ATOM 2850 O O . GLN B 1 77 ? 20.719 -7.688 -11.578 1 98.38 77 GLN B O 1
ATOM 2855 N N . SER B 1 78 ? 20.828 -5.512 -12.031 1 97.69 78 SER B N 1
ATOM 2856 C CA . SER B 1 78 ? 20.875 -5.148 -10.617 1 97.69 78 SER B CA 1
ATOM 2857 C C . SER B 1 78 ? 19.594 -5.582 -9.891 1 97.69 78 SER B C 1
ATOM 2859 O O . SER B 1 78 ? 19.672 -6.176 -8.812 1 97.69 78 SER B O 1
ATOM 2861 N N . ALA B 1 79 ? 18.469 -5.309 -10.484 1 97 79 ALA B N 1
ATOM 2862 C CA . ALA B 1 79 ? 17.188 -5.68 -9.891 1 97 79 ALA B CA 1
ATOM 2863 C C . ALA B 1 79 ? 17.062 -7.195 -9.773 1 97 79 ALA B C 1
ATOM 2865 O O . ALA B 1 79 ? 16.594 -7.707 -8.758 1 97 79 ALA B O 1
ATOM 2866 N N . ALA B 1 80 ? 17.484 -7.887 -10.789 1 98.62 80 ALA B N 1
ATOM 2867 C CA . ALA B 1 80 ? 17.422 -9.344 -10.805 1 98.62 80 ALA B CA 1
ATOM 2868 C C . ALA B 1 80 ? 18.328 -9.938 -9.727 1 98.62 80 ALA B C 1
ATOM 2870 O O . ALA B 1 80 ? 17.938 -10.867 -9.016 1 98.62 80 ALA B O 1
ATOM 2871 N N . ASN B 1 81 ? 19.484 -9.391 -9.648 1 98.44 81 ASN B N 1
ATOM 2872 C CA . ASN B 1 81 ? 20.406 -9.859 -8.617 1 98.44 81 ASN B CA 1
ATOM 2873 C C . ASN B 1 81 ? 19.797 -9.695 -7.219 1 98.44 81 ASN B C 1
ATOM 2875 O O . ASN B 1 81 ? 19.859 -10.609 -6.402 1 98.44 81 ASN B O 1
ATOM 2879 N N . ASN B 1 82 ? 19.266 -8.562 -6.973 1 97.25 82 ASN B N 1
ATOM 2880 C CA . ASN B 1 82 ? 18.641 -8.305 -5.68 1 97.25 82 ASN B CA 1
ATOM 2881 C C . ASN B 1 82 ? 17.469 -9.258 -5.422 1 97.25 82 ASN B C 1
ATOM 2883 O O . ASN B 1 82 ? 17.312 -9.773 -4.312 1 97.25 82 ASN B O 1
ATOM 2887 N N . MET B 1 83 ? 16.688 -9.438 -6.387 1 98.06 83 MET B N 1
ATOM 2888 C CA . MET B 1 83 ? 15.523 -10.32 -6.305 1 98.06 83 MET B CA 1
ATOM 2889 C C . MET B 1 83 ? 15.953 -11.75 -6.008 1 98.06 83 MET B C 1
ATOM 2891 O O . MET B 1 83 ? 15.367 -12.414 -5.145 1 98.06 83 MET B O 1
ATOM 2895 N N . LEU B 1 84 ? 16.953 -12.258 -6.699 1 98.69 84 LEU B N 1
ATOM 2896 C CA . LEU B 1 84 ? 17.438 -13.625 -6.516 1 98.69 84 LEU B CA 1
ATOM 2897 C C . LEU B 1 84 ? 18.094 -13.797 -5.152 1 98.69 84 LEU B C 1
ATOM 2899 O O . LEU B 1 84 ? 17.953 -14.852 -4.523 1 98.69 84 LEU B O 1
ATOM 2903 N N . HIS B 1 85 ? 18.766 -12.766 -4.703 1 98.06 85 HIS B N 1
ATOM 2904 C CA . HIS B 1 85 ? 19.328 -12.797 -3.357 1 98.06 85 HIS B CA 1
ATOM 2905 C C . HIS B 1 85 ? 18.234 -12.859 -2.301 1 98.06 85 HIS B C 1
ATOM 2907 O O . HIS B 1 85 ? 18.359 -13.57 -1.302 1 98.06 85 HIS B O 1
ATOM 2913 N N . LEU B 1 86 ? 17.25 -12.078 -2.559 1 97.94 86 LEU B N 1
ATOM 2914 C CA . LEU B 1 86 ? 16.109 -12.094 -1.654 1 97.94 86 LEU B CA 1
ATOM 2915 C C . LEU B 1 86 ? 15.469 -13.477 -1.603 1 97.94 86 LEU B C 1
ATOM 2917 O O . LEU B 1 86 ? 15.109 -13.953 -0.526 1 97.94 86 LEU B O 1
ATOM 2921 N N . ALA B 1 87 ? 15.312 -14.094 -2.752 1 98.69 87 ALA B N 1
ATOM 2922 C CA . ALA B 1 87 ? 14.773 -15.453 -2.824 1 98.69 87 ALA B CA 1
ATOM 2923 C C . ALA B 1 87 ? 15.648 -16.422 -2.043 1 98.69 87 ALA B C 1
ATOM 2925 O O . ALA B 1 87 ? 15.141 -17.328 -1.371 1 98.69 87 ALA B O 1
ATOM 2926 N N . ASP B 1 88 ? 16.906 -16.266 -2.117 1 98.12 88 ASP B N 1
ATOM 2927 C CA . ASP B 1 88 ? 17.844 -17.094 -1.366 1 98.12 88 ASP B CA 1
ATOM 2928 C C . ASP B 1 88 ? 17.609 -16.953 0.137 1 98.12 88 ASP B C 1
ATOM 2930 O O . ASP B 1 88 ? 17.531 -17.953 0.853 1 98.12 88 ASP B O 1
ATOM 2934 N N . ARG B 1 89 ? 17.484 -15.766 0.592 1 98 89 ARG B N 1
ATOM 2935 C CA . ARG B 1 89 ? 17.266 -15.5 2.008 1 98 89 ARG B CA 1
ATOM 2936 C C . ARG B 1 89 ? 16.016 -16.219 2.508 1 98 89 ARG B C 1
ATOM 2938 O O . ARG B 1 89 ? 15.977 -16.688 3.645 1 98 89 ARG B O 1
ATOM 2945 N N . TRP B 1 90 ? 15.062 -16.359 1.664 1 98.5 90 TRP B N 1
ATOM 2946 C CA . TRP B 1 90 ? 13.766 -16.891 2.076 1 98.5 90 TRP B CA 1
ATOM 2947 C C . TRP B 1 90 ? 13.609 -18.344 1.649 1 98.5 90 TRP B C 1
ATOM 2949 O O . TRP B 1 90 ? 12.516 -18.906 1.743 1 98.5 90 TRP B O 1
ATOM 2959 N N . ASN B 1 91 ? 14.656 -18.938 1.128 1 98.19 91 ASN B N 1
ATOM 2960 C CA . ASN B 1 91 ? 14.742 -20.359 0.787 1 98.19 91 ASN B CA 1
ATOM 2961 C C . ASN B 1 91 ? 13.641 -20.766 -0.191 1 98.19 91 ASN B C 1
ATOM 2963 O O . ASN B 1 91 ? 12.961 -21.766 0.017 1 98.19 91 ASN B O 1
ATOM 2967 N N . THR B 1 92 ? 13.469 -19.953 -1.188 1 98.69 92 THR B N 1
ATOM 2968 C CA . THR B 1 92 ? 12.547 -20.328 -2.256 1 98.69 92 THR B CA 1
ATOM 2969 C C . THR B 1 92 ? 13.273 -20.391 -3.598 1 98.69 92 THR B C 1
ATOM 2971 O O . THR B 1 92 ? 14.258 -19.672 -3.811 1 98.69 92 THR B O 1
ATOM 2974 N N . SER B 1 93 ? 12.797 -21.234 -4.402 1 98.56 93 SER B N 1
ATOM 2975 C CA . SER B 1 93 ? 13.414 -21.422 -5.711 1 98.56 93 SER B CA 1
ATOM 2976 C C . SER B 1 93 ? 12.578 -20.766 -6.809 1 98.56 93 SER B C 1
ATOM 2978 O O . SER B 1 93 ? 12.969 -20.781 -7.98 1 98.56 93 SER B O 1
ATOM 2980 N N . LYS B 1 94 ? 11.469 -20.172 -6.457 1 98.81 94 LYS B N 1
ATOM 2981 C CA . LYS B 1 94 ? 10.555 -19.609 -7.445 1 98.81 94 LYS B CA 1
ATOM 2982 C C . LYS B 1 94 ? 10.383 -18.109 -7.246 1 98.81 94 LYS B C 1
ATOM 2984 O O . LYS B 1 94 ? 10.133 -17.656 -6.129 1 98.81 94 LYS B O 1
ATOM 2989 N N . VAL B 1 95 ? 10.508 -17.391 -8.312 1 98.88 95 VAL B N 1
ATOM 2990 C CA . VAL B 1 95 ? 10.242 -15.953 -8.297 1 98.88 95 VAL B CA 1
ATOM 2991 C C . VAL B 1 95 ? 9.266 -15.594 -9.422 1 98.88 95 VAL B C 1
ATOM 2993 O O . VAL B 1 95 ? 9.547 -15.852 -10.594 1 98.88 95 VAL B O 1
ATOM 2996 N N . ARG B 1 96 ? 8.195 -15.016 -9.047 1 98.94 96 ARG B N 1
ATOM 2997 C CA . ARG B 1 96 ? 7.188 -14.609 -10.023 1 98.94 96 ARG B CA 1
ATOM 2998 C C . ARG B 1 96 ? 7.41 -13.172 -10.477 1 98.94 96 ARG B C 1
ATOM 3000 O O . ARG B 1 96 ? 7.59 -12.281 -9.648 1 98.94 96 ARG B O 1
ATOM 3007 N N . VAL B 1 97 ? 7.398 -12.953 -11.797 1 98.62 97 VAL B N 1
ATOM 3008 C CA . VAL B 1 97 ? 7.477 -11.609 -12.367 1 98.62 97 VAL B CA 1
ATOM 3009 C C . VAL B 1 97 ? 6.398 -11.438 -13.43 1 98.62 97 VAL B C 1
ATOM 3011 O O . VAL B 1 97 ? 5.742 -12.406 -13.82 1 98.62 97 VAL B O 1
ATOM 3014 N N . PHE B 1 98 ? 6.184 -10.188 -13.891 1 98.19 98 PHE B N 1
ATOM 3015 C CA . PHE B 1 98 ? 5.359 -9.891 -15.055 1 98.19 98 PHE B CA 1
ATOM 3016 C C . PHE B 1 98 ? 6.211 -9.789 -16.312 1 98.19 98 PHE B C 1
ATOM 3018 O O . PHE B 1 98 ? 7.305 -9.219 -16.281 1 98.19 98 PHE B O 1
ATOM 3025 N N . ALA B 1 99 ? 5.707 -10.336 -17.328 1 98.38 99 ALA B N 1
ATOM 3026 C CA . ALA B 1 99 ? 6.41 -10.242 -18.609 1 98.38 99 ALA B CA 1
ATOM 3027 C C . ALA B 1 99 ? 6.102 -8.922 -19.312 1 98.38 99 ALA B C 1
ATOM 3029 O O . ALA B 1 99 ? 5.398 -8.898 -20.328 1 98.38 99 ALA B O 1
ATOM 3030 N N . GLY B 1 100 ? 6.656 -7.883 -18.812 1 96.69 100 GLY B N 1
ATOM 3031 C CA . GLY B 1 100 ? 6.457 -6.559 -19.375 1 96.69 100 GLY B CA 1
ATOM 3032 C C . GLY B 1 100 ? 5.227 -5.855 -18.844 1 96.69 100 GLY B C 1
ATOM 3033 O O . GLY B 1 100 ? 4.648 -6.285 -17.844 1 96.69 100 GLY B O 1
ATOM 3034 N N . GLU B 1 101 ? 4.891 -4.734 -19.484 1 95.12 101 GLU B N 1
ATOM 3035 C CA . GLU B 1 101 ? 3.822 -3.869 -19 1 95.12 101 GLU B CA 1
ATOM 3036 C C . GLU B 1 101 ? 2.797 -3.588 -20.094 1 95.12 101 GLU B C 1
ATOM 3038 O O . GLU B 1 101 ? 1.942 -2.711 -19.938 1 95.12 101 GLU B O 1
ATOM 3043 N N . LEU B 1 102 ? 2.932 -4.289 -21.234 1 96.81 102 LEU B N 1
ATOM 3044 C CA . LEU B 1 102 ? 1.996 -4.148 -22.344 1 96.81 102 LEU B CA 1
ATOM 3045 C C . LEU B 1 102 ? 1.479 -5.512 -22.781 1 96.81 102 LEU B C 1
ATOM 3047 O O . LEU B 1 102 ? 2.229 -6.492 -22.797 1 96.81 102 LEU B O 1
ATOM 3051 N N . GLY B 1 103 ? 0.281 -5.484 -23.203 1 97.94 103 GLY B N 1
ATOM 3052 C CA . GLY B 1 103 ? -0.306 -6.699 -23.75 1 97.94 103 GLY B CA 1
ATOM 3053 C C . GLY B 1 103 ? 0.264 -7.082 -25.094 1 97.94 103 GLY B C 1
ATOM 3054 O O . GLY B 1 103 ? 0.874 -6.254 -25.781 1 97.94 103 GLY B O 1
ATOM 3055 N N . SER B 1 104 ? -0.017 -8.273 -25.438 1 98.25 104 SER B N 1
ATOM 3056 C CA . SER B 1 104 ? 0.585 -8.883 -26.625 1 98.25 104 SER B CA 1
ATOM 3057 C C . SER B 1 104 ? 0.137 -8.172 -27.891 1 98.25 104 SER B C 1
ATOM 3059 O O . SER B 1 104 ? 0.883 -8.109 -28.875 1 98.25 104 SER B O 1
ATOM 3061 N N . GLN B 1 105 ? -1.027 -7.559 -27.922 1 97.81 105 GLN B N 1
ATOM 3062 C CA . GLN B 1 105 ? -1.549 -6.918 -29.125 1 97.81 105 GLN B CA 1
ATOM 3063 C C . GLN B 1 105 ? -1.035 -5.488 -29.25 1 97.81 105 GLN B C 1
ATOM 3065 O O . GLN B 1 105 ? -1.126 -4.883 -30.328 1 97.81 105 GLN B O 1
ATOM 3070 N N . LEU B 1 106 ? -0.528 -4.961 -28.219 1 97.94 106 LEU B N 1
ATOM 3071 C CA . LEU B 1 106 ? -0.172 -3.547 -28.203 1 97.94 106 LEU B CA 1
ATOM 3072 C C . LEU B 1 106 ? 1.337 -3.365 -28.328 1 97.94 106 LEU B C 1
ATOM 3074 O O . LEU B 1 106 ? 1.805 -2.303 -28.75 1 97.94 106 LEU B O 1
ATOM 3078 N N . ILE B 1 107 ? 2.127 -4.395 -28.016 1 97.69 107 ILE B N 1
ATOM 3079 C CA . ILE B 1 107 ? 3.578 -4.262 -27.969 1 97.69 107 ILE B CA 1
ATOM 3080 C C . ILE B 1 107 ? 4.152 -4.32 -29.375 1 97.69 107 ILE B C 1
ATOM 3082 O O . ILE B 1 107 ? 3.703 -5.113 -30.219 1 97.69 107 ILE B O 1
ATOM 3086 N N . GLN B 1 108 ? 5.109 -3.479 -29.641 1 97.69 108 GLN B N 1
ATOM 3087 C CA . GLN B 1 108 ? 5.809 -3.486 -30.922 1 97.69 108 GLN B CA 1
ATOM 3088 C C . GLN B 1 108 ? 6.797 -4.645 -31 1 97.69 108 GLN B C 1
ATOM 3090 O O . GLN B 1 108 ? 7.297 -5.113 -29.984 1 97.69 108 GLN B O 1
ATOM 3095 N N . LYS B 1 109 ? 7.059 -5.035 -32.219 1 97.62 109 LYS B N 1
ATOM 3096 C CA . LYS B 1 109 ? 7.914 -6.191 -32.469 1 97.62 109 LYS B CA 1
ATOM 3097 C C . LYS B 1 109 ? 9.281 -6.012 -31.812 1 97.62 109 LYS B C 1
ATOM 3099 O O . LYS B 1 109 ? 9.797 -6.926 -31.172 1 97.62 109 LYS B O 1
ATOM 3104 N N . GLU B 1 110 ? 9.836 -4.898 -32 1 97.5 110 GLU B N 1
ATOM 3105 C CA . GLU B 1 110 ? 11.164 -4.633 -31.453 1 97.5 110 GLU B CA 1
ATOM 3106 C C . GLU B 1 110 ? 11.148 -4.652 -29.922 1 97.5 110 GLU B C 1
ATOM 3108 O O . GLU B 1 110 ? 12.102 -5.125 -29.297 1 97.5 110 GLU B O 1
ATOM 3113 N N . GLU B 1 111 ? 10.086 -4.137 -29.359 1 97.38 111 GLU B N 1
ATOM 3114 C CA . GLU B 1 111 ? 9.945 -4.125 -27.906 1 97.38 111 GLU B CA 1
ATOM 3115 C C . GLU B 1 111 ? 9.789 -5.543 -27.359 1 97.38 111 GLU B C 1
ATOM 3117 O O . GLU B 1 111 ? 10.359 -5.875 -26.312 1 97.38 111 GLU B O 1
ATOM 3122 N N . ARG B 1 112 ? 9.023 -6.34 -28.031 1 98.25 112 ARG B N 1
ATOM 3123 C CA . ARG B 1 112 ? 8.883 -7.738 -27.641 1 98.25 112 ARG B CA 1
ATOM 3124 C C . ARG B 1 112 ? 10.227 -8.461 -27.672 1 98.25 112 ARG B C 1
ATOM 3126 O O . ARG B 1 112 ? 10.57 -9.172 -26.734 1 98.25 112 ARG B O 1
ATOM 3133 N N . LEU B 1 113 ? 10.922 -8.234 -28.75 1 98.06 113 LEU B N 1
ATOM 3134 C CA . LEU B 1 113 ? 12.227 -8.867 -28.891 1 98.06 113 LEU B CA 1
ATOM 3135 C C . LEU B 1 113 ? 13.148 -8.461 -27.734 1 98.06 113 LEU B C 1
ATOM 3137 O O . LEU B 1 113 ? 13.875 -9.289 -27.188 1 98.06 113 LEU B O 1
ATOM 3141 N N . HIS B 1 114 ? 13.117 -7.199 -27.438 1 98.06 114 HIS B N 1
ATOM 3142 C CA . HIS B 1 114 ? 13.906 -6.703 -26.328 1 98.06 114 HIS B CA 1
ATOM 3143 C C . HIS B 1 114 ? 13.539 -7.422 -25.031 1 98.06 114 HIS B C 1
ATOM 3145 O O . HIS B 1 114 ? 14.414 -7.93 -24.312 1 98.06 114 HIS B O 1
ATOM 3151 N N . LEU B 1 115 ? 12.297 -7.512 -24.75 1 98.31 115 LEU B N 1
ATOM 3152 C CA . LEU B 1 115 ? 11.805 -8.141 -23.531 1 98.31 115 LEU B CA 1
ATOM 3153 C C . LEU B 1 115 ? 12.203 -9.617 -23.484 1 98.31 115 LEU B C 1
ATOM 3155 O O . LEU B 1 115 ? 12.633 -10.109 -22.438 1 98.31 115 LEU B O 1
ATOM 3159 N N . VAL B 1 116 ? 12.062 -10.273 -24.562 1 98.69 116 VAL B N 1
ATOM 3160 C CA . VAL B 1 116 ? 12.414 -11.688 -24.672 1 98.69 116 VAL B CA 1
ATOM 3161 C C . VAL B 1 116 ? 13.891 -11.883 -24.328 1 98.69 116 VAL B C 1
ATOM 3163 O O . VAL B 1 116 ? 14.242 -12.766 -23.562 1 98.69 116 VAL B O 1
ATOM 3166 N N . ASN B 1 117 ? 14.695 -11.023 -24.891 1 98.56 117 ASN B N 1
ATOM 3167 C CA . ASN B 1 117 ? 16.125 -11.125 -24.656 1 98.56 117 ASN B CA 1
ATOM 3168 C C . ASN B 1 117 ? 16.469 -10.867 -23.188 1 98.56 117 ASN B C 1
ATOM 3170 O O . ASN B 1 117 ? 17.297 -11.57 -22.609 1 98.56 117 ASN B O 1
ATOM 3174 N N . GLN B 1 118 ? 15.859 -9.852 -22.656 1 98.56 118 GLN B N 1
ATOM 3175 C CA . GLN B 1 118 ? 16.109 -9.539 -21.25 1 98.56 118 GLN B CA 1
ATOM 3176 C C . GLN B 1 118 ? 15.68 -10.688 -20.344 1 98.56 118 GLN B C 1
ATOM 3178 O O . GLN B 1 118 ? 16.391 -11.055 -19.422 1 98.56 118 GLN B O 1
ATOM 3183 N N . LEU B 1 119 ? 14.516 -11.219 -20.625 1 98.75 119 LEU B N 1
ATOM 3184 C CA . LEU B 1 119 ? 13.984 -12.328 -19.828 1 98.75 119 LEU B CA 1
ATOM 3185 C C . LEU B 1 119 ? 14.898 -13.547 -19.922 1 98.75 119 LEU B C 1
ATOM 3187 O O . LEU B 1 119 ? 15.117 -14.242 -18.938 1 98.75 119 LEU B O 1
ATOM 3191 N N . ARG B 1 120 ? 15.383 -13.844 -21.094 1 98.81 120 ARG B N 1
ATOM 3192 C CA . ARG B 1 120 ? 16.312 -14.953 -21.281 1 98.81 120 ARG B CA 1
ATOM 3193 C C . ARG B 1 120 ? 17.547 -14.781 -20.406 1 98.81 120 ARG B C 1
ATOM 3195 O O . ARG B 1 120 ? 17.984 -15.727 -19.75 1 98.81 120 ARG B O 1
ATOM 3202 N N . GLU B 1 121 ? 18.094 -13.547 -20.406 1 98.81 121 GLU B N 1
ATOM 3203 C CA . GLU B 1 121 ? 19.281 -13.273 -19.609 1 98.81 121 GLU B CA 1
ATOM 3204 C C . GLU B 1 121 ? 18.969 -13.422 -18.109 1 98.81 121 GLU B C 1
ATOM 3206 O O . GLU B 1 121 ? 19.797 -13.945 -17.359 1 98.81 121 GLU B O 1
ATOM 3211 N N . VAL B 1 122 ? 17.828 -12.977 -17.688 1 98.88 122 VAL B N 1
ATOM 3212 C CA . VAL B 1 122 ? 17.422 -13.117 -16.281 1 98.88 122 VAL B CA 1
ATOM 3213 C C . VAL B 1 122 ? 17.281 -14.594 -15.938 1 98.88 122 VAL B C 1
ATOM 3215 O O . VAL B 1 122 ? 17.672 -15.016 -14.844 1 98.88 122 VAL B O 1
ATOM 3218 N N . CYS B 1 123 ? 16.766 -15.391 -16.844 1 98.94 123 CYS B N 1
ATOM 3219 C CA . CYS B 1 123 ? 16.625 -16.828 -16.625 1 98.94 123 CYS B CA 1
ATOM 3220 C C . CYS B 1 123 ? 18 -17.484 -16.453 1 98.94 123 CYS B C 1
ATOM 3222 O O . CYS B 1 123 ? 18.156 -18.391 -15.633 1 98.94 123 CYS B O 1
ATOM 3224 N N . LYS B 1 124 ? 18.922 -17.047 -17.25 1 98.88 124 LYS B N 1
ATOM 3225 C CA . LYS B 1 124 ? 20.281 -17.562 -17.078 1 98.88 124 LYS B CA 1
ATOM 3226 C C . LYS B 1 124 ? 20.797 -17.281 -15.68 1 98.88 124 LYS B C 1
ATOM 3228 O O . LYS B 1 124 ? 21.375 -18.172 -15.047 1 98.88 124 LYS B O 1
ATOM 3233 N N . MET B 1 125 ? 20.609 -16.062 -15.219 1 98.81 125 MET B N 1
ATOM 3234 C CA . MET B 1 125 ? 21.016 -15.711 -13.859 1 98.81 125 MET B CA 1
ATOM 3235 C C . MET B 1 125 ? 20.328 -16.594 -12.828 1 98.81 125 MET B C 1
ATOM 3237 O O . MET B 1 125 ? 20.969 -17.062 -11.883 1 98.81 125 MET B O 1
ATOM 3241 N N . ALA B 1 126 ? 19.062 -16.797 -13.023 1 98.88 126 ALA B N 1
ATOM 3242 C CA . ALA B 1 126 ? 18.281 -17.609 -12.086 1 98.88 126 ALA B CA 1
ATOM 3243 C C . ALA B 1 126 ? 18.781 -19.062 -12.062 1 98.88 126 ALA B C 1
ATOM 3245 O O . ALA B 1 126 ? 18.938 -19.656 -10.992 1 98.88 126 ALA B O 1
ATOM 3246 N N . MET B 1 127 ? 19.031 -19.594 -13.234 1 98.62 127 MET B N 1
ATOM 3247 C CA . MET B 1 127 ? 19.5 -20.969 -13.352 1 98.62 127 MET B CA 1
ATOM 3248 C C . MET B 1 127 ? 20.797 -21.172 -12.586 1 98.62 127 MET B C 1
ATOM 3250 O O . MET B 1 127 ? 20.984 -22.188 -11.922 1 98.62 127 MET B O 1
ATOM 3254 N N . GLU B 1 128 ? 21.688 -20.219 -12.664 1 98.38 128 GLU B N 1
ATOM 3255 C CA . GLU B 1 128 ? 22.969 -20.281 -11.969 1 98.38 128 GLU B CA 1
ATOM 3256 C C . GLU B 1 128 ? 22.781 -20.391 -10.461 1 98.38 128 GLU B C 1
ATOM 3258 O O . GLU B 1 128 ? 23.641 -20.906 -9.758 1 98.38 128 GLU B O 1
ATOM 3263 N N . LYS B 1 129 ? 21.672 -19.969 -9.984 1 98.19 129 LYS B N 1
ATOM 3264 C CA . LYS B 1 129 ? 21.391 -19.969 -8.555 1 98.19 129 LYS B CA 1
ATOM 3265 C C . LYS B 1 129 ? 20.359 -21.031 -8.203 1 98.19 129 LYS B C 1
ATOM 3267 O O . LYS B 1 129 ? 19.797 -21.016 -7.102 1 98.19 129 LYS B O 1
ATOM 3272 N N . ASN B 1 130 ? 20.062 -21.875 -9.164 1 98.5 130 ASN B N 1
ATOM 3273 C CA . ASN B 1 130 ? 19.078 -22.953 -9.008 1 98.5 130 ASN B CA 1
ATOM 3274 C C . ASN B 1 130 ? 17.688 -22.406 -8.695 1 98.5 130 ASN B C 1
ATOM 3276 O O . ASN B 1 130 ? 17.016 -22.875 -7.781 1 98.5 130 ASN B O 1
ATOM 3280 N N . LYS B 1 131 ? 17.344 -21.406 -9.406 1 98.75 131 LYS B N 1
ATOM 3281 C CA . LYS B 1 131 ? 16.047 -20.781 -9.25 1 98.75 131 LYS B CA 1
ATOM 3282 C C . LYS B 1 131 ? 15.289 -20.719 -10.578 1 98.75 131 LYS B C 1
ATOM 3284 O O . LYS B 1 131 ? 15.883 -20.938 -11.641 1 98.75 131 LYS B O 1
ATOM 3289 N N . GLN B 1 132 ? 14.023 -20.5 -10.438 1 98.88 132 GLN B N 1
ATOM 3290 C CA . GLN B 1 132 ? 13.148 -20.375 -11.602 1 98.88 132 GLN B CA 1
ATOM 3291 C C . GLN B 1 132 ? 12.453 -19.016 -11.625 1 98.88 132 GLN B C 1
ATOM 3293 O O . GLN B 1 132 ? 12.133 -18.453 -10.578 1 98.88 132 GLN B O 1
ATOM 3298 N N . ILE B 1 133 ? 12.281 -18.516 -12.875 1 98.94 133 ILE B N 1
ATOM 3299 C CA . ILE B 1 133 ? 11.484 -17.312 -13.117 1 98.94 133 ILE B CA 1
ATOM 3300 C C . ILE B 1 133 ? 10.102 -17.719 -13.625 1 98.94 133 ILE B C 1
ATOM 3302 O O . ILE B 1 133 ? 9.977 -18.375 -14.656 1 98.94 133 ILE B O 1
ATOM 3306 N N . LEU B 1 134 ? 9.117 -17.391 -12.852 1 98.94 134 LEU B N 1
ATOM 3307 C CA . LEU B 1 134 ? 7.75 -17.688 -13.266 1 98.94 134 LEU B CA 1
ATOM 3308 C C . LEU B 1 134 ? 7.051 -16.453 -13.812 1 98.94 134 LEU B C 1
ATOM 3310 O O . LEU B 1 134 ? 6.793 -15.5 -13.07 1 98.94 134 LEU B O 1
ATOM 3314 N N . VAL B 1 135 ? 6.73 -16.438 -15.125 1 98.94 135 VAL B N 1
ATOM 3315 C CA . VAL B 1 135 ? 5.887 -15.383 -15.672 1 98.94 135 VAL B CA 1
ATOM 3316 C C . VAL B 1 135 ? 4.422 -15.695 -15.391 1 98.94 135 VAL B C 1
ATOM 3318 O O . VAL B 1 135 ? 3.998 -16.844 -15.477 1 98.94 135 VAL B O 1
ATOM 3321 N N . GLU B 1 136 ? 3.699 -14.688 -15.062 1 98.88 136 GLU B N 1
ATOM 3322 C CA . GLU B 1 136 ? 2.312 -14.859 -14.641 1 98.88 136 GLU B CA 1
ATOM 3323 C C . GLU B 1 136 ? 1.348 -14.594 -15.797 1 98.88 136 GLU B C 1
ATOM 3325 O O . GLU B 1 136 ? 1.504 -13.617 -16.531 1 98.88 136 GLU B O 1
ATOM 3330 N N . ILE B 1 137 ? 0.357 -15.484 -15.969 1 98.81 137 ILE B N 1
ATOM 3331 C CA . ILE B 1 137 ? -0.765 -15.109 -16.828 1 98.81 137 ILE B CA 1
ATOM 3332 C C . ILE B 1 137 ? -1.446 -13.859 -16.25 1 98.81 137 ILE B C 1
ATOM 3334 O O . ILE B 1 137 ? -1.975 -13.891 -15.141 1 98.81 137 ILE B O 1
ATOM 3338 N N . HIS B 1 138 ? -1.354 -12.797 -17.016 1 98.62 138 HIS B N 1
ATOM 3339 C CA . HIS B 1 138 ? -1.783 -11.508 -16.484 1 98.62 138 HIS B CA 1
ATOM 3340 C C . HIS B 1 138 ? -2.088 -10.523 -17.609 1 98.62 138 HIS B C 1
ATOM 3342 O O . HIS B 1 138 ? -1.341 -10.445 -18.594 1 98.62 138 HIS B O 1
ATOM 3348 N N . PRO B 1 139 ? -3.197 -9.766 -17.531 1 98.19 139 PRO B N 1
ATOM 3349 C CA . PRO B 1 139 ? -3.459 -8.742 -18.547 1 98.19 139 PRO B CA 1
ATOM 3350 C C . PRO B 1 139 ? -2.357 -7.684 -18.609 1 98.19 139 PRO B C 1
ATOM 3352 O O . PRO B 1 139 ? -1.584 -7.531 -17.672 1 98.19 139 PRO B O 1
ATOM 3355 N N . ARG B 1 140 ? -2.246 -7.09 -19.672 1 96.88 140 ARG B N 1
ATOM 3356 C CA . ARG B 1 140 ? -1.312 -5.992 -19.891 1 96.88 140 ARG B CA 1
ATOM 3357 C C . ARG B 1 140 ? 0.132 -6.469 -19.797 1 96.88 140 ARG B C 1
ATOM 3359 O O . ARG B 1 140 ? 1.01 -5.723 -19.359 1 96.88 140 ARG B O 1
ATOM 3366 N N . THR B 1 141 ? 0.423 -7.688 -20.031 1 98.44 141 THR B N 1
ATOM 3367 C CA . THR B 1 141 ? 1.745 -8.281 -20.172 1 98.44 141 THR B CA 1
ATOM 3368 C C . THR B 1 141 ? 1.808 -9.148 -21.438 1 98.44 141 THR B C 1
ATOM 3370 O O . THR B 1 141 ? 0.797 -9.336 -22.109 1 98.44 141 THR B O 1
ATOM 3373 N N . LEU B 1 142 ? 2.959 -9.734 -21.703 1 98.69 142 LEU B N 1
ATOM 3374 C CA . LEU B 1 142 ? 3.088 -10.648 -22.828 1 98.69 142 LEU B CA 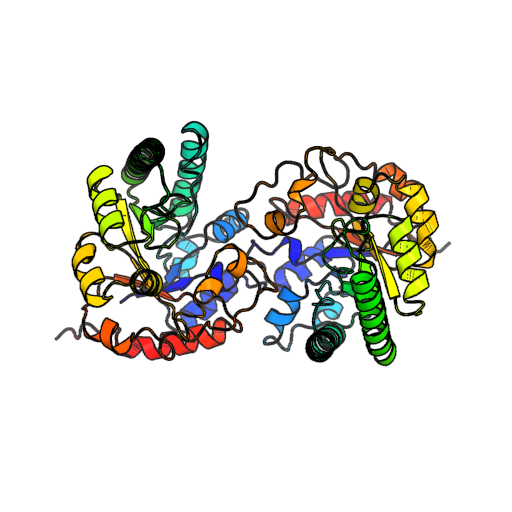1
ATOM 3375 C C . LEU B 1 142 ? 2.402 -11.977 -22.531 1 98.69 142 LEU B C 1
ATOM 3377 O O . LEU B 1 142 ? 2.26 -12.82 -23.422 1 98.69 142 LEU B O 1
ATOM 3381 N N . CYS B 1 143 ? 1.928 -12.141 -21.328 1 98.88 143 CYS B N 1
ATOM 3382 C CA . CYS B 1 143 ? 1.231 -13.359 -20.938 1 98.88 143 CYS B CA 1
ATOM 3383 C C . CYS B 1 143 ? -0.259 -13.102 -20.75 1 98.88 143 CYS B C 1
ATOM 3385 O O . CYS B 1 143 ? -0.878 -13.648 -19.828 1 98.88 143 CYS B O 1
ATOM 3387 N N . ASP B 1 144 ? -0.798 -12.242 -21.594 1 98.81 144 ASP B N 1
ATOM 3388 C CA . ASP B 1 144 ? -2.203 -11.867 -21.453 1 98.81 144 ASP B CA 1
ATOM 3389 C C . ASP B 1 144 ? -3.109 -12.891 -22.141 1 98.81 144 ASP B C 1
ATOM 3391 O O . ASP B 1 144 ? -4.324 -12.891 -21.922 1 98.81 144 ASP B O 1
ATOM 3395 N N . THR B 1 145 ? -2.549 -13.789 -23 1 98.62 145 THR B N 1
ATOM 3396 C CA . THR B 1 145 ? -3.266 -14.898 -23.625 1 98.62 145 THR B CA 1
ATOM 3397 C C . THR B 1 145 ? -2.438 -16.188 -23.562 1 98.62 145 THR B C 1
ATOM 3399 O O . THR B 1 145 ? -1.22 -16.125 -23.375 1 98.62 145 THR B O 1
ATOM 3402 N N . VAL B 1 146 ? -3.156 -17.312 -23.734 1 98.69 146 VAL B N 1
ATOM 3403 C CA . VAL B 1 146 ? -2.475 -18.594 -23.75 1 98.69 146 VAL B CA 1
ATOM 3404 C C . VAL B 1 146 ? -1.503 -18.641 -24.922 1 98.69 146 VAL B C 1
ATOM 3406 O O . VAL B 1 146 ? -0.344 -19.047 -24.766 1 98.69 146 VAL B O 1
ATOM 3409 N N . SER B 1 147 ? -1.957 -18.156 -26.078 1 98.62 147 SER B N 1
ATOM 3410 C CA . SER B 1 147 ? -1.138 -18.188 -27.281 1 98.62 147 SER B CA 1
ATOM 3411 C C . SER B 1 147 ? 0.115 -17.328 -27.125 1 98.62 147 SER B C 1
ATOM 3413 O O . SER B 1 147 ? 1.217 -17.766 -27.469 1 98.62 147 SER B O 1
ATOM 3415 N N . SER B 1 148 ? -0.072 -16.125 -26.625 1 98.88 148 SER B N 1
ATOM 3416 C CA . SER B 1 148 ? 1.077 -15.25 -26.438 1 98.88 148 SER B CA 1
ATOM 3417 C C . SER B 1 148 ? 2.041 -15.82 -25.406 1 98.88 148 SER B C 1
ATOM 3419 O O . SER B 1 148 ? 3.258 -15.664 -25.531 1 98.88 148 SER B O 1
ATOM 3421 N N . THR B 1 149 ? 1.521 -16.469 -24.375 1 98.94 149 THR B N 1
ATOM 3422 C CA . THR B 1 149 ? 2.354 -17.094 -23.359 1 98.94 149 THR B CA 1
ATOM 3423 C C . THR B 1 149 ? 3.193 -18.219 -23.953 1 98.94 149 THR B C 1
ATOM 3425 O O . THR B 1 149 ? 4.402 -18.281 -23.719 1 98.94 149 THR B O 1
ATOM 3428 N N . LEU B 1 150 ? 2.574 -19.047 -24.719 1 98.88 150 LEU B N 1
ATOM 3429 C CA . LEU B 1 150 ? 3.291 -20.141 -25.375 1 98.88 150 LEU B CA 1
ATOM 3430 C C . LEU B 1 150 ? 4.363 -19.594 -26.312 1 98.88 150 LEU B C 1
ATOM 3432 O O . LEU B 1 150 ? 5.473 -20.125 -26.375 1 98.88 150 LEU B O 1
ATOM 3436 N N . GLN B 1 151 ? 3.996 -18.547 -27.047 1 98.81 151 GLN B N 1
ATOM 3437 C CA . GLN B 1 151 ? 4.969 -17.922 -27.922 1 98.81 151 GLN B CA 1
ATOM 3438 C C . GLN B 1 151 ? 6.172 -17.391 -27.141 1 98.81 151 GLN B C 1
ATOM 3440 O O . GLN B 1 151 ? 7.316 -17.594 -27.547 1 98.81 151 GLN B O 1
ATOM 3445 N N . LEU B 1 152 ? 5.898 -16.75 -26.031 1 98.88 152 LEU B N 1
ATOM 3446 C CA . LEU B 1 152 ? 6.965 -16.219 -25.188 1 98.88 152 LEU B CA 1
ATOM 3447 C C . LEU B 1 152 ? 7.879 -17.328 -24.703 1 98.88 152 LEU B C 1
ATOM 3449 O O . LEU B 1 152 ? 9.102 -17.203 -24.75 1 98.88 152 LEU B O 1
ATOM 3453 N N . LEU B 1 153 ? 7.277 -18.406 -24.203 1 98.88 153 LEU B N 1
ATOM 3454 C CA . LEU B 1 153 ? 8.039 -19.562 -23.719 1 98.88 153 LEU B CA 1
ATOM 3455 C C . LEU B 1 153 ? 8.953 -20.109 -24.812 1 98.88 153 LEU B C 1
ATOM 3457 O O . LEU B 1 153 ? 10.117 -20.422 -24.547 1 98.88 153 LEU B O 1
ATOM 3461 N N . SER B 1 154 ? 8.422 -20.156 -25.969 1 98.75 154 SER B N 1
ATOM 3462 C CA . SER B 1 154 ? 9.188 -20.656 -27.094 1 98.75 154 SER B CA 1
ATOM 3463 C C . SER B 1 154 ? 10.328 -19.703 -27.469 1 98.75 154 SER B C 1
ATOM 3465 O O . SER B 1 154 ? 11.438 -20.141 -27.75 1 98.75 154 SER B O 1
ATOM 3467 N N . GLU B 1 155 ? 10.062 -18.453 -27.469 1 98.81 155 GLU B N 1
ATOM 3468 C CA . GLU B 1 155 ? 11.039 -17.438 -27.844 1 98.81 155 GLU B CA 1
ATOM 3469 C C . GLU B 1 155 ? 12.188 -17.375 -26.844 1 98.81 155 GLU B C 1
ATOM 3471 O O . GLU B 1 155 ? 13.359 -17.312 -27.234 1 98.81 155 GLU B O 1
ATOM 3476 N N . VAL B 1 156 ? 11.836 -17.344 -25.594 1 98.81 156 VAL B N 1
ATOM 3477 C CA . VAL B 1 156 ? 12.867 -17.297 -24.562 1 98.81 156 VAL B CA 1
ATOM 3478 C C . VAL B 1 156 ? 13.625 -18.609 -24.531 1 98.81 156 VAL B C 1
ATOM 3480 O O . VAL B 1 156 ? 14.852 -18.641 -24.375 1 98.81 156 VAL B O 1
ATOM 3483 N N . ASN B 1 157 ? 12.883 -19.703 -24.672 1 98.5 157 ASN B N 1
ATOM 3484 C CA . ASN B 1 157 ? 13.422 -21.047 -24.812 1 98.5 157 ASN B CA 1
ATOM 3485 C C . ASN B 1 157 ? 14.492 -21.344 -23.766 1 98.5 157 ASN B C 1
ATOM 3487 O O . ASN B 1 157 ? 15.609 -21.734 -24.094 1 98.5 157 ASN B O 1
ATOM 3491 N N . HIS B 1 158 ? 14.172 -21.234 -22.516 1 98.75 158 HIS B N 1
ATOM 3492 C CA . HIS B 1 158 ? 15.062 -21.5 -21.391 1 98.75 158 HIS B CA 1
ATOM 3493 C C . HIS B 1 158 ? 14.359 -22.344 -20.328 1 98.75 158 HIS B C 1
ATOM 3495 O O . HIS B 1 158 ? 13.203 -22.094 -20 1 98.75 158 HIS B O 1
ATOM 3501 N N . PRO B 1 159 ? 14.992 -23.328 -19.766 1 98.44 159 PRO B N 1
ATOM 3502 C CA . PRO B 1 159 ? 14.344 -24.266 -18.844 1 98.44 159 PRO B CA 1
ATOM 3503 C C . PRO B 1 159 ? 13.93 -23.609 -17.531 1 98.44 159 PRO B C 1
ATOM 3505 O O . PRO B 1 159 ? 13.031 -24.109 -16.844 1 98.44 159 PRO B O 1
ATOM 3508 N N . SER B 1 160 ? 14.539 -22.5 -17.125 1 98.69 160 SER B N 1
ATOM 3509 C CA . SER B 1 160 ? 14.234 -21.844 -15.867 1 98.69 160 SER B CA 1
ATOM 3510 C C . SER B 1 160 ? 13.016 -20.922 -16 1 98.69 160 SER B C 1
ATOM 3512 O O . SER B 1 160 ? 12.539 -20.359 -15.016 1 98.69 160 SER B O 1
ATOM 3514 N N . LEU B 1 161 ? 12.57 -20.703 -17.234 1 98.94 161 LEU B N 1
ATOM 3515 C CA . LEU B 1 161 ? 11.336 -19.938 -17.422 1 98.94 161 LEU B CA 1
ATOM 3516 C C . LEU B 1 161 ? 10.117 -20.828 -17.266 1 98.94 161 LEU B C 1
ATOM 3518 O O . LEU B 1 161 ? 9.938 -21.797 -18.016 1 98.94 161 LEU B O 1
ATOM 3522 N N . ARG B 1 162 ? 9.344 -20.531 -16.281 1 98.88 162 ARG B N 1
ATOM 3523 C CA . ARG B 1 162 ? 8.148 -21.297 -15.961 1 98.88 162 ARG B CA 1
ATOM 3524 C C . ARG B 1 162 ? 6.926 -20.375 -15.859 1 98.88 162 ARG B C 1
ATOM 3526 O O . ARG B 1 162 ? 7 -19.203 -16.188 1 98.88 162 ARG B O 1
ATOM 3533 N N . VAL B 1 163 ? 5.762 -20.953 -15.523 1 98.94 163 VAL B N 1
ATOM 3534 C CA . VAL B 1 163 ? 4.531 -20.188 -15.555 1 98.94 163 VAL B CA 1
ATOM 3535 C C . VAL B 1 163 ? 3.861 -20.219 -14.18 1 98.94 163 VAL B C 1
ATOM 3537 O O . VAL B 1 163 ? 3.799 -21.266 -13.547 1 98.94 163 VAL B O 1
ATOM 3540 N N . ASN B 1 164 ? 3.551 -19.109 -13.633 1 98.94 164 ASN B N 1
ATOM 3541 C CA . ASN B 1 164 ? 2.516 -18.984 -12.609 1 98.94 164 ASN B CA 1
ATOM 3542 C C . ASN B 1 164 ? 1.129 -18.859 -13.227 1 98.94 164 ASN B C 1
ATOM 3544 O O . ASN B 1 164 ? 0.804 -17.828 -13.828 1 98.94 164 ASN B O 1
ATOM 3548 N N . PHE B 1 165 ? 0.362 -19.906 -13.102 1 98.88 165 PHE B N 1
ATOM 3549 C CA . PHE B 1 165 ? -0.961 -19.953 -13.711 1 98.88 165 PHE B CA 1
ATOM 3550 C C . PHE B 1 165 ? -1.999 -19.297 -12.805 1 98.88 165 PHE B C 1
ATOM 3552 O O . PHE B 1 165 ? -2.539 -19.938 -11.906 1 98.88 165 PHE B O 1
ATOM 3559 N N . ASP B 1 166 ? -2.227 -18.047 -13.102 1 98.88 166 ASP B N 1
ATOM 3560 C CA . ASP B 1 166 ? -3.34 -17.375 -12.438 1 98.88 166 ASP B CA 1
ATOM 3561 C C . ASP B 1 166 ? -4.672 -17.766 -13.078 1 98.88 166 ASP B C 1
ATOM 3563 O O . ASP B 1 166 ? -4.977 -17.328 -14.188 1 98.88 166 ASP B O 1
ATOM 3567 N N . VAL B 1 167 ? -5.465 -18.422 -12.359 1 98.81 167 VAL B N 1
ATOM 3568 C CA . VAL B 1 167 ? -6.68 -19 -12.922 1 98.81 167 VAL B CA 1
ATOM 3569 C C . VAL B 1 167 ? -7.637 -17.906 -13.359 1 98.81 167 VAL B C 1
ATOM 3571 O O . VAL B 1 167 ? -8.219 -17.969 -14.445 1 98.81 167 VAL B O 1
ATOM 3574 N N . LEU B 1 168 ? -7.754 -16.922 -12.562 1 98.81 168 LEU B N 1
ATOM 3575 C CA . LEU B 1 168 ? -8.664 -15.836 -12.906 1 98.81 168 LEU B CA 1
ATOM 3576 C C . LEU B 1 168 ? -8.211 -15.133 -14.188 1 98.81 168 LEU B C 1
ATOM 3578 O O . LEU B 1 168 ? -9.016 -14.867 -15.078 1 98.81 168 LEU B O 1
ATOM 3582 N N . HIS B 1 169 ? -6.977 -14.867 -14.281 1 98.75 169 HIS B N 1
ATOM 3583 C CA . HIS B 1 169 ? -6.484 -14.125 -15.438 1 98.75 169 HIS B CA 1
ATOM 3584 C C . HIS B 1 169 ? -6.523 -14.984 -16.703 1 98.75 169 HIS B C 1
ATOM 3586 O O . HIS B 1 169 ? -6.707 -14.461 -17.797 1 98.75 169 HIS B O 1
ATOM 3592 N N . ALA B 1 170 ? -6.32 -16.297 -16.516 1 98.75 170 ALA B N 1
ATOM 3593 C CA . ALA B 1 170 ? -6.562 -17.188 -17.656 1 98.75 170 ALA B CA 1
ATOM 3594 C C . ALA B 1 170 ? -8.008 -17.078 -18.125 1 98.75 170 ALA B C 1
ATOM 3596 O O . ALA B 1 170 ? -8.266 -16.922 -19.328 1 98.75 170 ALA B O 1
ATOM 3597 N N . TRP B 1 171 ? -8.93 -17.109 -17.203 1 98.69 171 TRP B N 1
ATOM 3598 C CA . TRP B 1 171 ? -10.352 -16.938 -17.5 1 98.69 171 TRP B CA 1
ATOM 3599 C C . TRP B 1 171 ? -10.625 -15.57 -18.109 1 98.69 171 TRP B C 1
ATOM 3601 O O . TRP B 1 171 ? -11.367 -15.453 -19.078 1 98.69 171 TRP B O 1
ATOM 3611 N N . GLU B 1 172 ? -10.016 -14.539 -17.578 1 98.5 172 GLU B N 1
ATOM 3612 C CA . GLU B 1 172 ? -10.172 -13.164 -18.062 1 98.5 172 GLU B CA 1
ATOM 3613 C C . GLU B 1 172 ? -9.75 -13.039 -19.516 1 98.5 172 GLU B C 1
ATOM 3615 O O . GLU B 1 172 ? -10.312 -12.242 -20.266 1 98.5 172 GLU B O 1
ATOM 3620 N N . SER B 1 173 ? -8.805 -13.805 -19.938 1 98.12 173 SER B N 1
ATOM 3621 C CA . SER B 1 173 ? -8.297 -13.75 -21.312 1 98.12 173 SER B CA 1
ATOM 3622 C C . SER B 1 173 ? -9.32 -14.273 -22.297 1 98.12 173 SER B C 1
ATOM 3624 O O . SER B 1 173 ? -9.172 -14.094 -23.516 1 98.12 173 SER B O 1
ATOM 3626 N N . GLY B 1 174 ? -10.328 -14.945 -21.797 1 97.5 174 GLY B N 1
ATOM 3627 C CA . GLY B 1 174 ? -11.352 -15.539 -22.641 1 97.5 1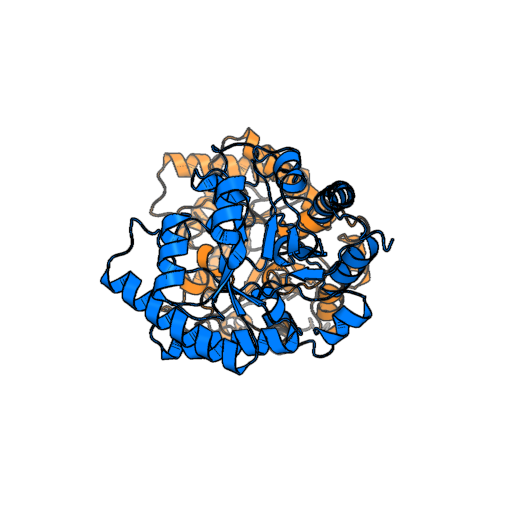74 GLY B CA 1
ATOM 3628 C C . GLY B 1 174 ? -11.117 -17.016 -22.922 1 97.5 174 GLY B C 1
ATOM 3629 O O . GLY B 1 174 ? -11.93 -17.656 -23.594 1 97.5 174 GLY B O 1
ATOM 3630 N N . ALA B 1 175 ? -10.094 -17.578 -22.391 1 98.12 175 ALA B N 1
ATOM 3631 C CA . ALA B 1 175 ? -9.781 -18.984 -22.625 1 98.12 175 ALA B CA 1
ATOM 3632 C C . ALA B 1 175 ? -10.664 -19.891 -21.766 1 98.12 175 ALA B C 1
ATOM 3634 O O . ALA B 1 175 ? -11.188 -19.469 -20.734 1 98.12 175 ALA B O 1
ATOM 3635 N N . ASN B 1 176 ? -10.875 -21.094 -22.25 1 98.06 176 ASN B N 1
ATOM 3636 C CA . ASN B 1 176 ? -11.32 -22.156 -21.359 1 98.06 176 ASN B CA 1
ATOM 3637 C C . ASN B 1 176 ? -10.25 -22.531 -20.344 1 98.06 176 ASN B C 1
ATOM 3639 O O . ASN B 1 176 ? -9.156 -22.969 -20.719 1 98.06 176 ASN B O 1
ATOM 3643 N N . VAL B 1 177 ? -10.562 -22.359 -19.109 1 98.5 177 VAL B N 1
ATOM 3644 C CA . VAL B 1 177 ? -9.578 -22.469 -18.047 1 98.5 177 VAL B CA 1
ATOM 3645 C C . VAL B 1 177 ? -8.961 -23.875 -18.047 1 98.5 177 VAL B C 1
ATOM 3647 O O . VAL B 1 177 ? -7.742 -24.016 -17.938 1 98.5 177 VAL B O 1
ATOM 3650 N N . ASP B 1 178 ? -9.781 -24.891 -18.203 1 98.44 178 ASP B N 1
ATOM 3651 C CA . ASP B 1 178 ? -9.289 -26.266 -18.188 1 98.44 178 ASP B CA 1
ATOM 3652 C C . ASP B 1 178 ? -8.359 -26.516 -19.375 1 98.44 178 ASP B C 1
ATOM 3654 O O . ASP B 1 178 ? -7.281 -27.078 -19.219 1 98.44 178 ASP B O 1
ATOM 3658 N N . GLU B 1 179 ? -8.758 -26.062 -20.516 1 98.5 179 GLU B N 1
ATOM 3659 C CA . GLU B 1 179 ? -7.945 -26.234 -21.703 1 98.5 179 GLU B CA 1
ATOM 3660 C C . GLU B 1 179 ? -6.637 -25.453 -21.609 1 98.5 179 GLU B C 1
ATOM 3662 O O . GLU B 1 179 ? -5.578 -25.953 -21.984 1 98.5 179 GLU B O 1
ATOM 3667 N N . ALA B 1 180 ? -6.77 -24.234 -21.141 1 98.75 180 ALA B N 1
ATOM 3668 C CA . ALA B 1 180 ? -5.578 -23.422 -20.953 1 98.75 180 ALA B CA 1
ATOM 3669 C C . ALA B 1 180 ? -4.59 -24.094 -20 1 98.75 180 ALA B C 1
ATOM 3671 O O . ALA B 1 180 ? -3.385 -24.125 -20.266 1 98.75 180 ALA B O 1
ATOM 3672 N N . PHE B 1 181 ? -5.125 -24.625 -18.906 1 98.69 181 PHE B N 1
ATOM 3673 C CA . PHE B 1 181 ? -4.289 -25.328 -17.938 1 98.69 181 PHE B CA 1
ATOM 3674 C C . PHE B 1 181 ? -3.578 -26.5 -18.578 1 98.69 181 PHE B C 1
ATOM 3676 O O . PHE B 1 181 ? -2.367 -26.672 -18.422 1 98.69 181 PHE B O 1
ATOM 3683 N N . GLU B 1 182 ? -4.281 -27.266 -19.312 1 98.31 182 GLU B N 1
ATOM 3684 C CA . GLU B 1 182 ? -3.711 -28.438 -19.969 1 98.31 182 GLU B CA 1
ATOM 3685 C C . GLU B 1 182 ? -2.623 -28.047 -20.953 1 98.31 182 GLU B C 1
ATOM 3687 O O . GLU B 1 182 ? -1.57 -28.688 -21.016 1 98.31 182 GLU B O 1
ATOM 3692 N N . GLN B 1 183 ? -2.863 -27.016 -21.688 1 98.44 183 GLN B N 1
ATOM 3693 C CA . GLN B 1 183 ? -1.903 -26.562 -22.688 1 98.44 183 GLN B CA 1
ATOM 3694 C C . GLN B 1 183 ? -0.615 -26.078 -22.031 1 98.44 183 GLN B C 1
ATOM 3696 O O . GLN B 1 183 ? 0.478 -26.297 -22.562 1 98.44 183 GLN B O 1
ATOM 3701 N N . LEU B 1 184 ? -0.76 -25.438 -20.922 1 98.62 184 LEU B N 1
ATOM 3702 C CA . LEU B 1 184 ? 0.388 -24.797 -20.281 1 98.62 184 LEU B CA 1
ATOM 3703 C C . LEU B 1 184 ? 0.976 -25.688 -19.188 1 98.62 184 LEU B C 1
ATOM 3705 O O . LEU B 1 184 ? 2.043 -25.406 -18.656 1 98.62 184 LEU B O 1
ATOM 3709 N N . GLN B 1 185 ? 0.353 -26.781 -18.875 1 97.88 185 GLN B N 1
ATOM 3710 C CA . GLN B 1 185 ? 0.642 -27.609 -17.719 1 97.88 185 GLN B CA 1
ATOM 3711 C C . GLN B 1 185 ? 2.119 -27.984 -17.656 1 97.88 185 GLN B C 1
ATOM 3713 O O . GLN B 1 185 ? 2.742 -27.938 -16.594 1 97.88 185 GLN B O 1
ATOM 3718 N N . PRO B 1 186 ? 2.771 -28.344 -18.781 1 97.75 186 PRO B N 1
ATOM 3719 C CA . PRO B 1 186 ? 4.184 -28.734 -18.719 1 97.75 186 PRO B CA 1
ATOM 3720 C C . PRO B 1 186 ? 5.078 -27.609 -18.203 1 97.75 186 PRO B C 1
ATOM 3722 O O . PRO B 1 186 ? 6.207 -27.859 -17.766 1 97.75 186 PRO B O 1
ATOM 3725 N N . PHE B 1 187 ? 4.555 -26.375 -18.234 1 98.56 187 PHE B N 1
ATOM 3726 C CA . PHE B 1 187 ? 5.375 -25.219 -17.875 1 98.56 187 PHE B CA 1
ATOM 3727 C C . PHE B 1 187 ? 4.941 -24.656 -16.531 1 98.56 187 PHE B C 1
ATOM 3729 O O . PHE B 1 187 ? 5.648 -23.828 -15.938 1 98.56 187 PHE B O 1
ATOM 3736 N N . ILE B 1 188 ? 3.826 -25.062 -15.984 1 98.62 188 ILE B N 1
ATOM 3737 C CA . ILE B 1 188 ? 3.262 -24.453 -14.781 1 98.62 188 ILE B CA 1
ATOM 3738 C C . ILE B 1 188 ? 3.988 -24.984 -13.547 1 98.62 188 ILE B C 1
ATOM 3740 O O . ILE B 1 188 ? 4.156 -26.203 -13.391 1 98.62 188 ILE B O 1
ATOM 3744 N N . GLU B 1 189 ? 4.402 -24.078 -12.703 1 98.31 189 GLU B N 1
ATOM 3745 C CA . GLU B 1 189 ? 5.055 -24.453 -11.461 1 98.31 189 GLU B CA 1
ATOM 3746 C C . GLU B 1 189 ? 4.285 -23.938 -10.25 1 98.31 189 GLU B C 1
ATOM 3748 O O . GLU B 1 189 ? 4.578 -24.312 -9.109 1 98.31 189 GLU B O 1
ATOM 3753 N N . HIS B 1 190 ? 3.332 -23.078 -10.461 1 98.75 190 HIS B N 1
ATOM 3754 C CA . HIS B 1 190 ? 2.584 -22.453 -9.375 1 98.75 190 HIS B CA 1
ATOM 3755 C C . HIS B 1 190 ? 1.221 -21.969 -9.852 1 98.75 190 HIS B C 1
ATOM 3757 O O . HIS B 1 190 ? 1.049 -21.656 -11.031 1 98.75 190 HIS B O 1
ATOM 3763 N N . LEU B 1 191 ? 0.255 -21.922 -8.961 1 98.75 191 LEU B N 1
ATOM 3764 C CA . LEU B 1 191 ? -1.077 -21.406 -9.266 1 98.75 191 LEU B CA 1
ATOM 3765 C C . LEU B 1 191 ? -1.419 -20.219 -8.375 1 98.75 191 LEU B C 1
ATOM 3767 O O . LEU B 1 191 ? -1.061 -20.188 -7.199 1 98.75 191 LEU B O 1
ATOM 3771 N N . HIS B 1 192 ? -2.053 -19.266 -8.953 1 98.88 192 HIS B N 1
ATOM 3772 C CA . HIS B 1 192 ? -2.771 -18.25 -8.195 1 98.88 192 HIS B CA 1
ATOM 3773 C C . HIS B 1 192 ? -4.277 -18.469 -8.258 1 98.88 192 HIS B C 1
ATOM 3775 O O . HIS B 1 192 ? -4.84 -18.656 -9.344 1 98.88 192 HIS B O 1
ATOM 3781 N N . LEU B 1 193 ? -4.875 -18.438 -7.078 1 98.75 193 LEU B N 1
ATOM 3782 C CA . LEU B 1 193 ? -6.312 -18.672 -6.984 1 98.75 193 LEU B CA 1
ATOM 3783 C C . LEU B 1 193 ? -7.02 -17.453 -6.395 1 98.75 193 LEU B C 1
ATOM 3785 O O . LEU B 1 193 ? -6.715 -17.031 -5.277 1 98.75 193 LEU B O 1
ATOM 3789 N N . LYS B 1 194 ? -7.898 -16.906 -7.105 1 98.81 194 LYS B N 1
ATOM 3790 C CA . LYS B 1 194 ? -8.82 -15.844 -6.695 1 98.81 194 LYS B CA 1
ATOM 3791 C C . LYS B 1 194 ? -10.07 -15.828 -7.574 1 98.81 194 LYS B C 1
ATOM 3793 O O . LYS B 1 194 ? -10.117 -16.516 -8.594 1 98.81 194 LYS B O 1
ATOM 3798 N N . ASN B 1 195 ? -11.047 -15.125 -7.168 1 98.81 195 ASN B N 1
ATOM 3799 C CA . ASN B 1 195 ? -12.289 -15.125 -7.93 1 98.81 195 ASN B CA 1
ATOM 3800 C C . ASN B 1 195 ? -12.898 -13.734 -8.023 1 98.81 195 ASN B C 1
ATOM 3802 O O . ASN B 1 195 ? -12.406 -12.797 -7.387 1 98.81 195 ASN B O 1
ATOM 3806 N N . VAL B 1 196 ? -13.836 -13.594 -8.898 1 98.81 196 VAL B N 1
ATOM 3807 C CA . VAL B 1 196 ? -14.523 -12.336 -9.156 1 98.81 196 VAL B CA 1
ATOM 3808 C C . VAL B 1 196 ? -16.016 -12.586 -9.359 1 98.81 196 VAL B C 1
ATOM 3810 O O . VAL B 1 196 ? -16.406 -13.656 -9.82 1 98.81 196 VAL B O 1
ATOM 3813 N N . LEU B 1 197 ? -16.797 -11.617 -9.016 1 98.25 197 LEU B N 1
ATOM 3814 C CA . LEU B 1 197 ? -18.234 -11.781 -9.078 1 98.25 197 LEU B CA 1
ATOM 3815 C C . LEU B 1 197 ? -18.703 -11.984 -10.516 1 98.25 197 LEU B C 1
ATOM 3817 O O . LEU B 1 197 ? -19.578 -12.812 -10.781 1 98.25 197 LEU B O 1
ATOM 3821 N N . ASP B 1 198 ? -18.172 -11.195 -11.414 1 97.69 198 ASP B N 1
ATOM 3822 C CA . ASP B 1 198 ? -18.484 -11.281 -12.836 1 97.69 198 ASP B CA 1
ATOM 3823 C C . ASP B 1 198 ? -17.469 -10.5 -13.664 1 97.69 198 ASP B C 1
ATOM 3825 O O . ASP B 1 198 ? -16.594 -9.828 -13.117 1 97.69 198 ASP B O 1
ATOM 3829 N N . ARG B 1 199 ? -17.578 -10.57 -15.008 1 97.62 199 ARG B N 1
ATOM 3830 C CA . ARG B 1 199 ? -16.578 -9.984 -15.906 1 97.62 199 ARG B CA 1
ATOM 3831 C C . ARG B 1 199 ? -16.578 -8.461 -15.805 1 97.62 199 ARG B C 1
ATOM 3833 O O . ARG B 1 199 ? -15.562 -7.82 -16.047 1 97.62 199 ARG B O 1
ATOM 3840 N N . GLY B 1 200 ? -17.75 -7.953 -15.445 1 97.62 200 GLY B N 1
ATOM 3841 C CA . GLY B 1 200 ? -17.859 -6.508 -15.328 1 97.62 200 GLY B CA 1
ATOM 3842 C C . GLY B 1 200 ? -17.047 -5.93 -14.195 1 97.62 200 GLY B C 1
ATOM 3843 O O . GLY B 1 200 ? -16.828 -4.715 -14.133 1 97.62 200 GLY B O 1
ATOM 3844 N N . HIS B 1 201 ? -16.453 -6.746 -13.273 1 98.19 201 HIS B N 1
ATOM 3845 C CA . HIS B 1 201 ? -15.719 -6.293 -12.094 1 98.19 201 HIS B CA 1
ATOM 3846 C C . HIS B 1 201 ? -14.234 -6.602 -12.219 1 98.19 201 HIS B C 1
ATOM 3848 O O . HIS B 1 201 ? -13.477 -6.418 -11.266 1 98.19 201 HIS B O 1
ATOM 3854 N N . LEU B 1 202 ? -13.734 -6.953 -13.383 1 98.06 202 LEU B N 1
ATOM 3855 C CA . LEU B 1 202 ? -12.359 -7.391 -13.562 1 98.06 202 LEU B CA 1
ATOM 3856 C C . LEU B 1 202 ? -11.383 -6.25 -13.281 1 98.06 202 LEU B C 1
ATOM 3858 O O . LEU B 1 202 ? -10.258 -6.48 -12.836 1 98.06 202 LEU B O 1
ATOM 3862 N N . HIS B 1 203 ? -11.844 -5.055 -13.438 1 96.31 203 HIS B N 1
ATOM 3863 C CA . HIS B 1 203 ? -10.992 -3.881 -13.281 1 96.31 203 HIS B CA 1
ATOM 3864 C C . HIS B 1 203 ? -10.516 -3.738 -11.836 1 96.31 203 HIS B C 1
ATOM 3866 O O . HIS B 1 203 ? -9.539 -3.029 -11.57 1 96.31 203 HIS B O 1
ATOM 3872 N N . VAL B 1 204 ? -11.148 -4.406 -10.867 1 97.25 204 VAL B N 1
ATOM 3873 C CA . VAL B 1 204 ? -10.82 -4.27 -9.453 1 97.25 204 VAL B CA 1
ATOM 3874 C C . VAL B 1 204 ? -9.453 -4.902 -9.172 1 97.25 204 VAL B C 1
ATOM 3876 O O . VAL B 1 204 ? -8.844 -4.648 -8.133 1 97.25 204 VAL B O 1
ATOM 3879 N N . PHE B 1 205 ? -8.93 -5.684 -10.117 1 97.06 205 PHE B N 1
ATOM 3880 C CA . PHE B 1 205 ? -7.66 -6.367 -9.922 1 97.06 205 PHE B CA 1
ATOM 3881 C C . PHE B 1 205 ? -6.531 -5.625 -10.625 1 97.06 205 PHE B C 1
ATOM 3883 O O . PHE B 1 205 ? -5.367 -6.027 -10.539 1 97.06 205 PHE B O 1
ATOM 3890 N N . HIS B 1 206 ? -6.859 -4.527 -11.328 1 94.12 206 HIS B N 1
ATOM 3891 C CA . HIS B 1 206 ? -5.785 -3.719 -11.891 1 94.12 206 HIS B CA 1
ATOM 3892 C C . HIS B 1 206 ? -4.867 -3.178 -10.797 1 94.12 206 HIS B C 1
ATOM 3894 O O . HIS B 1 206 ? -5.336 -2.787 -9.727 1 94.12 206 HIS B O 1
ATOM 3900 N N . PRO B 1 207 ? -3.543 -3.164 -11.109 1 90 207 PRO B N 1
ATOM 3901 C CA . PRO B 1 207 ? -2.584 -2.738 -10.094 1 90 207 PRO B CA 1
ATOM 3902 C C . PRO B 1 207 ? -2.941 -1.389 -9.469 1 90 207 PRO B C 1
ATOM 3904 O O . PRO B 1 207 ? -2.836 -1.218 -8.25 1 90 207 PRO B O 1
ATOM 3907 N N . GLU B 1 208 ? -3.408 -0.419 -10.25 1 89.56 208 GLU B N 1
ATOM 3908 C CA . GLU B 1 208 ? -3.732 0.911 -9.742 1 89.56 208 GLU B CA 1
ATOM 3909 C C . GLU B 1 208 ? -4.867 0.854 -8.727 1 89.56 208 GLU B C 1
ATOM 3911 O O . GLU B 1 208 ? -4.953 1.698 -7.836 1 89.56 208 GLU B O 1
ATOM 3916 N N . ASN B 1 209 ? -5.727 -0.147 -8.891 1 92.81 209 ASN B N 1
ATOM 3917 C CA . ASN B 1 209 ? -6.809 -0.337 -7.934 1 92.81 209 ASN B CA 1
ATOM 3918 C C . ASN B 1 209 ? -6.34 -1.106 -6.703 1 92.81 209 ASN B C 1
ATOM 3920 O O . ASN B 1 209 ? -6.594 -0.69 -5.57 1 92.81 209 ASN B O 1
ATOM 3924 N N . VAL B 1 210 ? -5.613 -2.164 -6.93 1 93.44 210 VAL B N 1
ATOM 3925 C CA . VAL B 1 210 ? -5.172 -3.062 -5.867 1 93.44 210 VAL B CA 1
ATOM 3926 C C . VAL B 1 210 ? -4.277 -2.307 -4.887 1 93.44 210 VAL B C 1
ATOM 3928 O O . VAL B 1 210 ? -4.375 -2.498 -3.674 1 93.44 210 VAL B O 1
ATOM 3931 N N . PHE B 1 211 ? -3.475 -1.365 -5.324 1 90.5 211 PHE B N 1
ATOM 3932 C CA . PHE B 1 211 ? -2.508 -0.67 -4.48 1 90.5 211 PHE B CA 1
ATOM 3933 C C . PHE B 1 211 ? -3.143 0.549 -3.822 1 90.5 211 PHE B C 1
ATOM 3935 O O . PHE B 1 211 ? -2.633 1.055 -2.818 1 90.5 211 PHE B O 1
ATOM 3942 N N . HIS B 1 212 ? -4.219 0.98 -4.383 1 88.88 212 HIS B N 1
ATOM 3943 C CA . HIS B 1 212 ? -4.887 2.158 -3.842 1 88.88 212 HIS B CA 1
ATOM 3944 C C . HIS B 1 212 ? -5.793 1.789 -2.674 1 88.88 212 HIS B C 1
ATOM 3946 O O . HIS B 1 212 ? -6.824 1.139 -2.865 1 88.88 212 HIS B O 1
ATOM 3952 N N . ALA B 1 213 ? -5.484 2.312 -1.591 1 86.25 213 ALA B N 1
ATOM 3953 C CA . ALA B 1 213 ? -6.109 1.901 -0.336 1 86.25 213 ALA B CA 1
ATOM 3954 C C . ALA B 1 213 ? -7.602 2.221 -0.333 1 86.25 213 ALA B C 1
ATOM 3956 O O . ALA B 1 213 ? -8.398 1.481 0.245 1 86.25 213 ALA B O 1
ATOM 3957 N N . SER B 1 214 ? -8.016 3.281 -0.978 1 85.69 214 SER B N 1
ATOM 3958 C CA . SER B 1 214 ? -9.398 3.74 -0.921 1 85.69 214 SER B CA 1
ATOM 3959 C C . SER B 1 214 ? -10.195 3.256 -2.131 1 85.69 214 SER B C 1
ATOM 3961 O O . SER B 1 214 ? -11.367 3.584 -2.277 1 85.69 214 SER B O 1
ATOM 3963 N N . ALA B 1 215 ? -9.539 2.502 -2.986 1 89.5 215 ALA B N 1
ATOM 3964 C CA . ALA B 1 215 ? -10.234 2.043 -4.184 1 89.5 215 ALA B CA 1
ATOM 3965 C C . ALA B 1 215 ? -11.281 0.985 -3.836 1 89.5 215 ALA B C 1
ATOM 3967 O O . ALA B 1 215 ? -11.156 0.286 -2.828 1 89.5 215 ALA B O 1
ATOM 3968 N N . SER B 1 216 ? -12.219 0.88 -4.691 1 92.06 216 SER B N 1
ATOM 3969 C CA . SER B 1 216 ? -13.312 -0.069 -4.492 1 92.06 216 SER B CA 1
ATOM 3970 C C . SER B 1 216 ? -12.812 -1.508 -4.574 1 92.06 216 SER B C 1
ATOM 3972 O O . SER B 1 216 ? -11.984 -1.835 -5.422 1 92.06 216 SER B O 1
ATOM 3974 N N . ARG B 1 217 ? -13.406 -2.352 -3.723 1 96.12 217 ARG B N 1
ATOM 3975 C CA . ARG B 1 217 ? -13.156 -3.789 -3.768 1 96.12 217 ARG B CA 1
ATOM 3976 C C . ARG B 1 217 ? -14.406 -4.547 -4.227 1 96.12 217 ARG B C 1
ATOM 3978 O O . ARG B 1 217 ? -14.438 -5.777 -4.18 1 96.12 217 ARG B O 1
ATOM 3985 N N . GLN B 1 218 ? -15.336 -3.73 -4.664 1 95.31 218 GLN B N 1
ATOM 3986 C CA . GLN B 1 218 ? -16.578 -4.359 -5.098 1 95.31 218 GLN B CA 1
ATOM 3987 C C . GLN B 1 218 ? -16.344 -5.281 -6.289 1 95.31 218 GLN B C 1
ATOM 3989 O O . GLN B 1 218 ? -15.773 -4.867 -7.301 1 95.31 218 GLN B O 1
ATOM 3994 N N . GLY B 1 219 ? -16.75 -6.504 -6.203 1 97.56 219 GLY B N 1
ATOM 3995 C CA . GLY B 1 219 ? -16.547 -7.5 -7.238 1 97.56 219 GLY B CA 1
ATOM 3996 C C . GLY B 1 219 ? -15.602 -8.617 -6.816 1 97.56 219 GLY B C 1
ATOM 3997 O O . GLY B 1 219 ? -15.617 -9.703 -7.402 1 97.56 219 GLY B O 1
ATOM 3998 N N . MET B 1 220 ? -14.727 -8.336 -5.867 1 98.25 220 MET B N 1
ATOM 3999 C CA . MET B 1 220 ? -13.906 -9.398 -5.297 1 98.25 220 MET B CA 1
ATOM 4000 C C . MET B 1 220 ? -14.75 -10.328 -4.43 1 98.25 220 MET B C 1
ATOM 4002 O O . MET B 1 220 ? -15.602 -9.867 -3.666 1 98.25 220 MET B O 1
ATOM 4006 N N . THR B 1 221 ? -14.531 -11.578 -4.602 1 98.19 221 THR B N 1
ATOM 4007 C CA . THR B 1 221 ? -15.328 -12.516 -3.83 1 98.19 221 THR B CA 1
ATOM 4008 C C . THR B 1 221 ? -14.492 -13.727 -3.414 1 98.19 221 THR B C 1
ATOM 4010 O O . THR B 1 221 ? -13.383 -13.922 -3.916 1 98.19 221 THR B O 1
ATOM 4013 N N . SER B 1 222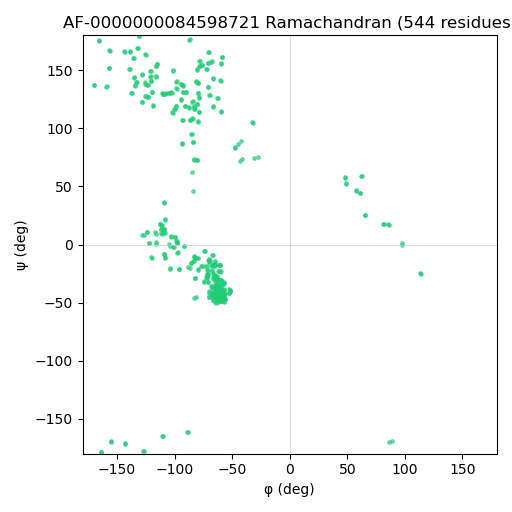 ? -15.023 -14.484 -2.479 1 97.75 222 SER B N 1
ATOM 4014 C CA . SER B 1 222 ? -14.367 -15.711 -2.033 1 97.75 222 SER B CA 1
ATOM 4015 C C . SER B 1 222 ? -14.18 -16.688 -3.189 1 97.75 222 SER B C 1
ATOM 4017 O O . SER B 1 222 ? -14.867 -16.594 -4.207 1 97.75 222 SER B O 1
ATOM 4019 N N . LEU B 1 223 ? -13.32 -17.594 -3 1 98.38 223 LEU B N 1
ATOM 4020 C CA . LEU B 1 223 ? -12.836 -18.484 -4.059 1 98.38 223 LEU B CA 1
ATOM 4021 C C . LEU B 1 223 ? -13.992 -19.25 -4.699 1 98.38 223 LEU B C 1
ATOM 4023 O O . LEU B 1 223 ? -14.016 -19.422 -5.918 1 98.38 223 LEU B O 1
ATOM 4027 N N . PHE B 1 224 ? -15.023 -19.609 -3.93 1 97.88 224 PHE B N 1
ATOM 4028 C CA . PHE B 1 224 ? -16.016 -20.547 -4.43 1 97.88 224 PHE B CA 1
ATOM 4029 C C . PHE B 1 224 ? -17.359 -19.844 -4.652 1 97.88 224 PHE B C 1
ATOM 4031 O O . PHE B 1 224 ? -18.391 -20.5 -4.805 1 97.88 224 PHE B O 1
ATOM 4038 N N . THR B 1 225 ? -17.406 -18.516 -4.707 1 97.31 225 THR B N 1
ATOM 4039 C CA . THR B 1 225 ? -18.672 -17.812 -4.836 1 97.31 225 THR B CA 1
ATOM 4040 C C . THR B 1 225 ? -18.656 -16.891 -6.055 1 97.31 225 THR B C 1
ATOM 4042 O O . THR B 1 225 ? -19.531 -16.031 -6.211 1 97.31 225 THR B O 1
ATOM 4045 N N . GLY B 1 226 ? -17.656 -17.031 -6.891 1 97.94 226 GLY B N 1
ATOM 4046 C CA . GLY B 1 226 ? -17.531 -16.141 -8.039 1 97.94 226 GLY B CA 1
ATOM 4047 C C . GLY B 1 226 ? -17.797 -16.828 -9.359 1 97.94 226 GLY B C 1
ATOM 4048 O O . GLY B 1 226 ? -18.422 -17.891 -9.398 1 97.94 226 GLY B O 1
ATOM 4049 N N . GLN B 1 227 ? -17.422 -16.234 -10.43 1 97.81 227 GLN B N 1
ATOM 4050 C CA . GLN B 1 227 ? -17.719 -16.641 -11.797 1 97.81 227 GLN B CA 1
ATOM 4051 C C . GLN B 1 227 ? -16.891 -17.844 -12.203 1 97.81 227 GLN B C 1
ATOM 4053 O O . GLN B 1 227 ? -17.312 -18.656 -13.023 1 97.81 227 GLN B O 1
ATOM 4058 N N . ILE B 1 228 ? -15.727 -17.938 -11.688 1 98.31 228 ILE B N 1
ATOM 4059 C CA . ILE B 1 228 ? -14.883 -19.078 -12.008 1 98.31 228 ILE B CA 1
ATOM 4060 C C . ILE B 1 228 ? -15.32 -20.297 -11.18 1 98.31 228 ILE B C 1
ATOM 4062 O O . ILE B 1 228 ? -15.414 -20.219 -9.953 1 98.31 228 ILE B O 1
ATOM 4066 N N . ASP B 1 229 ? -15.578 -21.344 -11.812 1 97.5 229 ASP B N 1
ATOM 4067 C CA . ASP B 1 229 ? -15.992 -22.562 -11.141 1 97.5 229 ASP B CA 1
ATOM 4068 C C . ASP B 1 229 ? -14.789 -23.359 -10.641 1 97.5 229 ASP B C 1
ATOM 4070 O O . ASP B 1 229 ? -14.352 -24.312 -11.289 1 97.5 229 ASP B O 1
ATOM 4074 N N . TYR B 1 230 ? -14.367 -23.062 -9.484 1 97.94 230 TYR B N 1
ATOM 4075 C CA . TYR B 1 230 ? -13.195 -23.719 -8.914 1 97.94 230 TYR B CA 1
ATOM 4076 C C . TYR B 1 230 ? -13.508 -25.156 -8.547 1 97.94 230 TYR B C 1
ATOM 4078 O O . TYR B 1 230 ? -12.609 -26 -8.508 1 97.94 230 TYR B O 1
ATOM 4086 N N . HIS B 1 231 ? -14.789 -25.469 -8.273 1 96.31 231 HIS B N 1
ATOM 4087 C CA . HIS B 1 231 ? -15.125 -26.875 -8.055 1 96.31 231 HIS B CA 1
ATOM 4088 C C . HIS B 1 231 ? -14.773 -27.719 -9.273 1 96.31 231 HIS B C 1
ATOM 4090 O O . HIS B 1 231 ? -14.125 -28.766 -9.148 1 96.31 231 HIS B O 1
ATOM 4096 N N . GLN B 1 232 ? -15.195 -27.219 -10.336 1 96.31 232 GLN B N 1
ATOM 4097 C CA . GLN B 1 232 ? -14.93 -27.922 -11.578 1 96.31 232 GLN B CA 1
ATOM 4098 C C . GLN B 1 232 ? -13.43 -28 -11.867 1 96.31 232 GLN B C 1
ATOM 4100 O O . GLN B 1 232 ? -12.898 -29.062 -12.164 1 96.31 232 GLN B O 1
ATOM 4105 N N . PHE B 1 233 ? -12.773 -26.906 -11.797 1 97.94 233 PHE B N 1
ATOM 4106 C CA . PHE B 1 233 ? -11.352 -26.844 -12.117 1 97.94 233 PHE B CA 1
ATOM 4107 C C . PHE B 1 233 ? -10.547 -27.781 -11.227 1 97.94 233 PHE B C 1
ATOM 4109 O O . PHE B 1 233 ? -9.727 -28.547 -11.711 1 97.94 233 PHE B O 1
ATOM 4116 N N . LEU B 1 234 ? -10.812 -27.719 -9.922 1 96.38 234 LEU B N 1
ATOM 4117 C CA . LEU B 1 234 ? -10.047 -28.484 -8.953 1 96.38 234 LEU B CA 1
ATOM 4118 C C . LEU B 1 234 ? -10.383 -29.969 -9.047 1 96.38 234 LEU B C 1
ATOM 4120 O O . LEU B 1 234 ? -9.547 -30.828 -8.734 1 96.38 234 LEU B O 1
ATOM 4124 N N . SER B 1 235 ? -11.609 -30.281 -9.547 1 95 235 SER B N 1
ATOM 4125 C CA . SER B 1 235 ? -12.008 -31.672 -9.719 1 95 235 SER B CA 1
ATOM 4126 C C . SER B 1 235 ? -11.461 -32.25 -11.016 1 95 235 SER B C 1
ATOM 4128 O O . SER B 1 235 ? -11.148 -33.438 -11.094 1 95 235 SER B O 1
ATOM 4130 N N . ASN B 1 236 ? -11.289 -31.406 -11.953 1 95.75 236 ASN B N 1
ATOM 4131 C CA . ASN B 1 236 ? -10.891 -31.844 -13.289 1 95.75 236 ASN B CA 1
ATOM 4132 C C . ASN B 1 236 ? -9.391 -32.125 -13.359 1 95.75 236 ASN B C 1
ATOM 4134 O O . ASN B 1 236 ? -8.93 -32.812 -14.273 1 95.75 236 ASN B O 1
ATOM 4138 N N . HIS B 1 237 ? -8.633 -31.578 -12.484 1 95.88 237 HIS B N 1
ATOM 4139 C CA . HIS B 1 237 ? -7.184 -31.656 -12.602 1 95.88 237 HIS B CA 1
ATOM 4140 C C . HIS B 1 237 ? -6.559 -32.219 -11.336 1 95.88 237 HIS B C 1
ATOM 4142 O O . HIS B 1 237 ? -7.008 -31.938 -10.227 1 95.88 237 HIS B O 1
ATOM 4148 N N . ASP B 1 238 ? -5.57 -33.094 -11.539 1 93.06 238 ASP B N 1
ATOM 4149 C CA . ASP B 1 238 ? -4.746 -33.531 -10.414 1 93.06 238 ASP B CA 1
ATOM 4150 C C . ASP B 1 238 ? -3.697 -32.5 -10.062 1 93.06 238 ASP B C 1
ATOM 4152 O O . ASP B 1 238 ? -2.697 -32.344 -10.766 1 93.06 238 ASP B O 1
ATOM 4156 N N . LEU B 1 239 ? -3.951 -31.812 -8.938 1 92.62 239 LEU B N 1
ATOM 4157 C CA . LEU B 1 239 ? -3.088 -30.703 -8.531 1 92.62 239 LEU B CA 1
ATOM 4158 C C . LEU B 1 239 ? -2.262 -31.094 -7.309 1 92.62 239 LEU B C 1
ATOM 4160 O O . LEU B 1 239 ? -1.74 -30.219 -6.609 1 92.62 239 LEU B O 1
ATOM 4164 N N . SER B 1 240 ? -2.059 -32.312 -7.035 1 90.06 240 SER B N 1
ATOM 4165 C CA . SER B 1 240 ? -1.427 -32.812 -5.812 1 90.06 240 SER B CA 1
ATOM 4166 C C . SER B 1 240 ? 0.032 -32.375 -5.734 1 90.06 240 SER B C 1
ATOM 4168 O O . SER B 1 240 ? 0.567 -32.188 -4.641 1 90.06 240 SER B O 1
ATOM 4170 N N . SER B 1 241 ? 0.579 -32.188 -6.848 1 90.12 241 SER B N 1
ATOM 4171 C CA . SER B 1 241 ? 1.999 -31.844 -6.855 1 90.12 241 SER B CA 1
ATOM 4172 C C . SER B 1 241 ? 2.213 -30.344 -7.027 1 90.12 241 SER B C 1
ATOM 4174 O O . SER B 1 241 ? 3.354 -29.875 -7.109 1 90.12 241 SER B O 1
ATOM 4176 N N . PHE B 1 242 ? 1.14 -29.609 -7.004 1 93.62 242 PHE B N 1
ATOM 4177 C CA . PHE B 1 242 ? 1.265 -28.188 -7.305 1 93.62 242 PHE B CA 1
ATOM 4178 C C . PHE B 1 242 ? 1.243 -27.359 -6.023 1 93.62 242 PHE B C 1
ATOM 4180 O O . PHE B 1 242 ? 0.706 -27.797 -5.004 1 93.62 242 PHE B O 1
ATOM 4187 N N . HIS B 1 243 ? 1.928 -26.266 -6.109 1 96.38 243 HIS B N 1
ATOM 4188 C CA . HIS B 1 243 ? 1.751 -25.188 -5.145 1 96.38 243 HIS B CA 1
ATOM 4189 C C . HIS B 1 243 ? 0.727 -24.172 -5.633 1 96.38 243 HIS B C 1
ATOM 4191 O O . HIS B 1 243 ? 0.682 -23.859 -6.824 1 96.38 243 HIS B O 1
ATOM 4197 N N . ALA B 1 244 ? -0.104 -23.797 -4.73 1 98.25 244 ALA B N 1
ATOM 4198 C CA . ALA B 1 244 ? -1.102 -22.781 -5.051 1 98.25 244 ALA B CA 1
ATOM 4199 C C . ALA B 1 244 ? -1.152 -21.703 -3.975 1 98.25 244 ALA B C 1
ATOM 4201 O O . ALA B 1 244 ? -1.036 -22 -2.783 1 98.25 244 ALA B O 1
ATOM 4202 N N . SER B 1 245 ? -1.28 -20.516 -4.379 1 98.75 245 SER B N 1
ATOM 4203 C CA . SER B 1 245 ? -1.457 -19.406 -3.451 1 98.75 245 SER B CA 1
ATOM 4204 C C . SER B 1 245 ? -2.877 -18.844 -3.514 1 98.75 245 SER B C 1
ATOM 4206 O O . SER B 1 245 ? -3.396 -18.578 -4.598 1 98.75 245 SER B O 1
ATOM 4208 N N . LEU B 1 246 ? -3.467 -18.719 -2.348 1 98.62 246 LEU B N 1
ATOM 4209 C CA . LEU B 1 246 ? -4.723 -17.984 -2.24 1 98.62 246 LEU B CA 1
ATOM 4210 C C . LEU B 1 246 ? -4.477 -16.484 -2.189 1 98.62 246 LEU B C 1
ATOM 4212 O O . LEU B 1 246 ? -3.789 -15.992 -1.291 1 98.62 246 LEU B O 1
ATOM 4216 N N . GLU B 1 247 ? -5.047 -15.836 -3.135 1 98.19 247 GLU B N 1
ATOM 4217 C CA . GLU B 1 247 ? -4.902 -14.383 -3.207 1 98.19 247 GLU B CA 1
ATOM 4218 C C . GLU B 1 247 ? -6.195 -13.68 -2.818 1 98.19 247 GLU B C 1
ATOM 4220 O O . GLU B 1 247 ? -7.266 -14 -3.342 1 98.19 247 GLU B O 1
ATOM 4225 N N . TRP B 1 248 ? -6.082 -12.734 -1.93 1 98.38 248 TRP B N 1
ATOM 4226 C CA . TRP B 1 248 ? -7.219 -11.906 -1.532 1 98.38 248 TRP B CA 1
ATOM 4227 C C . TRP B 1 248 ? -6.809 -10.445 -1.405 1 98.38 248 TRP B C 1
ATOM 4229 O O . TRP B 1 248 ? -5.84 -10.125 -0.715 1 98.38 248 TRP B O 1
ATOM 4239 N N . PHE B 1 249 ? -7.605 -9.57 -2.051 1 97.38 249 PHE B N 1
ATOM 4240 C CA . PHE B 1 249 ? -7.258 -8.156 -2.062 1 97.38 249 PHE B CA 1
ATOM 4241 C C . PHE B 1 249 ? -8.383 -7.316 -1.464 1 97.38 249 PHE B C 1
ATOM 4243 O O . PHE B 1 249 ? -8.305 -6.086 -1.455 1 97.38 249 PHE B O 1
ATOM 4250 N N . GLY B 1 250 ? -9.398 -8.023 -1.038 1 95.44 250 GLY B N 1
ATOM 4251 C CA . GLY B 1 250 ? -10.539 -7.332 -0.459 1 95.44 250 GLY B CA 1
ATOM 4252 C C . GLY B 1 250 ? -10.414 -7.121 1.038 1 95.44 250 GLY B C 1
ATOM 4253 O O . GLY B 1 250 ? -9.305 -7.133 1.58 1 95.44 250 GLY B O 1
ATOM 4254 N N . HIS B 1 251 ? -11.57 -6.867 1.667 1 92.5 251 HIS B N 1
ATOM 4255 C CA . HIS B 1 251 ? -11.625 -6.59 3.098 1 92.5 251 HIS B CA 1
ATOM 4256 C C . HIS B 1 251 ? -11.578 -7.875 3.912 1 92.5 251 HIS B C 1
ATOM 4258 O O . HIS B 1 251 ? -11.906 -8.953 3.404 1 92.5 251 HIS B O 1
ATOM 4264 N N . HIS B 1 252 ? -11.055 -7.855 5.086 1 93.69 252 HIS B N 1
ATOM 4265 C CA . HIS B 1 252 ? -11.047 -8.938 6.062 1 93.69 252 HIS B CA 1
ATOM 4266 C C . HIS B 1 252 ? -10.289 -10.156 5.531 1 93.69 252 HIS B C 1
ATOM 4268 O O . HIS B 1 252 ? -10.852 -11.25 5.457 1 93.69 252 HIS B O 1
ATOM 4274 N N . PRO B 1 253 ? -9.078 -10 5.203 1 97 253 PRO B N 1
ATOM 4275 C CA . PRO B 1 253 ? -8.328 -11.086 4.551 1 97 253 PRO B CA 1
ATOM 4276 C C . PRO B 1 253 ? -8.258 -12.352 5.398 1 97 253 PRO B C 1
ATOM 4278 O O . PRO B 1 253 ? -8.406 -13.453 4.879 1 97 253 PRO B O 1
ATOM 4281 N N . PHE B 1 254 ? -8.117 -12.258 6.707 1 96.88 254 PHE B N 1
ATOM 4282 C CA . PHE B 1 254 ? -8 -13.453 7.539 1 96.88 254 PHE B CA 1
ATOM 4283 C C . PHE B 1 254 ? -9.266 -14.305 7.441 1 96.88 254 PHE B C 1
ATOM 4285 O O . PHE B 1 254 ? -9.188 -15.516 7.223 1 96.88 254 PHE B O 1
ATOM 4292 N N . ALA B 1 255 ? -10.359 -13.633 7.547 1 96.69 255 ALA B N 1
ATOM 4293 C CA . ALA B 1 255 ? -11.625 -14.359 7.543 1 96.69 255 ALA B CA 1
ATOM 4294 C C . ALA B 1 255 ? -11.867 -15.031 6.195 1 96.69 255 ALA B C 1
ATOM 4296 O O . ALA B 1 255 ? -12.258 -16.203 6.141 1 96.69 255 ALA B O 1
ATOM 4297 N N . VAL B 1 256 ? -11.641 -14.391 5.129 1 97.81 256 VAL B N 1
ATOM 4298 C CA . VAL B 1 256 ? -11.922 -14.906 3.795 1 97.81 256 VAL B CA 1
ATOM 4299 C C . VAL B 1 256 ? -10.953 -16.031 3.459 1 97.81 256 VAL B C 1
ATOM 4301 O O . VAL B 1 256 ? -11.367 -17.094 2.986 1 97.81 256 VAL B O 1
ATOM 4304 N N . LEU B 1 257 ? -9.695 -15.82 3.75 1 98.56 257 LEU B N 1
ATOM 4305 C CA . LEU B 1 257 ? -8.68 -16.812 3.42 1 98.56 257 LEU B CA 1
ATOM 4306 C C . LEU B 1 257 ? -8.859 -18.078 4.254 1 98.56 257 LEU B C 1
ATOM 4308 O O . LEU B 1 257 ? -8.625 -19.188 3.768 1 98.56 257 LEU B O 1
ATOM 4312 N N . GLU B 1 258 ? -9.25 -17.875 5.484 1 98.19 258 GLU B N 1
ATOM 4313 C CA . GLU B 1 258 ? -9.547 -19.031 6.32 1 98.19 258 GLU B CA 1
ATOM 4314 C C . GLU B 1 258 ? -10.672 -19.875 5.727 1 98.19 258 GLU B C 1
ATOM 4316 O O . GLU B 1 258 ? -10.547 -21.094 5.605 1 98.19 258 GLU B O 1
ATOM 4321 N N . LYS B 1 259 ? -11.703 -19.234 5.359 1 97.88 259 LYS B N 1
ATOM 4322 C CA . LYS B 1 259 ? -12.859 -19.922 4.793 1 97.88 259 LYS B CA 1
ATOM 4323 C C . LYS B 1 259 ? -12.5 -20.609 3.479 1 97.88 259 LYS B C 1
ATOM 4325 O O . LYS B 1 259 ? -12.883 -21.766 3.244 1 97.88 259 LYS B O 1
ATOM 4330 N N . ASP B 1 260 ? -11.789 -19.953 2.625 1 98.31 260 ASP B N 1
ATOM 4331 C CA . ASP B 1 260 ? -11.375 -20.516 1.349 1 98.31 260 ASP B CA 1
ATOM 4332 C C . ASP B 1 260 ? -10.453 -21.719 1.561 1 98.31 260 ASP B C 1
ATOM 4334 O O . ASP B 1 260 ? -10.586 -22.75 0.88 1 98.31 260 ASP B O 1
ATOM 4338 N N . LYS B 1 261 ? -9.523 -21.609 2.506 1 98.06 261 LYS B N 1
ATOM 4339 C CA 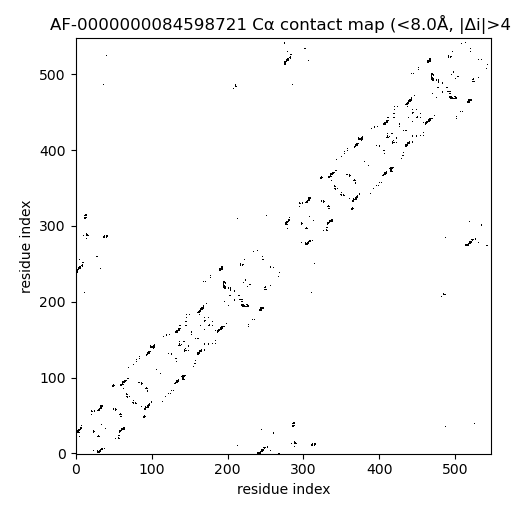. LYS B 1 261 ? -8.609 -22.719 2.816 1 98.06 261 LYS B CA 1
ATOM 4340 C C . LYS B 1 261 ? -9.383 -23.938 3.297 1 98.06 261 LYS B C 1
ATOM 4342 O O . LYS B 1 261 ? -9.086 -25.062 2.883 1 98.06 261 LYS B O 1
ATOM 4347 N N . GLN B 1 262 ? -10.344 -23.719 4.09 1 96.94 262 GLN B N 1
ATOM 4348 C CA . GLN B 1 262 ? -11.148 -24.812 4.609 1 96.94 262 GLN B CA 1
ATOM 4349 C C . GLN B 1 262 ? -11.875 -25.547 3.482 1 96.94 262 GLN B C 1
ATOM 4351 O O . GLN B 1 262 ? -11.906 -26.781 3.457 1 96.94 262 GLN B O 1
ATOM 4356 N N . LYS B 1 263 ? -12.344 -24.828 2.592 1 95.75 263 LYS B N 1
ATOM 4357 C CA . LYS B 1 263 ? -13.07 -25.438 1.478 1 95.75 263 LYS B CA 1
ATOM 4358 C C . LYS B 1 263 ? -12.125 -26.172 0.532 1 95.75 263 LYS B C 1
ATOM 4360 O O . LYS B 1 263 ? -12.516 -27.141 -0.107 1 95.75 263 LYS B O 1
ATOM 4365 N N . LEU B 1 264 ? -10.914 -25.703 0.469 1 95.88 264 LEU B N 1
ATOM 4366 C CA . LEU B 1 264 ? -9.922 -26.297 -0.423 1 95.88 264 LEU B CA 1
ATOM 4367 C C . LEU B 1 264 ? -9.477 -27.672 0.087 1 95.88 264 LEU B C 1
ATOM 4369 O O . LEU B 1 264 ? -8.938 -28.469 -0.675 1 95.88 264 LEU B O 1
ATOM 4373 N N . VAL B 1 265 ? -9.711 -27.969 1.385 1 91.94 265 VAL B N 1
ATOM 4374 C CA . VAL B 1 265 ? -9.258 -29.203 2.006 1 91.94 265 VAL B CA 1
ATOM 4375 C C . VAL B 1 265 ? -9.859 -30.406 1.277 1 91.94 265 VAL B C 1
ATOM 4377 O O . VAL B 1 265 ? -9.211 -31.438 1.115 1 91.94 265 VAL B O 1
ATOM 4380 N N . ALA B 1 266 ? -10.977 -30.188 0.771 1 88.62 266 ALA B N 1
ATOM 4381 C CA . ALA B 1 266 ? -11.688 -31.281 0.092 1 88.62 266 ALA B CA 1
ATOM 4382 C C . ALA B 1 266 ? -10.977 -31.672 -1.194 1 88.62 266 ALA B C 1
ATOM 4384 O O . ALA B 1 266 ? -11.18 -32.781 -1.708 1 88.62 266 ALA B O 1
ATOM 4385 N N . TYR B 1 267 ? -10.148 -30.844 -1.682 1 87.94 267 TYR B N 1
ATOM 4386 C CA . TYR B 1 267 ? -9.5 -31.078 -2.965 1 87.94 267 TYR B CA 1
ATOM 4387 C C . TYR B 1 267 ? -8.023 -31.391 -2.779 1 87.94 267 TYR B C 1
ATOM 4389 O O . TYR B 1 267 ? -7.297 -31.594 -3.756 1 87.94 267 TYR B O 1
ATOM 4397 N N . GLN B 1 268 ? -7.531 -31.25 -1.607 1 80.5 268 GLN B N 1
ATOM 4398 C CA . GLN B 1 268 ? -6.137 -31.562 -1.316 1 80.5 268 GLN B CA 1
ATOM 4399 C C . GLN B 1 268 ? -5.949 -33.031 -1.031 1 80.5 268 GLN B C 1
ATOM 4401 O O . GLN B 1 268 ? -4.82 -33.531 -0.994 1 80.5 268 GLN B O 1
ATOM 4406 N N . LYS B 1 269 ? -6.586 -33.969 -1.923 1 60.44 269 LYS B N 1
ATOM 4407 C CA . LYS B 1 269 ? -6.652 -35.406 -1.796 1 60.44 269 LYS B CA 1
ATOM 4408 C C . LYS B 1 269 ? -5.402 -35.969 -1.112 1 60.44 269 LYS B C 1
ATOM 4410 O O . LYS B 1 269 ? -4.281 -35.562 -1.437 1 60.44 269 LYS B O 1
ATOM 4415 N N . GLN B 1 270 ? -5.508 -36.344 0.086 1 51.47 270 GLN B N 1
ATOM 4416 C CA . GLN B 1 270 ? -4.586 -37.219 0.816 1 51.47 270 GLN B CA 1
ATOM 4417 C C . GLN B 1 270 ? -4.137 -38.375 -0.043 1 51.47 270 GLN B C 1
ATOM 4419 O O . GLN B 1 270 ? -4.965 -39.062 -0.657 1 51.47 270 GLN B O 1
ATOM 4424 N N . THR B 1 271 ? -3.061 -38.219 -0.783 1 42.66 271 THR B N 1
ATOM 4425 C CA . THR B 1 271 ? -2.482 -39.5 -1.19 1 42.66 271 THR B CA 1
ATOM 4426 C C . THR B 1 271 ? -2.807 -40.594 -0.172 1 42.66 271 THR B C 1
ATOM 4428 O O . THR B 1 271 ? -2.348 -40.531 0.971 1 42.66 271 THR B O 1
ATOM 4431 N N . LEU B 1 272 ? -3.965 -41.094 -0.137 1 36.19 272 LEU B N 1
ATOM 4432 C CA . LEU B 1 272 ? -4.164 -42.344 0.57 1 36.19 272 LEU B CA 1
ATOM 4433 C C . LEU B 1 272 ? -3.098 -43.375 0.177 1 36.19 272 LEU B C 1
ATOM 4435 O O . LEU B 1 272 ? -2.951 -43.688 -1.003 1 36.19 272 LEU B O 1
ATOM 4439 N N . TYR B 1 273 ? -1.95 -43.25 0.872 1 37.41 273 TYR B N 1
ATOM 4440 C CA . TYR B 1 273 ? -1.155 -44.469 0.851 1 37.41 273 TYR B CA 1
ATOM 4441 C C . TYR B 1 273 ? -2.041 -45.688 1.014 1 37.41 273 TYR B C 1
ATOM 4443 O O . TYR B 1 273 ? -2.717 -45.844 2.033 1 37.41 273 TYR B O 1
ATOM 4451 N N . HIS B 1 274 ? -2.773 -46.031 0.01 1 30.03 274 HIS B N 1
ATOM 4452 C CA . HIS B 1 274 ? -2.986 -47.469 0.051 1 30.03 274 HIS B CA 1
ATOM 4453 C C . HIS B 1 274 ? -1.679 -48.25 -0.153 1 30.03 274 HIS B C 1
ATOM 4455 O O . HIS B 1 274 ? -0.831 -47.812 -0.944 1 30.03 274 HIS B O 1
#